Protein AF-0000000075321502 (afdb_homodimer)

Radius of gyration: 24.22 Å; Cα contacts (8 Å, |Δi|>4): 1111; chains: 2; bounding box: 58×64×63 Å

Organism: Pseudomonas syringae (NCBI:txid317)

Nearest PDB structures (foldseek):
  4x6g-assembly1_C  TM=5.831E-01  e=5.011E-25  Pseudomonas aeruginosa PAO1
  6g4r-assembly1_E  TM=5.538E-01  e=2.905E-25  Corynebacterium glutamicum
  6g1d-assembly1_A  TM=5.563E-01  e=7.658E-25  Corynebacterium glutamicum
  7d98-assembly1_Q  TM=5.730E-01  e=7.194E-22  Cupriavidus necator
  1ixc-assembly1_B-2  TM=5.453E-01  e=4.708E-22  Cupriavidus necator

Sequence (604 aa):
MNVKQLRAFLAVAQYLSFAQAGERLHLSQPALSLTIKSLEEDLGGQLLSRTTRAVSLTPEGETLLPLARQLLADWDNAEELLRQRFTLQLGKVSVAAMPSFAGNMLPGALKVFRGRYPRVNVAVHDLINEEVLEMVRHRRVELGVGFEPESSNSLVFTPFYTDRFVAVVPLDSPLAQRQQVSWQELLQEDFIALQRPSAVRLLLEQHLLAQHGKLSVAFESHQLSTVGRMVASGLGVSAVPSLCIQQMHELGAHCIALVAPVIERPIGLMMLADHKLSAAAQALRDVLIDYAQSQNPRLPSVMNVKQLRAFLAVAQYLSFAQAGERLHLSQPALSLTIKSLEEDLGGQLLSRTTRAVSLTPEGETLLPLARQLLADWDNAEELLRQRFTLQLGKVSVAAMPSFAGNMLPGALKVFRGRYPRVNVAVHDLINEEVLEMVRHRRVELGVGFEPESSNSLVFTPFYTDRFVAVVPLDSPLAQRQQVSWQELLQEDFIALQRPSAVRLLLEQHLLAQHGKLSVAFESHQLSTVGRMVASGLGVSAVPSLCIQQMHELGAHCIALVAPVIERPIGLMMLADHKLSAAAQALRDVLIDYAQSQNPRLPSV

Secondary structure (DSSP, 8-state):
--HHHHHHHHHHHHHS-HHHHHHHHT--HHHHHHHHHHHHHHHTS-SEEE-SS-EEE-HHHHHHHHHHHHHHHHHHHHHHHHHHHHTT---EEEEEE-HHHHTTTHHHHHHHHHHH-TT-EEEEEE--HHHHHHHHHTTS-SEEEEEPPSS-TTEEEEEEEEEEEEEEEETTSGGGG-SEEEHHHHTTSPBEEEPTT-HHHHHHHHHHHHHH-S---SEEES-HHHHHHHHHTTS-BEEEEGGGHHHHHHHTEEEEEEESS--EEEEEEEEETTPPPPHHHHHHHHHHHHHHHHH-------/--HHHHHHHHHHHHHS-HHHHHHHHT--HHHHHHHHHHHHHHHTS-SEEE-SS-EEE-HHHHHHHHHHHHHHHHHHHHHHHHHHHHTT---EEEEEE-HHHHTTTHHHHHHHHHHH-TT-EEEEEE--HHHHHHHHHTTS-SEEEEEPPSS-TTEEEEEEEEEEEEEEEETTSGGGG-SEEEHHHHTTSPBEEEPTT-HHHHHHHHHHHHHH-S---SEEES-HHHHHHHHHTTS-BEEEEGGGHHHHHHHTEEEEEEESS--EEEEEEEEETTPPPPHHHHHHHHHHHHHHHHH-------

pLDDT: mean 85.53, std 12.81, range [38.41, 98.56]

InterPro domains:
  IPR000847 LysR, HTH, N-terminal domain [PF00126] (4-62)
  IPR000847 LysR, HTH, N-terminal domain [PR00039] (18-29)
  IPR000847 LysR, HTH, N-terminal domain [PR00039] (29-39)
  IPR000847 LysR, HTH, N-terminal domain [PR00039] (39-50)
  IPR000847 LysR, HTH, N-terminal domain [PS50931] (1-58)
  IPR005119 LysR, substrate-binding [PF03466] (91-291)
  IPR036388 Winged helix-like DNA-binding domain superfamily [G3DSA:1.10.10.10] (1-84)
  IPR036390 Winged helix DNA-binding domain superfamily [SSF46785] (1-84)
  IPR050950 HTH-type LysR transcriptional regulators [PTHR30419] (1-296)

Foldseek 3Di:
DDLVLLLLLQLCAVVQDLCRSCVVVVHDSVRSVVSPVVVCVVVVHHQWDDDPVTIHGDPVVVVCNVVSVVVNVVVVVVVVVVVCVVVPLPAEAEEEEEQLCVPFQVVVLVVVLCVVPVSYHYHYHHAFQVVQVVCQVVVVHFKYKFFDDPDDPFKDWDFLDKWWKWKKAACPDPCLPDQEDEPVRQLVKAEEEEDPPHPRRVLVQVVCCVPPNGRDHPHYYHDPLVSLLCRNVPVGMYMDILSCQVVSVVSRIHIHHYPPPIDMTTITMMGTPPDDDDPNRVSSNVSSNVSSNVPVPPHPSD/DDLLLLLLLQLCAVVQDLCRSCVVVVHDSVRSVVSPVVVCVVVVHHQWDDDPVTIHGDPVVVVCNVVSVVVNVVVVVVVVVVVCVVVPLPAEAEEEEEQLCVPFQVVVLVVVLCVVPVSYHYHYHHAFQVVQVVCQVVVVHFKYKFFDDPDDPFKDWDFLDKWWKWKKAACPDPCLPDQEDEPVRQLVKAEEEEDPPHPRRVLVQVVCCVPPNGRDHPHYYHHPLVSLLCRNVPVGMYMDILSCQVVSVVSRIHIHHYPPPIDMTTITMMGTPPDDDDPNVVSSNVSSNVSSNVPPPPHDSD

Structure (mmCIF, N/CA/C/O backbone):
data_AF-0000000075321502-model_v1
#
loop_
_entity.id
_entity.type
_entity.pdbx_description
1 polymer 'LysR family transcriptional regulator'
#
loop_
_atom_site.group_PDB
_atom_site.id
_atom_site.type_symbol
_atom_site.label_atom_id
_atom_site.label_alt_id
_atom_site.label_comp_id
_atom_site.label_asym_id
_atom_site.label_entity_id
_atom_site.label_seq_id
_atom_site.pdbx_PDB_ins_code
_atom_site.Cartn_x
_atom_site.Cartn_y
_atom_site.Cartn_z
_atom_site.occupancy
_atom_site.B_iso_or_equiv
_atom_site.auth_seq_id
_atom_site.auth_comp_id
_atom_site.auth_asym_id
_atom_site.auth_atom_id
_atom_site.pdbx_PDB_model_num
ATOM 1 N N . MET A 1 1 ? 19.719 -9.961 22.203 1 68.62 1 MET A N 1
ATOM 2 C CA . MET A 1 1 ? 18.484 -10.188 21.438 1 68.62 1 MET A CA 1
ATOM 3 C C . MET A 1 1 ? 18.781 -10.867 20.109 1 68.62 1 MET A C 1
ATOM 5 O O . MET A 1 1 ? 19.656 -10.43 19.375 1 68.62 1 MET A O 1
ATOM 9 N N . ASN A 1 2 ? 18.234 -12.094 19.891 1 73.81 2 ASN A N 1
ATOM 10 C CA . ASN A 1 2 ? 18.5 -12.844 18.672 1 73.81 2 ASN A CA 1
ATOM 11 C C . ASN A 1 2 ? 17.203 -13.297 18 1 73.81 2 ASN A C 1
ATOM 13 O O . ASN A 1 2 ? 16.109 -13.047 18.5 1 73.81 2 ASN A O 1
ATOM 17 N N . VAL A 1 3 ? 17.344 -13.977 16.859 1 80.81 3 VAL A N 1
ATOM 18 C CA . VAL A 1 3 ? 16.234 -14.352 16 1 80.81 3 VAL A CA 1
ATOM 19 C C . VAL A 1 3 ? 15.32 -15.336 16.734 1 80.81 3 VAL A C 1
ATOM 21 O O . VAL A 1 3 ? 14.094 -15.266 16.625 1 80.81 3 VAL A O 1
ATOM 24 N N . LYS A 1 4 ? 15.938 -16.234 17.406 1 81 4 LYS A N 1
ATOM 25 C CA . LYS A 1 4 ? 15.164 -17.234 18.156 1 81 4 LYS A CA 1
ATOM 26 C C . LYS A 1 4 ? 14.289 -16.578 19.203 1 81 4 LYS A C 1
ATOM 28 O O . LYS A 1 4 ? 13.117 -16.938 19.375 1 81 4 LYS A O 1
ATOM 33 N N . GLN A 1 5 ? 14.883 -15.648 19.859 1 84.25 5 GLN A N 1
ATOM 34 C CA . GLN A 1 5 ? 14.156 -14.906 20.875 1 84.25 5 GLN A CA 1
ATOM 35 C C . GLN A 1 5 ? 12.992 -14.125 20.281 1 84.25 5 GLN A C 1
ATOM 37 O O . GLN A 1 5 ? 11.883 -14.133 20.812 1 84.25 5 GLN A O 1
ATOM 42 N N . LEU A 1 6 ? 13.258 -13.492 19.141 1 84.94 6 LEU A N 1
ATOM 43 C CA . LEU A 1 6 ? 12.219 -12.703 18.484 1 84.94 6 LEU A CA 1
ATOM 44 C C . LEU A 1 6 ? 11.094 -13.594 17.969 1 84.94 6 LEU A C 1
ATOM 46 O O . LEU A 1 6 ? 9.922 -13.234 18.062 1 84.94 6 LEU A O 1
ATOM 50 N N . ARG A 1 7 ? 11.422 -14.703 17.469 1 86.06 7 ARG A N 1
ATOM 51 C CA . ARG A 1 7 ? 10.422 -15.656 17 1 86.06 7 ARG A CA 1
ATOM 52 C C . ARG A 1 7 ? 9.562 -16.156 18.172 1 86.06 7 ARG A C 1
ATOM 54 O O . ARG A 1 7 ? 8.352 -16.297 18.031 1 86.06 7 ARG A O 1
ATOM 61 N N . ALA A 1 8 ? 10.25 -16.391 19.266 1 87.44 8 ALA A N 1
ATOM 62 C CA . ALA A 1 8 ? 9.539 -16.812 20.469 1 87.44 8 ALA A CA 1
ATOM 63 C C . ALA A 1 8 ? 8.562 -15.734 20.938 1 87.44 8 ALA A C 1
ATOM 65 O O . ALA A 1 8 ? 7.402 -16.031 21.234 1 87.44 8 ALA A O 1
ATOM 66 N N . PHE A 1 9 ? 9.031 -14.555 20.938 1 90.12 9 PHE A N 1
ATOM 67 C CA . PHE A 1 9 ? 8.211 -13.422 21.359 1 90.12 9 PHE A CA 1
ATOM 68 C C . PHE A 1 9 ? 6.988 -13.281 20.469 1 90.12 9 PHE A C 1
ATOM 70 O O . PHE A 1 9 ? 5.867 -13.125 20.953 1 90.12 9 PHE A O 1
ATOM 77 N N . LEU A 1 10 ? 7.227 -13.375 19.234 1 84.94 10 LEU A N 1
ATOM 78 C CA . LEU A 1 10 ? 6.133 -13.219 18.281 1 84.94 10 LEU A CA 1
ATOM 79 C C . LEU A 1 10 ? 5.113 -14.344 18.438 1 84.94 10 LEU A C 1
ATOM 81 O O . LEU A 1 10 ? 3.908 -14.117 18.328 1 84.94 10 LEU A O 1
ATOM 85 N N . ALA A 1 11 ? 5.566 -15.477 18.625 1 85.62 11 ALA A N 1
ATOM 86 C CA . ALA A 1 11 ? 4.676 -16.625 18.797 1 85.62 11 ALA A CA 1
ATOM 87 C C . ALA A 1 11 ? 3.811 -16.453 20.047 1 85.62 11 ALA A C 1
ATOM 89 O O . ALA A 1 11 ? 2.596 -16.672 20 1 85.62 11 ALA A O 1
ATOM 90 N N . VAL A 1 12 ? 4.414 -16.031 21.109 1 85.88 12 VAL A N 1
ATOM 91 C CA . VAL A 1 12 ? 3.66 -15.852 22.344 1 85.88 12 VAL A CA 1
ATOM 92 C C . VAL A 1 12 ? 2.682 -14.688 22.203 1 85.88 12 VAL A C 1
ATOM 94 O O . VAL A 1 12 ? 1.553 -14.75 22.703 1 85.88 12 VAL A O 1
ATOM 97 N N . ALA A 1 13 ? 3.15 -13.711 21.562 1 81.44 13 ALA A N 1
ATOM 98 C CA . ALA A 1 13 ? 2.297 -12.539 21.359 1 81.44 13 ALA A CA 1
ATOM 99 C C . ALA A 1 13 ? 1.092 -12.891 20.484 1 81.44 13 ALA A C 1
ATOM 101 O O . ALA A 1 13 ? 0.009 -12.328 20.672 1 81.44 13 ALA A O 1
ATOM 102 N N . GLN A 1 14 ? 1.378 -13.68 19.594 1 76.06 14 GLN A N 1
ATOM 103 C CA . GLN A 1 14 ? 0.333 -14.086 18.656 1 76.06 14 GLN A CA 1
ATOM 104 C C . GLN A 1 14 ? -0.678 -15.008 19.344 1 76.06 14 GLN A C 1
ATOM 106 O O . GLN A 1 14 ? -1.888 -14.844 19.172 1 76.06 14 GLN A O 1
ATOM 111 N N . TYR A 1 15 ? -0.218 -15.938 20.125 1 76.44 15 TYR A N 1
ATOM 112 C CA . TYR A 1 15 ? -1.085 -16.984 20.656 1 76.44 15 TYR A CA 1
ATOM 113 C C . TYR A 1 15 ? -1.501 -16.656 22.094 1 76.44 15 TYR A C 1
ATOM 115 O O . TYR A 1 15 ? -2.432 -17.25 22.625 1 76.44 15 TYR A O 1
ATOM 123 N N . LEU A 1 16 ? -0.845 -15.742 22.703 1 79 16 LEU A N 1
ATOM 124 C CA . LEU A 1 16 ? -1.061 -15.336 24.094 1 79 16 LEU A CA 1
ATOM 125 C C . LEU A 1 16 ? -1.08 -16.547 25.016 1 79 16 LEU A C 1
ATOM 127 O O . LEU A 1 16 ? -1.876 -16.594 25.953 1 79 16 LEU A O 1
ATOM 131 N N . SER A 1 17 ? -0.394 -17.547 24.594 1 81.38 17 SER A N 1
ATOM 132 C CA . SER A 1 17 ? -0.227 -18.781 25.359 1 81.38 17 SER A CA 1
ATOM 133 C C . SER A 1 17 ? 1.173 -19.359 25.172 1 81.38 17 SER A C 1
ATOM 135 O O . SER A 1 17 ? 1.617 -19.562 24.031 1 81.38 17 SER A O 1
ATOM 137 N N . PHE A 1 18 ? 1.79 -19.641 26.25 1 86.69 18 PHE A N 1
ATOM 138 C CA . PHE A 1 18 ? 3.129 -20.219 26.172 1 86.69 18 PHE A CA 1
ATOM 139 C C . PHE A 1 18 ? 3.076 -21.656 25.672 1 86.69 18 PHE A C 1
ATOM 141 O O . PHE A 1 18 ? 3.953 -22.078 24.922 1 86.69 18 PHE A O 1
ATOM 148 N N . ALA A 1 19 ? 2.008 -22.281 26 1 85.44 19 ALA A N 1
ATOM 149 C CA . ALA A 1 19 ? 1.859 -23.656 25.562 1 85.44 19 ALA A CA 1
ATOM 150 C C . ALA A 1 19 ? 1.669 -23.734 24.047 1 85.44 19 ALA A C 1
ATOM 152 O O . ALA A 1 19 ? 2.377 -24.469 23.359 1 85.44 19 ALA A O 1
ATOM 153 N N . GLN A 1 20 ? 0.791 -22.953 23.609 1 83.75 20 GLN A N 1
ATOM 154 C CA . GLN A 1 20 ? 0.487 -22.969 22.172 1 83.75 20 GLN A CA 1
ATOM 155 C C . GLN A 1 20 ? 1.666 -22.453 21.359 1 83.75 20 GLN A C 1
ATOM 157 O O . GLN A 1 20 ? 1.984 -23 20.297 1 83.75 20 GLN A O 1
ATOM 162 N N . ALA A 1 21 ? 2.232 -21.406 21.844 1 86.38 21 ALA A N 1
ATOM 163 C CA . ALA A 1 21 ? 3.4 -20.844 21.156 1 86.38 21 ALA A CA 1
ATOM 164 C C . ALA A 1 21 ? 4.543 -21.859 21.109 1 86.38 21 ALA A C 1
ATOM 166 O O . ALA A 1 21 ? 5.227 -21.984 20.094 1 86.38 21 ALA A O 1
ATOM 167 N N . GLY A 1 22 ? 4.738 -22.547 22.188 1 87.12 22 GLY A N 1
ATOM 168 C CA . GLY A 1 22 ? 5.77 -23.562 22.234 1 87.12 22 GLY A CA 1
ATOM 169 C C . GLY A 1 22 ? 5.551 -24.672 21.219 1 87.12 22 GLY A C 1
ATOM 170 O O . GLY A 1 22 ? 6.496 -25.109 20.547 1 87.12 22 GLY A O 1
ATOM 171 N N . GLU A 1 23 ? 4.34 -25.094 21.109 1 83.5 23 GLU A N 1
ATOM 172 C CA . GLU A 1 23 ? 3.99 -26.125 20.141 1 83.5 23 GLU A CA 1
ATOM 173 C C . GLU A 1 23 ? 4.305 -25.672 18.719 1 83.5 23 GLU A C 1
ATOM 175 O O . GLU A 1 23 ? 4.852 -26.438 17.922 1 83.5 23 GLU A O 1
ATOM 180 N N . ARG A 1 24 ? 4.043 -24.484 18.5 1 77.75 24 ARG A N 1
ATOM 181 C CA . ARG A 1 24 ? 4.25 -23.953 17.172 1 77.75 24 ARG A CA 1
ATOM 182 C C . ARG A 1 24 ? 5.734 -23.844 16.844 1 77.75 24 ARG A C 1
ATOM 184 O O . ARG A 1 24 ? 6.137 -24.016 15.695 1 77.75 24 ARG A O 1
ATOM 191 N N . LEU A 1 25 ? 6.492 -23.547 17.812 1 82.81 25 LEU A N 1
ATOM 192 C CA . LEU A 1 25 ? 7.922 -23.328 17.609 1 82.81 25 LEU A CA 1
ATOM 193 C C . LEU A 1 25 ? 8.703 -24.609 17.875 1 82.81 25 LEU A C 1
ATOM 195 O O . LEU A 1 25 ? 9.93 -24.625 17.781 1 82.81 25 LEU A O 1
ATOM 199 N N . HIS A 1 26 ? 7.949 -25.656 18.25 1 84.75 26 HIS A N 1
ATOM 200 C CA . HIS A 1 26 ? 8.57 -26.922 18.609 1 84.75 26 HIS A CA 1
ATOM 201 C C . HIS A 1 26 ? 9.539 -26.766 19.781 1 84.75 26 HIS A C 1
ATOM 203 O O . HIS A 1 26 ? 10.672 -27.234 19.734 1 84.75 26 HIS A O 1
ATOM 209 N N . LEU A 1 27 ? 9.102 -25.984 20.719 1 83.81 27 LEU A N 1
ATOM 210 C CA . LEU A 1 27 ? 9.828 -25.766 21.969 1 83.81 27 LEU A CA 1
ATOM 211 C C . LEU A 1 27 ? 8.984 -26.188 23.172 1 83.81 27 LEU A C 1
ATOM 213 O O . LEU A 1 27 ? 7.754 -26.062 23.141 1 83.81 27 LEU A O 1
ATOM 217 N N . SER A 1 28 ? 9.672 -26.781 24.203 1 87.5 28 SER A N 1
ATOM 218 C CA . SER A 1 28 ? 8.961 -27 25.453 1 87.5 28 SER A CA 1
ATOM 219 C C . SER A 1 28 ? 8.594 -25.672 26.109 1 87.5 28 SER A C 1
ATOM 221 O O . SER A 1 28 ? 9.227 -24.641 25.844 1 87.5 28 SER A O 1
ATOM 223 N N . GLN A 1 29 ? 7.547 -25.766 26.859 1 87.62 29 GLN A N 1
ATOM 224 C CA . GLN A 1 29 ? 7.086 -24.547 27.516 1 87.62 29 GLN A CA 1
ATOM 225 C C . GLN A 1 29 ? 8.18 -23.969 28.406 1 87.62 29 GLN A C 1
ATOM 227 O O . GLN A 1 29 ? 8.398 -22.75 28.406 1 87.62 29 GLN A O 1
ATOM 232 N N . PRO A 1 30 ? 8.953 -24.797 29.172 1 89.75 30 PRO A N 1
ATOM 233 C CA . PRO A 1 30 ? 10.039 -24.219 29.969 1 89.75 30 PRO A CA 1
ATOM 234 C C . PRO A 1 30 ? 11.109 -23.562 29.094 1 89.75 30 PRO A C 1
ATOM 236 O O . PRO A 1 30 ? 11.617 -22.484 29.438 1 89.75 30 PRO A O 1
ATOM 239 N N . ALA A 1 31 ? 11.438 -24.203 28 1 87.19 31 ALA A N 1
ATOM 240 C CA . ALA A 1 31 ? 12.43 -23.656 27.078 1 87.19 31 ALA A CA 1
ATOM 241 C C . ALA A 1 31 ? 11.961 -22.328 26.5 1 87.19 31 ALA A C 1
ATOM 243 O O . ALA A 1 31 ? 12.75 -21.375 26.391 1 87.19 31 ALA A O 1
ATOM 244 N N . LEU A 1 32 ? 10.703 -22.266 26.109 1 91.75 32 LEU A N 1
ATOM 245 C CA . LEU A 1 32 ? 10.125 -21.031 25.594 1 91.75 32 LEU A CA 1
ATOM 246 C C . LEU A 1 32 ? 10.133 -19.922 26.641 1 91.75 32 LEU A C 1
ATOM 248 O O . LEU A 1 32 ? 10.461 -18.781 26.344 1 91.75 32 LEU A O 1
ATOM 252 N N . SER A 1 33 ? 9.781 -20.312 27.891 1 91.44 33 SER A N 1
ATOM 253 C CA . SER A 1 33 ? 9.766 -19.359 28.984 1 91.44 33 SER A CA 1
ATOM 254 C C . SER A 1 33 ? 11.156 -18.781 29.25 1 91.44 33 SER A C 1
ATOM 256 O O . SER A 1 33 ? 11.305 -17.578 29.453 1 91.44 33 SER A O 1
ATOM 258 N N . LEU A 1 34 ? 12.109 -19.641 29.172 1 89.31 34 LEU A N 1
ATOM 259 C CA . LEU A 1 34 ? 13.492 -19.203 29.375 1 89.31 34 LEU A CA 1
ATOM 260 C C . LEU A 1 34 ? 13.938 -18.281 28.25 1 89.31 34 LEU A C 1
ATOM 262 O O . LEU A 1 34 ? 14.672 -17.312 28.484 1 89.31 34 LEU A O 1
ATOM 266 N N . THR A 1 35 ? 13.578 -18.641 27.078 1 88.69 35 THR A N 1
ATOM 267 C CA . THR A 1 35 ? 13.922 -17.844 25.922 1 88.69 35 THR A CA 1
ATOM 268 C C . THR A 1 35 ? 13.336 -16.438 26.031 1 88.69 35 THR A C 1
ATOM 270 O O . THR A 1 35 ? 14.016 -15.445 25.75 1 88.69 35 THR A O 1
ATOM 273 N N . ILE A 1 36 ? 12.078 -16.344 26.484 1 91.25 36 ILE A N 1
ATOM 274 C CA . ILE A 1 36 ? 11.406 -15.062 26.656 1 91.25 36 ILE A CA 1
ATOM 275 C C . ILE A 1 36 ? 12.07 -14.281 27.797 1 91.25 36 ILE A C 1
ATOM 277 O O . ILE A 1 36 ? 12.297 -13.078 27.672 1 91.25 36 ILE A O 1
ATOM 281 N N . LYS A 1 37 ? 12.398 -14.945 28.812 1 90.5 37 LYS A N 1
ATOM 282 C CA . LYS A 1 37 ? 13.078 -14.305 29.938 1 90.5 37 LYS A CA 1
ATOM 283 C C . LYS A 1 37 ? 14.422 -13.734 29.516 1 90.5 37 LYS A C 1
ATOM 285 O O . LYS A 1 37 ? 14.781 -12.617 29.922 1 90.5 37 LYS A O 1
ATOM 290 N N . SER A 1 38 ? 15.078 -14.531 28.812 1 85.88 38 SER A N 1
ATOM 291 C CA . SER A 1 38 ? 16.375 -14.086 28.312 1 85.88 38 SER A CA 1
ATOM 292 C C . SER A 1 38 ? 16.234 -12.844 27.438 1 85.88 38 SER A C 1
ATOM 294 O O . SER A 1 38 ? 17.047 -11.922 27.516 1 85.88 38 SER A O 1
ATOM 296 N N . LEU A 1 39 ? 15.266 -12.812 26.578 1 85.81 39 LEU A N 1
ATOM 297 C CA . LEU A 1 39 ? 14.992 -11.656 25.734 1 85.81 39 LEU A CA 1
ATOM 298 C C . LEU A 1 39 ? 14.688 -10.422 26.578 1 85.81 39 LEU A C 1
ATOM 300 O O . LEU A 1 39 ? 15.211 -9.344 26.328 1 85.81 39 LEU A O 1
ATOM 304 N N . GLU A 1 40 ? 13.828 -10.602 27.562 1 87.81 40 GLU A N 1
ATOM 305 C CA . GLU A 1 40 ? 13.445 -9.508 28.453 1 87.81 40 GLU A CA 1
ATOM 306 C C . GLU A 1 40 ? 14.648 -8.984 29.234 1 87.81 40 GLU A C 1
ATOM 308 O O . GLU A 1 40 ? 14.797 -7.777 29.422 1 87.81 40 GLU A O 1
ATOM 313 N N . GLU A 1 41 ? 15.539 -9.867 29.609 1 82.56 41 GLU A N 1
ATOM 314 C CA . GLU A 1 41 ? 16.766 -9.492 30.297 1 82.56 41 GLU A CA 1
ATOM 315 C C . GLU A 1 41 ? 17.703 -8.703 29.375 1 82.56 41 GLU A C 1
ATOM 317 O O . GLU A 1 41 ? 18.281 -7.695 29.797 1 82.56 41 GLU A O 1
ATOM 322 N N . ASP A 1 42 ? 17.781 -9.211 28.234 1 77.19 42 ASP A N 1
ATOM 323 C CA . ASP A 1 42 ? 18.625 -8.516 27.266 1 77.19 42 ASP A CA 1
ATOM 324 C C . ASP A 1 42 ? 18.141 -7.086 27.031 1 77.19 42 ASP A C 1
ATOM 326 O O . ASP A 1 42 ? 18.938 -6.172 26.875 1 77.19 42 ASP A O 1
ATOM 330 N N . LEU A 1 43 ? 16.797 -6.949 27.016 1 75.75 43 LEU A N 1
ATOM 331 C CA . LEU A 1 43 ? 16.203 -5.66 26.672 1 75.75 43 LEU A CA 1
ATOM 332 C C . LEU A 1 43 ? 16 -4.816 27.922 1 75.75 43 LEU A C 1
ATOM 334 O O . LEU A 1 43 ? 15.773 -3.605 27.828 1 75.75 43 LEU A O 1
ATOM 338 N N . GLY A 1 44 ? 16.062 -5.379 29.062 1 76.56 44 GLY A N 1
ATOM 339 C CA . GLY A 1 44 ? 16.016 -4.668 30.328 1 76.56 44 GLY A CA 1
ATOM 340 C C . GLY A 1 44 ? 14.617 -4.449 30.844 1 76.56 44 GLY A C 1
ATOM 341 O O . GLY A 1 44 ? 14.383 -3.559 31.672 1 76.56 44 GLY A O 1
ATOM 342 N N . GLY A 1 45 ? 13.648 -5.223 30.344 1 81 45 GLY A N 1
ATOM 343 C CA . GLY A 1 45 ? 12.273 -5.066 30.781 1 81 45 GLY A CA 1
ATOM 344 C C . GLY A 1 45 ? 11.375 -6.203 30.344 1 81 45 GLY A C 1
ATOM 345 O O . GLY A 1 45 ? 11.75 -7.008 29.5 1 81 45 GLY A O 1
ATOM 346 N N . GLN A 1 46 ? 10.227 -6.156 30.953 1 87.5 46 GLN A N 1
ATOM 347 C CA . GLN A 1 46 ? 9.242 -7.188 30.625 1 87.5 46 GLN A CA 1
ATOM 348 C C . GLN A 1 46 ? 8.469 -6.828 29.359 1 87.5 46 GLN A C 1
ATOM 350 O O . GLN A 1 46 ? 8.141 -5.664 29.141 1 87.5 46 GLN A O 1
ATOM 355 N N . LEU A 1 47 ? 8.344 -7.844 28.578 1 86.5 47 LEU A N 1
ATOM 356 C CA . LEU A 1 47 ? 7.598 -7.672 27.328 1 86.5 47 LEU A CA 1
ATOM 357 C C . LEU A 1 47 ? 6.211 -8.297 27.438 1 86.5 47 LEU A C 1
ATOM 359 O O . LEU A 1 47 ? 5.297 -7.922 26.703 1 86.5 47 LEU A O 1
ATOM 363 N N . LEU A 1 48 ? 6.117 -9.289 28.359 1 88.38 48 LEU A N 1
ATOM 364 C CA . LEU A 1 48 ? 4.879 -10.031 28.562 1 88.38 48 LEU A CA 1
ATOM 365 C C . LEU A 1 48 ? 4.461 -10 30.031 1 88.38 48 LEU A C 1
ATOM 367 O O . LEU A 1 48 ? 5.309 -10.07 30.922 1 88.38 48 LEU A O 1
ATOM 371 N N . SER A 1 49 ? 3.199 -9.688 30.156 1 84.88 49 SER A N 1
ATOM 372 C CA . SER A 1 49 ? 2.615 -9.797 31.484 1 84.88 49 SER A CA 1
ATOM 373 C C . SER A 1 49 ? 1.943 -11.156 31.672 1 84.88 49 SER A C 1
ATOM 375 O O . SER A 1 49 ? 1.133 -11.578 30.844 1 84.88 49 SER A O 1
ATOM 377 N N . ARG A 1 50 ? 2.459 -11.875 32.656 1 80.44 50 ARG A N 1
ATOM 378 C CA . ARG A 1 50 ? 1.945 -13.211 32.906 1 80.44 50 ARG A CA 1
ATOM 379 C C . ARG A 1 50 ? 1.173 -13.25 34.219 1 80.44 50 ARG A C 1
ATOM 381 O O . ARG A 1 50 ? 1.683 -12.82 35.281 1 80.44 50 ARG A O 1
ATOM 388 N N . THR A 1 51 ? -0.135 -13.312 34.031 1 74.31 51 THR A N 1
ATOM 389 C CA . THR A 1 51 ? -0.912 -13.633 35.219 1 74.31 51 THR A CA 1
ATOM 390 C C . THR A 1 51 ? -1.31 -15.109 35.219 1 74.31 51 THR A C 1
ATOM 392 O O . THR A 1 51 ? -1.006 -15.844 34.281 1 74.31 51 THR A O 1
ATOM 395 N N . THR A 1 52 ? -1.831 -15.688 36.375 1 67.44 52 THR A N 1
ATOM 396 C CA . THR A 1 52 ? -2.24 -17.078 36.469 1 67.44 52 THR A CA 1
ATOM 397 C C . THR A 1 52 ? -3.275 -17.422 35.406 1 67.44 52 THR A C 1
ATOM 399 O O . THR A 1 52 ? -3.436 -18.594 35.031 1 67.44 52 THR A O 1
ATOM 402 N N . ARG A 1 53 ? -3.857 -16.328 34.844 1 64.94 53 ARG A N 1
ATOM 403 C CA . ARG A 1 53 ? -5.004 -16.609 33.969 1 64.94 53 ARG A CA 1
ATOM 404 C C . ARG A 1 53 ? -4.746 -16.141 32.562 1 64.94 53 ARG A C 1
ATOM 406 O O . ARG A 1 53 ? -5.395 -16.609 31.609 1 64.94 53 ARG A O 1
ATOM 413 N N . ALA A 1 54 ? -3.846 -15.195 32.438 1 77 54 ALA A N 1
ATOM 414 C CA . ALA A 1 54 ? -3.797 -14.68 31.078 1 77 54 ALA A CA 1
ATOM 415 C C . ALA A 1 54 ? -2.41 -14.133 30.75 1 77 54 ALA A C 1
ATOM 417 O O . ALA A 1 54 ? -1.688 -13.68 31.641 1 77 54 ALA A O 1
ATOM 418 N N . VAL A 1 55 ? -1.856 -14.414 29.5 1 83.62 55 VAL A N 1
ATOM 419 C CA . VAL A 1 55 ? -0.651 -13.812 28.938 1 83.62 55 VAL A CA 1
ATOM 420 C C . VAL A 1 55 ? -1.027 -12.609 28.078 1 83.62 55 VAL A C 1
ATOM 422 O O . VAL A 1 55 ? -1.95 -12.688 27.266 1 83.62 55 VAL A O 1
ATOM 425 N N . SER A 1 56 ? -0.476 -11.422 28.5 1 83.06 56 SER A N 1
ATOM 426 C CA . SER A 1 56 ? -0.713 -10.227 27.688 1 83.06 56 SER A CA 1
ATOM 427 C C . SER A 1 56 ? 0.579 -9.453 27.453 1 83.06 56 SER A C 1
ATOM 429 O O . SER A 1 56 ? 1.583 -9.688 28.125 1 83.06 56 SER A O 1
ATOM 431 N N . LEU A 1 57 ? 0.54 -8.609 26.453 1 81.69 57 LEU A N 1
ATOM 432 C CA . LEU A 1 57 ? 1.708 -7.789 26.156 1 81.69 57 LEU A CA 1
ATOM 433 C C . LEU A 1 57 ? 1.788 -6.598 27.109 1 81.69 57 LEU A C 1
ATOM 435 O O . LEU A 1 57 ? 0.765 -6.004 27.453 1 81.69 57 LEU A O 1
ATOM 439 N N . THR A 1 58 ? 3.006 -6.289 27.609 1 80.12 58 THR A N 1
ATOM 440 C CA . THR A 1 58 ? 3.262 -5.012 28.266 1 80.12 58 THR A CA 1
ATOM 441 C C . THR A 1 58 ? 3.311 -3.879 27.234 1 80.12 58 THR A C 1
ATOM 443 O O . THR A 1 58 ? 3.328 -4.129 26.031 1 80.12 58 THR A O 1
ATOM 446 N N . PRO A 1 59 ? 3.256 -2.697 27.703 1 69.5 59 PRO A N 1
ATOM 447 C CA . PRO A 1 59 ? 3.418 -1.579 26.766 1 69.5 59 PRO A CA 1
ATOM 448 C C . PRO A 1 59 ? 4.688 -1.692 25.922 1 69.5 59 PRO A C 1
ATOM 450 O O . PRO A 1 59 ? 4.668 -1.383 24.734 1 69.5 59 PRO A O 1
ATOM 453 N N . GLU A 1 60 ? 5.695 -2.117 26.562 1 73.44 60 GLU A N 1
ATOM 454 C CA . GLU A 1 60 ? 6.949 -2.342 25.859 1 73.44 60 GLU A CA 1
ATOM 455 C C . GLU A 1 60 ? 6.812 -3.459 24.828 1 73.44 60 GLU A C 1
ATOM 457 O O . GLU A 1 60 ? 7.371 -3.375 23.734 1 73.44 60 GLU A O 1
ATOM 462 N N . GLY A 1 61 ? 6.137 -4.457 25.25 1 79.5 61 GLY A N 1
ATOM 463 C CA . GLY A 1 61 ? 5.863 -5.535 24.312 1 79.5 61 GLY A CA 1
ATOM 464 C C . GLY A 1 61 ? 5.082 -5.082 23.094 1 79.5 61 GLY A C 1
ATOM 465 O O . GLY A 1 61 ? 5.379 -5.488 21.969 1 79.5 61 GLY A O 1
ATOM 466 N N . GLU A 1 62 ? 4.168 -4.219 23.344 1 71.81 62 GLU A N 1
ATOM 467 C CA . GLU A 1 62 ? 3.348 -3.68 22.25 1 71.81 62 GLU A CA 1
ATOM 468 C C . GLU A 1 62 ? 4.188 -2.85 21.281 1 71.81 62 GLU A C 1
ATOM 470 O O . GLU A 1 62 ? 3.936 -2.854 20.078 1 71.81 62 GLU A O 1
ATOM 475 N N . THR A 1 63 ? 5.148 -2.23 21.859 1 65.5 63 THR A N 1
ATOM 476 C CA . THR A 1 63 ? 6.051 -1.418 21.047 1 65.5 63 THR A CA 1
ATOM 477 C C . THR A 1 63 ? 6.984 -2.303 20.219 1 65.5 63 THR A C 1
ATOM 479 O O . THR A 1 63 ? 7.266 -2.004 19.062 1 65.5 63 THR A O 1
ATOM 482 N N . LEU A 1 64 ? 7.387 -3.375 20.797 1 72 64 LEU A N 1
ATOM 483 C CA . LEU A 1 64 ? 8.359 -4.25 20.156 1 72 64 LEU A CA 1
ATOM 484 C C . LEU A 1 64 ? 7.695 -5.082 19.062 1 72 64 LEU A C 1
ATOM 486 O O . LEU A 1 64 ? 8.344 -5.465 18.078 1 72 64 LEU A O 1
ATOM 490 N N . LEU A 1 65 ? 6.426 -5.27 19.234 1 76.94 65 LEU A N 1
ATOM 491 C CA . LEU A 1 65 ? 5.727 -6.234 18.391 1 76.94 65 LEU A CA 1
ATOM 492 C C . LEU A 1 65 ? 5.875 -5.875 16.922 1 76.94 65 LEU A C 1
ATOM 494 O O . LEU A 1 65 ? 6.398 -6.668 16.141 1 76.94 65 LEU A O 1
ATOM 498 N N . PRO A 1 66 ? 5.586 -4.703 16.547 1 66.88 66 PRO A N 1
ATOM 499 C CA . PRO A 1 66 ? 5.754 -4.367 15.133 1 66.88 66 PRO A CA 1
ATOM 500 C C . PRO A 1 66 ? 7.219 -4.359 14.703 1 66.88 66 PRO A C 1
ATOM 502 O O . PRO A 1 66 ? 7.535 -4.75 13.57 1 66.88 66 PRO A O 1
ATOM 505 N N . LEU A 1 67 ? 8.016 -4.047 15.516 1 65.56 67 LEU A N 1
ATOM 506 C CA . LEU A 1 67 ? 9.445 -4.008 15.211 1 65.56 67 LEU A CA 1
ATOM 507 C C . LEU A 1 67 ? 10 -5.418 15.039 1 65.56 67 LEU A C 1
ATOM 509 O O . LEU A 1 67 ? 10.789 -5.672 14.125 1 65.56 67 LEU A O 1
ATOM 513 N N . ALA A 1 68 ? 9.555 -6.234 15.93 1 74.31 68 ALA A N 1
ATOM 514 C CA . ALA A 1 68 ? 10 -7.625 15.867 1 74.31 68 ALA A CA 1
ATOM 515 C C . ALA A 1 68 ? 9.547 -8.289 14.57 1 74.31 68 ALA A C 1
ATOM 517 O O . ALA A 1 68 ? 10.312 -9.023 13.938 1 74.31 68 ALA A O 1
ATOM 518 N N . ARG A 1 69 ? 8.352 -8 14.227 1 72.69 69 ARG A N 1
ATOM 519 C CA . ARG A 1 69 ? 7.812 -8.547 12.992 1 72.69 69 ARG A CA 1
ATOM 520 C C . ARG A 1 69 ? 8.633 -8.094 11.789 1 72.69 69 ARG A C 1
ATOM 522 O O . ARG A 1 69 ? 8.992 -8.906 10.93 1 72.69 69 ARG A O 1
ATOM 529 N N . GLN A 1 70 ? 8.891 -6.926 11.781 1 67.06 70 GLN A N 1
ATOM 530 C CA . GLN A 1 70 ? 9.688 -6.367 10.695 1 67.06 70 GLN A CA 1
ATOM 531 C C . GLN A 1 70 ? 11.102 -6.953 10.695 1 67.06 70 GLN A C 1
ATOM 533 O O . GLN A 1 70 ? 11.617 -7.328 9.641 1 67.06 70 GLN A O 1
ATOM 538 N N . LEU A 1 71 ? 11.656 -7.027 11.852 1 66.19 71 LEU A N 1
ATOM 539 C CA . LEU A 1 71 ? 13.016 -7.535 11.969 1 66.19 71 LEU A CA 1
ATOM 540 C C . LEU A 1 71 ? 13.094 -8.984 11.5 1 66.19 71 LEU A C 1
ATOM 542 O O . LEU A 1 71 ? 14.039 -9.367 10.812 1 66.19 71 LEU A O 1
ATOM 546 N N . LEU A 1 72 ? 12.102 -9.711 11.859 1 75.19 72 LEU A N 1
ATOM 547 C CA . LEU A 1 72 ? 12.109 -11.109 11.445 1 75.19 72 LEU A CA 1
ATOM 548 C C . LEU A 1 72 ? 11.867 -11.234 9.945 1 75.19 72 LEU A C 1
ATOM 550 O O . LEU A 1 72 ? 12.461 -12.086 9.289 1 75.19 72 LEU A O 1
ATOM 554 N N . ALA A 1 73 ? 10.977 -10.469 9.508 1 69.81 73 ALA A N 1
ATOM 555 C CA . ALA A 1 73 ? 10.758 -10.453 8.062 1 69.81 73 ALA A CA 1
ATOM 556 C C . ALA A 1 73 ? 12.047 -10.109 7.316 1 69.81 73 ALA A C 1
ATOM 558 O O . ALA A 1 73 ? 12.391 -10.75 6.328 1 69.81 73 ALA A O 1
ATOM 559 N N . ASP A 1 74 ? 12.703 -9.141 7.828 1 61.56 74 ASP A N 1
ATOM 560 C CA . ASP A 1 74 ? 13.977 -8.742 7.234 1 61.56 74 ASP A CA 1
ATOM 561 C C . ASP A 1 74 ? 14.992 -9.883 7.297 1 61.56 74 ASP A C 1
ATOM 563 O O . ASP A 1 74 ? 15.734 -10.109 6.336 1 61.56 74 ASP A O 1
ATOM 567 N N . TRP A 1 75 ? 14.969 -10.453 8.453 1 59.28 75 TRP A N 1
ATOM 568 C CA . TRP A 1 75 ? 15.859 -11.594 8.648 1 59.28 75 TRP A CA 1
ATOM 569 C C . TRP A 1 75 ? 15.547 -12.703 7.648 1 59.28 75 TRP A C 1
ATOM 571 O O . TRP A 1 75 ? 16.438 -13.211 6.969 1 59.28 75 TRP A O 1
ATOM 581 N N . ASP A 1 76 ? 14.336 -13.109 7.586 1 67.38 76 ASP A N 1
ATOM 582 C CA . ASP A 1 76 ? 13.906 -14.164 6.672 1 67.38 76 ASP A CA 1
ATOM 583 C C . ASP A 1 76 ? 14.219 -13.789 5.223 1 67.38 76 ASP A C 1
ATOM 585 O O . ASP A 1 76 ? 14.672 -14.633 4.441 1 67.38 76 ASP A O 1
ATOM 589 N N . ASN A 1 77 ? 13.984 -12.602 4.914 1 61.22 77 ASN A N 1
ATOM 590 C CA . ASN A 1 77 ? 14.305 -12.109 3.58 1 61.22 77 ASN A CA 1
ATOM 591 C C . ASN A 1 77 ? 15.805 -12.195 3.299 1 61.22 77 ASN A C 1
ATOM 593 O O . ASN A 1 77 ? 16.219 -12.578 2.201 1 61.22 77 ASN A O 1
ATOM 597 N N . ALA A 1 78 ? 16.531 -11.805 4.32 1 56.75 78 ALA A N 1
ATOM 598 C CA . ALA A 1 78 ? 17.984 -11.875 4.18 1 56.75 78 ALA A CA 1
ATOM 599 C C . ALA A 1 78 ? 18.453 -13.312 3.994 1 56.75 78 ALA A C 1
ATOM 601 O O . ALA A 1 78 ? 19.328 -13.594 3.172 1 56.75 78 ALA A O 1
ATOM 602 N N . GLU A 1 79 ? 17.922 -14.125 4.828 1 58.09 79 GLU A N 1
ATOM 603 C CA . GLU A 1 79 ? 18.25 -15.547 4.703 1 58.09 79 GLU A CA 1
ATOM 604 C C . GLU A 1 79 ? 17.891 -16.078 3.314 1 58.09 79 GLU A C 1
ATOM 606 O O . GLU A 1 79 ? 18.672 -16.812 2.711 1 58.09 79 GLU A O 1
ATOM 611 N N . GLU A 1 80 ? 16.797 -15.742 2.922 1 59.31 80 GLU A N 1
ATOM 612 C CA . GLU A 1 80 ? 16.359 -16.172 1.593 1 59.31 80 GLU A CA 1
ATOM 613 C C . GLU A 1 80 ? 17.297 -15.617 0.511 1 59.31 80 GLU A C 1
ATOM 615 O O . GLU A 1 80 ? 17.656 -16.328 -0.424 1 59.31 80 GLU A O 1
ATOM 620 N N . LEU A 1 81 ? 17.625 -14.438 0.76 1 52.22 81 LEU A N 1
ATOM 621 C CA . LEU A 1 81 ? 18.547 -13.812 -0.174 1 52.22 81 LEU A CA 1
ATOM 622 C C . LEU A 1 81 ? 19.891 -14.547 -0.184 1 52.22 81 LEU A C 1
ATOM 624 O O . LEU A 1 81 ? 20.453 -14.797 -1.25 1 52.22 81 LEU A O 1
ATOM 628 N N . LEU A 1 82 ? 20.391 -14.859 1.029 1 49.16 82 LEU A N 1
ATOM 629 C CA . LEU A 1 82 ? 21.656 -15.562 1.152 1 49.16 82 LEU A CA 1
ATOM 630 C C . LEU A 1 82 ? 21.562 -16.969 0.55 1 49.16 82 LEU A C 1
ATOM 632 O O . LEU A 1 82 ? 22.484 -17.406 -0.142 1 49.16 82 LEU A O 1
ATOM 636 N N . ARG A 1 83 ? 20.531 -17.625 0.887 1 51.91 83 ARG A N 1
ATOM 637 C CA . ARG A 1 83 ? 20.312 -18.953 0.318 1 51.91 83 ARG A CA 1
ATOM 638 C C . ARG A 1 83 ? 20.297 -18.891 -1.206 1 51.91 83 ARG A C 1
ATOM 640 O O . ARG A 1 83 ? 20.875 -19.75 -1.874 1 51.91 83 ARG A O 1
ATOM 647 N N . GLN A 1 84 ? 19.594 -18.016 -1.59 1 48.81 84 GLN A N 1
ATOM 648 C CA . GLN A 1 84 ? 19.531 -17.844 -3.037 1 48.81 84 GLN A CA 1
ATOM 649 C C . GLN A 1 84 ? 20.922 -17.578 -3.623 1 48.81 84 GLN A C 1
ATOM 651 O O . GLN A 1 84 ? 21.25 -18.078 -4.699 1 48.81 84 GLN A O 1
ATOM 656 N N . ARG A 1 85 ? 21.594 -16.859 -2.844 1 44 85 ARG A N 1
ATOM 657 C CA . ARG A 1 85 ? 22.953 -16.578 -3.285 1 44 85 ARG A CA 1
ATOM 658 C C . ARG A 1 85 ? 23.781 -17.859 -3.287 1 44 85 ARG A C 1
ATOM 660 O O . ARG A 1 85 ? 24.609 -18.078 -4.188 1 44 85 ARG A O 1
ATOM 667 N N . PHE A 1 86 ? 23.688 -18.578 -2.199 1 43.78 86 PHE A N 1
ATOM 668 C CA . PHE A 1 86 ? 24.484 -19.797 -2.107 1 43.78 86 PHE A CA 1
ATOM 669 C C . PHE A 1 86 ? 24.016 -20.812 -3.141 1 43.78 86 PHE A C 1
ATOM 671 O O . PHE A 1 86 ? 24.812 -21.625 -3.617 1 43.78 86 PHE A O 1
ATOM 678 N N . THR A 1 87 ? 22.766 -21.047 -3.113 1 42.28 87 THR A N 1
ATOM 679 C CA . THR A 1 87 ? 22.312 -22.031 -4.098 1 42.28 87 THR A CA 1
ATOM 680 C C . THR A 1 87 ? 22.516 -21.5 -5.516 1 42.28 87 THR A C 1
ATOM 682 O O . THR A 1 87 ? 22.203 -22.188 -6.488 1 42.28 87 THR A O 1
ATOM 685 N N . LEU A 1 88 ? 23.312 -20.859 -5.617 1 39.03 88 LEU A N 1
ATOM 686 C CA . LEU A 1 88 ? 23.562 -20.312 -6.949 1 39.03 88 LEU A CA 1
ATOM 687 C C . LEU A 1 88 ? 22.25 -19.938 -7.625 1 39.03 88 LEU A C 1
ATOM 689 O O . LEU A 1 88 ? 22.172 -19.844 -8.852 1 39.03 88 LEU A O 1
ATOM 693 N N . GLN A 1 89 ? 21.188 -20.328 -7.125 1 43.69 89 GLN A N 1
ATOM 694 C CA . GLN A 1 89 ? 19.969 -19.844 -7.762 1 43.69 89 GLN A CA 1
ATOM 695 C C . GLN A 1 89 ? 19.969 -18.312 -7.844 1 43.69 89 GLN A C 1
ATOM 697 O O . GLN A 1 89 ? 19.891 -17.641 -6.82 1 43.69 89 GLN A O 1
ATOM 702 N N . LEU A 1 90 ? 20.922 -17.719 -8.664 1 48.59 90 LEU A N 1
ATOM 703 C CA . LEU A 1 90 ? 21.609 -16.484 -9.023 1 48.59 90 LEU A CA 1
ATOM 704 C C . LEU A 1 90 ? 20.656 -15.289 -8.914 1 48.59 90 LEU A C 1
ATOM 706 O O . LEU A 1 90 ? 21.094 -14.141 -8.867 1 48.59 90 LEU A O 1
ATOM 710 N N . GLY A 1 91 ? 19.516 -15.102 -9.148 1 63.75 91 GLY A N 1
ATOM 711 C CA . GLY A 1 91 ? 19.328 -13.758 -9.648 1 63.75 91 GLY A CA 1
ATOM 712 C C . GLY A 1 91 ? 18.047 -13.109 -9.156 1 63.75 91 GLY A C 1
ATOM 713 O O . GLY A 1 91 ? 16.984 -13.32 -9.719 1 63.75 91 GLY A O 1
ATOM 714 N N . LYS A 1 92 ? 18.203 -12.797 -7.691 1 78.69 92 LYS A N 1
ATOM 715 C CA . LYS A 1 92 ? 17.078 -11.961 -7.254 1 78.69 92 LYS A CA 1
ATOM 716 C C . LYS A 1 92 ? 17.391 -10.484 -7.457 1 78.69 92 LYS A C 1
ATOM 718 O O . LYS A 1 92 ? 18.516 -10.039 -7.203 1 78.69 92 LYS A O 1
ATOM 723 N N . VAL A 1 93 ? 16.5 -9.898 -7.961 1 87.88 93 VAL A N 1
ATOM 724 C CA . VAL A 1 93 ? 16.625 -8.453 -8.109 1 87.88 93 VAL A CA 1
ATOM 725 C C . VAL A 1 93 ? 15.406 -7.762 -7.484 1 87.88 93 VAL A C 1
ATOM 727 O O . VAL A 1 93 ? 14.297 -8.297 -7.516 1 87.88 93 VAL A O 1
ATOM 730 N N . SER A 1 94 ? 15.672 -6.688 -6.789 1 91.62 94 SER A N 1
ATOM 731 C CA . SER A 1 94 ? 14.609 -5.91 -6.16 1 91.62 94 SER A CA 1
ATOM 732 C C . SER A 1 94 ? 14.453 -4.547 -6.832 1 91.62 94 SER A C 1
ATOM 734 O O . SER A 1 94 ? 15.445 -3.918 -7.211 1 91.62 94 SER A O 1
ATOM 736 N N . VAL A 1 95 ? 13.219 -4.176 -6.965 1 95.56 95 VAL A N 1
ATOM 737 C CA . VAL A 1 95 ? 12.898 -2.873 -7.535 1 95.56 95 VAL A CA 1
ATOM 738 C C . VAL A 1 95 ? 11.789 -2.209 -6.73 1 95.56 95 VAL A C 1
ATOM 740 O O . VAL A 1 95 ? 10.82 -2.863 -6.344 1 95.56 95 VAL A O 1
ATOM 743 N N . ALA A 1 96 ? 12.031 -0.988 -6.336 1 96.75 96 ALA A N 1
ATOM 744 C CA . ALA A 1 96 ? 10.977 -0.186 -5.727 1 96.75 96 ALA A CA 1
ATOM 745 C C . ALA A 1 96 ? 10.273 0.681 -6.77 1 96.75 96 ALA A C 1
ATOM 747 O O . ALA A 1 96 ? 10.922 1.258 -7.645 1 96.75 96 ALA A O 1
ATOM 748 N N . ALA A 1 97 ? 8.984 0.667 -6.703 1 96.62 97 ALA A N 1
ATOM 749 C CA . ALA A 1 97 ? 8.227 1.45 -7.68 1 96.62 97 ALA A CA 1
ATOM 750 C C . ALA A 1 97 ? 6.977 2.053 -7.047 1 96.62 97 ALA A C 1
ATOM 752 O O . ALA A 1 97 ? 6.293 1.396 -6.258 1 96.62 97 ALA A O 1
ATOM 753 N N . MET A 1 98 ? 6.727 3.299 -7.359 1 94.06 98 MET A N 1
ATOM 754 C CA . MET A 1 98 ? 5.477 3.902 -6.906 1 94.06 98 MET A CA 1
ATOM 755 C C . MET A 1 98 ? 4.273 3.17 -7.492 1 94.06 98 MET A C 1
ATOM 757 O O . MET A 1 98 ? 4.379 2.547 -8.547 1 94.06 98 MET A O 1
ATOM 761 N N . PRO A 1 99 ? 3.121 3.293 -6.879 1 91 99 PRO A N 1
ATOM 762 C CA . PRO A 1 99 ? 1.969 2.477 -7.262 1 91 99 PRO A CA 1
ATOM 763 C C . PRO A 1 99 ? 1.524 2.719 -8.703 1 91 99 PRO A C 1
ATOM 765 O O . PRO A 1 99 ? 1.178 1.771 -9.414 1 91 99 PRO A O 1
ATOM 768 N N . SER A 1 100 ? 1.574 3.959 -9.18 1 91.25 100 SER A N 1
ATOM 769 C CA . SER A 1 100 ? 1.144 4.262 -10.547 1 91.25 100 SER A CA 1
ATOM 770 C C . SER A 1 100 ? 1.969 3.49 -11.57 1 91.25 100 SER A C 1
ATOM 772 O O . SER A 1 100 ? 1.44 3.043 -12.594 1 91.25 100 SER A O 1
ATOM 774 N N . PHE A 1 101 ? 3.203 3.309 -11.305 1 93.81 101 PHE A N 1
ATOM 775 C CA . PHE A 1 101 ? 4.078 2.586 -12.219 1 93.81 101 PHE A CA 1
ATOM 776 C C . PHE A 1 101 ? 3.971 1.082 -12 1 93.81 101 PHE A C 1
ATOM 778 O O . PHE A 1 101 ? 3.902 0.312 -12.961 1 93.81 101 PHE A O 1
ATOM 785 N N . ALA A 1 102 ? 3.951 0.667 -10.75 1 94.94 102 ALA A N 1
ATOM 786 C CA . ALA A 1 102 ? 3.949 -0.742 -10.367 1 94.94 102 ALA A CA 1
ATOM 787 C C . ALA A 1 102 ? 2.721 -1.459 -10.914 1 94.94 102 ALA A C 1
ATOM 789 O O . ALA A 1 102 ? 2.797 -2.629 -11.297 1 94.94 102 ALA A O 1
ATOM 790 N N . GLY A 1 103 ? 1.638 -0.744 -11.008 1 92.38 103 GLY A N 1
ATOM 791 C CA . GLY A 1 103 ? 0.396 -1.371 -11.43 1 92.38 103 GLY A CA 1
ATOM 792 C C . GLY A 1 103 ? 0.112 -1.193 -12.914 1 92.38 103 GLY A C 1
ATOM 793 O O . GLY A 1 103 ? -0.867 -1.734 -13.43 1 92.38 103 GLY A O 1
ATOM 794 N N . ASN A 1 104 ? 0.873 -0.468 -13.672 1 92 104 ASN A N 1
ATOM 795 C CA . ASN A 1 104 ? 0.496 -0.141 -15.039 1 92 104 ASN A CA 1
ATOM 796 C C . ASN A 1 104 ? 1.623 -0.452 -16.016 1 92 104 ASN A C 1
ATOM 798 O O . ASN A 1 104 ? 1.405 -1.127 -17.031 1 92 104 ASN A O 1
ATOM 802 N N . MET A 1 105 ? 2.822 -0.013 -15.773 1 93.38 105 MET A N 1
ATOM 803 C CA . MET A 1 105 ? 3.912 -0.179 -16.734 1 93.38 105 MET A CA 1
ATOM 804 C C . MET A 1 105 ? 4.844 -1.309 -16.312 1 93.38 105 MET A C 1
ATOM 806 O O . MET A 1 105 ? 5.332 -2.064 -17.156 1 93.38 105 MET A O 1
ATOM 810 N N . LEU A 1 106 ? 5.047 -1.491 -15.102 1 96.44 106 LEU A N 1
ATOM 811 C CA . LEU A 1 106 ? 6.062 -2.396 -14.578 1 96.44 106 LEU A CA 1
ATOM 812 C C . LEU A 1 106 ? 5.758 -3.84 -14.961 1 96.44 106 LEU A C 1
ATOM 814 O O . LEU A 1 106 ? 6.656 -4.578 -15.383 1 96.44 106 LEU A O 1
ATOM 818 N N . PRO A 1 107 ? 4.5 -4.273 -14.891 1 96.62 107 PRO A N 1
ATOM 819 C CA . PRO A 1 107 ? 4.223 -5.676 -15.227 1 96.62 107 PRO A CA 1
ATOM 820 C C . PRO A 1 107 ? 4.617 -6.027 -16.656 1 96.62 107 PRO A C 1
ATOM 822 O O . PRO A 1 107 ? 5.168 -7.105 -16.906 1 96.62 107 PRO A O 1
ATOM 825 N N . GLY A 1 108 ? 4.391 -5.148 -17.562 1 95.56 108 GLY A N 1
ATOM 826 C CA . GLY A 1 108 ? 4.824 -5.375 -18.938 1 95.56 108 GLY A CA 1
ATOM 827 C C . GLY A 1 108 ? 6.332 -5.477 -19.062 1 95.56 108 GLY A C 1
ATOM 828 O O . GLY A 1 108 ? 6.84 -6.344 -19.781 1 95.56 108 GLY A O 1
ATOM 829 N N . ALA A 1 109 ? 7.008 -4.578 -18.453 1 96.31 109 ALA A N 1
ATOM 830 C CA . ALA A 1 109 ? 8.469 -4.602 -18.453 1 96.31 109 ALA A CA 1
ATOM 831 C C . ALA A 1 109 ? 9 -5.891 -17.828 1 96.31 109 ALA A C 1
ATOM 833 O O . ALA A 1 109 ? 9.969 -6.473 -18.328 1 96.31 109 ALA A O 1
ATOM 834 N N . LEU A 1 110 ? 8.344 -6.316 -16.75 1 96.75 110 LEU A N 1
ATOM 835 C CA . LEU A 1 110 ? 8.766 -7.531 -16.062 1 96.75 110 LEU A CA 1
ATOM 836 C C . LEU A 1 110 ? 8.531 -8.758 -16.938 1 96.75 110 LEU A C 1
ATOM 838 O O . LEU A 1 110 ? 9.289 -9.727 -16.859 1 96.75 110 LEU A O 1
ATOM 842 N N . LYS A 1 111 ? 7.508 -8.719 -17.734 1 96.5 111 LYS A N 1
ATOM 843 C CA . LYS A 1 111 ? 7.27 -9.805 -18.672 1 96.5 111 LYS A CA 1
ATOM 844 C C . LYS A 1 111 ? 8.43 -9.953 -19.641 1 96.5 111 LYS A C 1
ATOM 846 O O . LYS A 1 111 ? 8.914 -11.062 -19.891 1 96.5 111 LYS A O 1
ATOM 851 N N . VAL A 1 112 ? 8.875 -8.852 -20.188 1 95.5 112 VAL A N 1
ATOM 852 C CA . VAL A 1 112 ? 10.023 -8.836 -21.094 1 95.5 112 VAL A CA 1
ATOM 853 C C . VAL A 1 112 ? 11.266 -9.344 -20.359 1 95.5 112 VAL A C 1
ATOM 855 O O . VAL A 1 112 ? 12 -10.18 -20.875 1 95.5 112 VAL A O 1
ATOM 858 N N . PHE A 1 113 ? 11.453 -8.883 -19.172 1 95.31 113 PHE A N 1
ATOM 859 C CA . PHE A 1 113 ? 12.609 -9.266 -18.359 1 95.31 113 PHE A CA 1
ATOM 860 C C . PHE A 1 113 ? 12.617 -10.773 -18.109 1 95.31 113 PHE A C 1
ATOM 862 O O . PHE A 1 113 ? 13.656 -11.422 -18.25 1 95.31 113 PHE A O 1
ATOM 869 N N . ARG A 1 114 ? 11.453 -11.242 -17.703 1 93.56 114 ARG A N 1
ATOM 870 C CA . ARG A 1 114 ? 11.328 -12.672 -17.422 1 93.56 114 ARG A CA 1
ATOM 871 C C . ARG A 1 114 ? 11.648 -13.5 -18.672 1 93.56 114 ARG A C 1
ATOM 873 O O . ARG A 1 114 ? 12.25 -14.57 -18.562 1 93.56 114 ARG A O 1
ATOM 880 N N . GLY A 1 115 ? 11.25 -13.078 -19.812 1 92.88 115 GLY A N 1
ATOM 881 C CA . GLY A 1 115 ? 11.578 -13.75 -21.062 1 92.88 115 GLY A CA 1
ATOM 882 C C . GLY A 1 115 ? 13.07 -13.836 -21.328 1 92.88 115 GLY A C 1
ATOM 883 O O . GLY A 1 115 ? 13.555 -14.859 -21.812 1 92.88 115 GLY A O 1
ATOM 884 N N . ARG A 1 116 ? 13.805 -12.82 -20.969 1 91.19 116 ARG A N 1
ATOM 885 C CA . ARG A 1 116 ? 15.25 -12.742 -21.188 1 91.19 116 ARG A CA 1
ATOM 886 C C . ARG A 1 116 ? 16.016 -13.438 -20.062 1 91.19 116 ARG A C 1
ATOM 888 O O . ARG A 1 116 ? 17.078 -14.008 -20.297 1 91.19 116 ARG A O 1
ATOM 895 N N . TYR A 1 117 ? 15.477 -13.328 -18.891 1 90.12 117 TYR A N 1
ATOM 896 C CA . TYR A 1 117 ? 16.125 -13.867 -17.703 1 90.12 117 TYR A CA 1
ATOM 897 C C . TYR A 1 117 ? 15.164 -14.719 -16.891 1 90.12 117 TYR A C 1
ATOM 899 O O . TYR A 1 117 ? 14.781 -14.336 -15.773 1 90.12 117 TYR A O 1
ATOM 907 N N . PRO A 1 118 ? 14.883 -15.938 -17.281 1 88.69 118 PRO A N 1
ATOM 908 C CA . PRO A 1 118 ? 13.812 -16.75 -16.719 1 88.69 118 PRO A CA 1
ATOM 909 C C . PRO A 1 118 ? 14.133 -17.266 -15.312 1 88.69 118 PRO A C 1
ATOM 911 O O . PRO A 1 118 ? 13.242 -17.719 -14.594 1 88.69 118 PRO A O 1
ATOM 914 N N . ARG A 1 119 ? 15.312 -17.109 -14.836 1 83.81 119 ARG A N 1
ATOM 915 C CA . ARG A 1 119 ? 15.688 -17.734 -13.57 1 83.81 119 ARG A CA 1
ATOM 916 C C . ARG A 1 119 ? 15.867 -16.672 -12.477 1 83.81 119 ARG A C 1
ATOM 918 O O . ARG A 1 119 ? 16.234 -17 -11.352 1 83.81 119 ARG A O 1
ATOM 925 N N . VAL A 1 120 ? 15.648 -15.477 -12.82 1 86.56 120 VAL A N 1
ATOM 926 C CA . VAL A 1 120 ? 15.836 -14.414 -11.836 1 86.56 120 VAL A CA 1
ATOM 927 C C . VAL A 1 120 ? 14.516 -14.109 -11.141 1 86.56 120 VAL A C 1
ATOM 929 O O . VAL A 1 120 ? 13.516 -13.797 -11.797 1 86.56 120 VAL A O 1
ATOM 932 N N . ASN A 1 121 ? 14.461 -14.266 -9.82 1 89.44 121 ASN A N 1
ATOM 933 C CA . ASN A 1 121 ? 13.305 -13.844 -9.047 1 89.44 121 ASN A CA 1
ATOM 934 C C . ASN A 1 121 ? 13.297 -12.328 -8.82 1 89.44 121 ASN A C 1
ATOM 936 O O . ASN A 1 121 ? 14.352 -11.719 -8.672 1 89.44 121 ASN A O 1
ATOM 940 N N . VAL A 1 122 ? 12.102 -11.766 -8.844 1 92.38 122 VAL A N 1
ATOM 941 C CA . VAL A 1 122 ? 12 -10.312 -8.727 1 92.38 122 VAL A CA 1
ATOM 942 C C . VAL A 1 122 ? 11.133 -9.953 -7.52 1 92.38 122 VAL A C 1
ATOM 944 O O . VAL A 1 122 ? 10.031 -10.477 -7.363 1 92.38 122 VAL A O 1
ATOM 947 N N . ALA A 1 123 ? 11.633 -9.117 -6.707 1 93.5 123 ALA A N 1
ATOM 948 C CA . ALA A 1 123 ? 10.867 -8.508 -5.629 1 93.5 123 ALA A CA 1
ATOM 949 C C . ALA A 1 123 ? 10.477 -7.074 -5.977 1 93.5 123 ALA A C 1
ATOM 951 O O . ALA A 1 123 ? 11.344 -6.219 -6.184 1 93.5 123 ALA A O 1
ATOM 952 N N . VAL A 1 124 ? 9.18 -6.867 -6.02 1 95.69 124 VAL A N 1
ATOM 953 C CA . VAL A 1 124 ? 8.664 -5.539 -6.32 1 95.69 124 VAL A CA 1
ATOM 954 C C . VAL A 1 124 ? 8.188 -4.867 -5.031 1 95.69 124 VAL A C 1
ATOM 956 O O . VAL A 1 124 ? 7.27 -5.352 -4.371 1 95.69 124 VAL A O 1
ATOM 959 N N . HIS A 1 125 ? 8.836 -3.812 -4.754 1 94.56 125 HIS A N 1
ATOM 960 C CA . HIS A 1 125 ? 8.391 -2.982 -3.641 1 94.56 125 HIS A CA 1
ATOM 961 C C . HIS A 1 125 ? 7.527 -1.823 -4.129 1 94.56 125 HIS A C 1
ATOM 963 O O . HIS A 1 125 ? 8.039 -0.745 -4.434 1 94.56 125 HIS A O 1
ATOM 969 N N . ASP A 1 126 ? 6.277 -2.057 -4.176 1 94.31 126 ASP A N 1
ATOM 970 C CA . ASP A 1 126 ? 5.316 -1.06 -4.633 1 94.31 126 ASP A CA 1
ATOM 971 C C . ASP A 1 126 ? 4.832 -0.19 -3.477 1 94.31 126 ASP A C 1
ATOM 973 O O . ASP A 1 126 ? 3.734 -0.401 -2.953 1 94.31 126 ASP A O 1
ATOM 977 N N . LEU A 1 127 ? 5.574 0.881 -3.268 1 88.56 127 LEU A N 1
ATOM 978 C CA . LEU A 1 127 ? 5.41 1.778 -2.129 1 88.56 127 LEU A CA 1
ATOM 979 C C . LEU A 1 127 ? 5.18 3.213 -2.594 1 88.56 127 LEU A C 1
ATOM 981 O O . LEU A 1 127 ? 5.305 3.51 -3.783 1 88.56 127 LEU A O 1
ATOM 985 N N . ILE A 1 128 ? 4.805 4.039 -1.574 1 85.38 128 ILE A N 1
ATOM 986 C CA . ILE A 1 128 ? 4.633 5.445 -1.916 1 85.38 128 ILE A CA 1
ATOM 987 C C . ILE A 1 128 ? 5.965 6.027 -2.385 1 85.38 128 ILE A C 1
ATOM 989 O O . ILE A 1 128 ? 7.031 5.516 -2.037 1 85.38 128 ILE A O 1
ATOM 993 N N . ASN A 1 129 ? 5.887 7.082 -3.035 1 86.69 129 ASN A N 1
ATOM 994 C CA . ASN A 1 129 ? 7.047 7.652 -3.713 1 86.69 129 ASN A CA 1
ATOM 995 C C . ASN A 1 129 ? 8.18 7.941 -2.734 1 86.69 129 ASN A C 1
ATOM 997 O O . ASN A 1 129 ? 9.344 7.633 -3.012 1 86.69 129 ASN A O 1
ATOM 1001 N N . GLU A 1 130 ? 7.91 8.477 -1.579 1 78.25 130 GLU A N 1
ATOM 1002 C CA . GLU A 1 130 ? 8.922 8.836 -0.589 1 78.25 130 GLU A CA 1
ATOM 1003 C C . GLU A 1 130 ? 9.656 7.605 -0.079 1 78.25 130 GLU A C 1
ATOM 1005 O O . GLU A 1 130 ? 10.867 7.652 0.168 1 78.25 130 GLU A O 1
ATOM 1010 N N . GLU A 1 131 ? 8.891 6.645 0.02 1 83.62 131 GLU A N 1
ATOM 1011 C CA . GLU A 1 131 ? 9.5 5.398 0.482 1 83.62 131 GLU A CA 1
ATOM 1012 C C . GLU A 1 131 ? 10.391 4.789 -0.594 1 83.62 131 GLU A C 1
ATOM 1014 O O . GLU A 1 131 ? 11.414 4.176 -0.283 1 83.62 131 GLU A O 1
ATOM 1019 N N . VAL A 1 132 ? 10 4.949 -1.834 1 90.88 132 VAL A N 1
ATOM 1020 C CA . VAL A 1 132 ? 10.836 4.484 -2.936 1 90.88 132 VAL A CA 1
ATOM 1021 C C . VAL A 1 132 ? 12.195 5.18 -2.883 1 90.88 132 VAL A C 1
ATOM 1023 O O . VAL A 1 132 ? 13.242 4.523 -2.957 1 90.88 132 VAL A O 1
ATOM 1026 N N . LEU A 1 133 ? 12.164 6.465 -2.717 1 85.75 133 LEU A N 1
ATOM 1027 C CA . LEU A 1 133 ? 13.391 7.254 -2.643 1 85.75 133 LEU A CA 1
ATOM 1028 C C . LEU A 1 133 ? 14.266 6.781 -1.489 1 85.75 133 LEU A C 1
ATOM 1030 O O . LEU A 1 133 ? 15.477 6.609 -1.657 1 85.75 133 LEU A O 1
ATOM 1034 N N . GLU A 1 134 ? 13.641 6.566 -0.384 1 78.62 134 GLU A N 1
ATOM 1035 C CA . GLU A 1 134 ? 14.367 6.156 0.814 1 78.62 134 GLU A CA 1
ATOM 1036 C C . GLU A 1 134 ? 15 4.781 0.63 1 78.62 134 GLU A C 1
ATOM 1038 O O . GLU A 1 134 ? 16.141 4.555 1.062 1 78.62 134 GLU A O 1
ATOM 1043 N N . MET A 1 135 ? 14.297 3.9 -0.014 1 84.88 135 MET A N 1
ATOM 1044 C CA . MET A 1 135 ? 14.805 2.547 -0.217 1 84.88 135 MET A CA 1
ATOM 1045 C C . MET A 1 135 ? 16.047 2.564 -1.095 1 84.88 135 MET A C 1
ATOM 1047 O O . MET A 1 135 ? 17 1.818 -0.847 1 84.88 135 MET A O 1
ATOM 1051 N N . VAL A 1 136 ? 16.078 3.381 -2.1 1 87.25 136 VAL A N 1
ATOM 1052 C CA . VAL A 1 136 ? 17.219 3.488 -2.988 1 87.25 136 VAL A CA 1
ATOM 1053 C C . VAL A 1 136 ? 18.391 4.152 -2.252 1 87.25 136 VAL A C 1
ATOM 1055 O O . VAL A 1 136 ? 19.516 3.668 -2.297 1 87.25 136 VAL A O 1
ATOM 1058 N N . ARG A 1 137 ? 18.031 5.184 -1.59 1 78.62 137 ARG A N 1
ATOM 1059 C CA . ARG A 1 137 ? 19.062 5.957 -0.886 1 78.62 137 ARG A CA 1
ATOM 1060 C C . ARG A 1 137 ? 19.766 5.098 0.15 1 78.62 137 ARG A C 1
ATOM 1062 O O . ARG A 1 137 ? 20.984 5.23 0.343 1 78.62 137 ARG A O 1
ATOM 1069 N N . HIS A 1 138 ? 19.016 4.25 0.791 1 74 138 HIS A N 1
ATOM 1070 C CA . HIS A 1 138 ? 19.562 3.43 1.86 1 74 138 HIS A CA 1
ATOM 1071 C C . HIS A 1 138 ? 20.031 2.076 1.332 1 74 138 HIS A C 1
ATOM 1073 O O . HIS A 1 138 ? 20.297 1.157 2.111 1 74 138 HIS A O 1
ATOM 1079 N N . ARG A 1 139 ? 20.047 1.915 0.108 1 75.62 139 ARG A N 1
ATOM 1080 C CA . ARG A 1 139 ? 20.609 0.765 -0.589 1 75.62 139 ARG A CA 1
ATOM 1081 C C . ARG A 1 139 ? 19.828 -0.506 -0.276 1 75.62 139 ARG A C 1
ATOM 1083 O O . ARG A 1 139 ? 20.406 -1.595 -0.208 1 75.62 139 ARG A O 1
ATOM 1090 N N . ARG A 1 140 ? 18.609 -0.258 0.071 1 78.62 140 ARG A N 1
ATOM 1091 C CA . ARG A 1 140 ? 17.75 -1.416 0.286 1 78.62 140 ARG A CA 1
ATOM 1092 C C . ARG A 1 140 ? 17.328 -2.037 -1.041 1 78.62 140 ARG A C 1
ATOM 1094 O O . ARG A 1 140 ? 17.016 -3.229 -1.104 1 78.62 140 ARG A O 1
ATOM 1101 N N . VAL A 1 141 ? 17.266 -1.192 -2.049 1 87.88 141 VAL A N 1
ATOM 1102 C CA . VAL A 1 141 ? 17.062 -1.63 -3.426 1 87.88 141 VAL A CA 1
ATOM 1103 C C . VAL A 1 141 ? 18.047 -0.929 -4.344 1 87.88 141 VAL A C 1
ATOM 1105 O O . VAL A 1 141 ? 18.547 0.154 -4.023 1 87.88 141 VAL A O 1
ATOM 1108 N N . GLU A 1 142 ? 18.281 -1.589 -5.43 1 85.75 142 GLU A N 1
ATOM 1109 C CA . GLU A 1 142 ? 19.25 -1.004 -6.359 1 85.75 142 GLU A CA 1
ATOM 1110 C C . GLU A 1 142 ? 18.562 -0.085 -7.363 1 85.75 142 GLU A C 1
ATOM 1112 O O . GLU A 1 142 ? 19.172 0.833 -7.906 1 85.75 142 GLU A O 1
ATOM 1117 N N . LEU A 1 143 ? 17.297 -0.417 -7.613 1 94.69 143 LEU A N 1
ATOM 1118 C CA . LEU A 1 143 ? 16.547 0.339 -8.609 1 94.69 143 LEU A CA 1
ATOM 1119 C C . LEU A 1 143 ? 15.242 0.877 -8.008 1 94.69 143 LEU A C 1
ATOM 1121 O O . LEU A 1 143 ? 14.562 0.174 -7.262 1 94.69 143 LEU A O 1
ATOM 1125 N N . GLY A 1 144 ? 14.969 2.139 -8.297 1 96.81 144 GLY A N 1
ATOM 1126 C CA . GLY A 1 144 ? 13.711 2.764 -7.934 1 96.81 144 GLY A CA 1
ATOM 1127 C C . GLY A 1 144 ? 13.055 3.494 -9.086 1 96.81 144 GLY A C 1
ATOM 1128 O O . GLY A 1 144 ? 13.734 4.109 -9.914 1 96.81 144 GLY A O 1
ATOM 1129 N N . VAL A 1 145 ? 11.758 3.377 -9.195 1 96.62 145 VAL A N 1
ATOM 1130 C CA . VAL A 1 145 ? 11.016 4.125 -10.203 1 96.62 145 VAL A CA 1
ATOM 1131 C C . VAL A 1 145 ? 9.992 5.027 -9.523 1 96.62 145 VAL A C 1
ATOM 1133 O O . VAL A 1 145 ? 9.164 4.559 -8.734 1 96.62 145 VAL A O 1
ATOM 1136 N N . GLY A 1 146 ? 10.039 6.277 -9.781 1 94.75 146 GLY A N 1
ATOM 1137 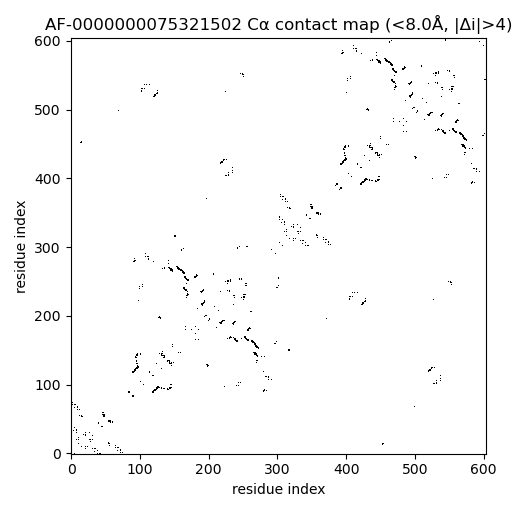C CA . GLY A 1 146 ? 9.125 7.25 -9.195 1 94.75 146 GLY A CA 1
ATOM 1138 C C . GLY A 1 146 ? 9.258 8.633 -9.805 1 94.75 146 GLY A C 1
ATOM 1139 O O . GLY A 1 146 ? 9.766 8.781 -10.922 1 94.75 146 GLY A O 1
ATOM 1140 N N . PHE A 1 147 ? 8.719 9.586 -9.109 1 92.38 147 PHE A N 1
ATOM 1141 C CA . PHE A 1 147 ? 8.836 10.977 -9.547 1 92.38 147 PHE A CA 1
ATOM 1142 C C . PHE A 1 147 ? 10.258 11.492 -9.328 1 92.38 147 PHE A C 1
ATOM 1144 O O . PHE A 1 147 ? 10.945 11.055 -8.406 1 92.38 147 PHE A O 1
ATOM 1151 N N . GLU A 1 148 ? 10.555 12.367 -10.195 1 91.25 148 GLU A N 1
ATOM 1152 C CA . GLU A 1 148 ? 11.859 13 -10.023 1 91.25 148 GLU A CA 1
ATOM 1153 C C . GLU A 1 148 ? 12 13.625 -8.641 1 91.25 148 GLU A C 1
ATOM 1155 O O . GLU A 1 148 ? 11.148 14.422 -8.227 1 91.25 148 GLU A O 1
ATOM 1160 N N . PRO A 1 149 ? 13.047 13.211 -7.988 1 84.38 149 PRO A N 1
ATOM 1161 C CA . PRO A 1 149 ? 13.25 13.82 -6.672 1 84.38 149 PRO A CA 1
ATOM 1162 C C . PRO A 1 149 ? 13.633 15.297 -6.758 1 84.38 149 PRO A C 1
ATOM 1164 O O . PRO A 1 149 ? 14.203 15.734 -7.766 1 84.38 149 PRO A O 1
ATOM 1167 N N . GLU A 1 150 ? 13.18 16.047 -5.797 1 72.19 150 GLU A N 1
ATOM 1168 C CA . GLU A 1 150 ? 13.5 17.469 -5.781 1 72.19 150 GLU A CA 1
ATOM 1169 C C . GLU A 1 150 ? 15.008 17.703 -5.648 1 72.19 150 GLU A C 1
ATOM 1171 O O . GLU A 1 150 ? 15.562 18.594 -6.293 1 72.19 150 GLU A O 1
ATOM 1176 N N . SER A 1 151 ? 15.617 17.125 -4.586 1 62.38 151 SER A N 1
ATOM 1177 C CA . SER A 1 151 ? 17.047 17.312 -4.387 1 62.38 151 SER A CA 1
ATOM 1178 C C . SER A 1 151 ? 17.75 15.969 -4.18 1 62.38 151 SER A C 1
ATOM 1180 O O . SER A 1 151 ? 17.172 15.039 -3.617 1 62.38 151 SER A O 1
ATOM 1182 N N . SER A 1 152 ? 18.422 15.375 -5.141 1 61.59 152 SER A N 1
ATOM 1183 C CA . SER A 1 152 ? 19.094 14.18 -4.652 1 61.59 152 SER A CA 1
ATOM 1184 C C . SER A 1 152 ? 20.516 14.078 -5.195 1 61.59 152 SER A C 1
ATOM 1186 O O . SER A 1 152 ? 20.734 13.547 -6.285 1 61.59 152 SER A O 1
ATOM 1188 N N . ASN A 1 153 ? 21.344 14.742 -4.434 1 61.94 153 ASN A N 1
ATOM 1189 C CA . ASN A 1 153 ? 22.75 14.68 -4.816 1 61.94 153 ASN A CA 1
ATOM 1190 C C . ASN A 1 153 ? 23.25 13.234 -4.848 1 61.94 153 ASN A C 1
ATOM 1192 O O . ASN A 1 153 ? 24.172 12.914 -5.598 1 61.94 153 ASN A O 1
ATOM 1196 N N . SER A 1 154 ? 22.547 12.398 -4.195 1 78.88 154 SER A N 1
ATOM 1197 C CA . SER A 1 154 ? 23.109 11.055 -4.098 1 78.88 154 SER A CA 1
ATOM 1198 C C . SER A 1 154 ? 22.406 10.086 -5.039 1 78.88 154 SER A C 1
ATOM 1200 O O . SER A 1 154 ? 22.781 8.914 -5.121 1 78.88 154 SER A O 1
ATOM 1202 N N . LEU A 1 155 ? 21.531 10.672 -5.863 1 87.12 155 LEU A N 1
ATOM 1203 C CA . LEU A 1 155 ? 20.766 9.789 -6.746 1 87.12 155 LEU A CA 1
ATOM 1204 C C . LEU A 1 155 ? 20.938 10.203 -8.203 1 87.12 155 LEU A C 1
ATOM 1206 O O . LEU A 1 155 ? 21.062 11.398 -8.508 1 87.12 155 LEU A O 1
ATOM 1210 N N . VAL A 1 156 ? 21.078 9.258 -9.07 1 92.06 156 VAL A N 1
ATOM 1211 C CA . VAL A 1 156 ? 21 9.477 -10.516 1 92.06 156 VAL A CA 1
ATOM 1212 C C . VAL A 1 156 ? 19.578 9.195 -11 1 92.06 156 VAL A C 1
ATOM 1214 O O . VAL A 1 156 ? 19 8.156 -10.68 1 92.06 156 VAL A O 1
ATOM 1217 N N . PHE A 1 157 ? 19.078 10.172 -11.68 1 94.31 157 PHE A N 1
ATOM 1218 C CA . PHE A 1 157 ? 17.719 10.062 -12.188 1 94.31 157 PHE A CA 1
ATOM 1219 C C . PHE A 1 157 ? 17.719 10.016 -13.711 1 94.31 157 PHE A C 1
ATOM 1221 O O . PHE A 1 157 ? 18.297 10.883 -14.367 1 94.31 157 PHE A O 1
ATOM 1228 N N . THR A 1 158 ? 17.109 8.977 -14.312 1 94.31 158 THR A N 1
ATOM 1229 C CA . THR A 1 158 ? 16.891 8.844 -15.75 1 94.31 158 THR A CA 1
ATOM 1230 C C . THR A 1 158 ? 15.414 8.969 -16.094 1 94.31 158 THR A C 1
ATOM 1232 O O . THR A 1 158 ? 14.633 8.055 -15.812 1 94.31 158 THR A O 1
ATOM 1235 N N . PRO A 1 159 ? 15.016 10.062 -16.688 1 94 159 PRO A N 1
ATOM 1236 C CA . PRO A 1 159 ? 13.594 10.258 -16.984 1 94 159 PRO A CA 1
ATOM 1237 C C . PRO A 1 159 ? 13.078 9.312 -18.062 1 94 159 PRO A C 1
ATOM 1239 O O . PRO A 1 159 ? 13.766 9.078 -19.062 1 94 159 PRO A O 1
ATOM 1242 N N . PHE A 1 160 ? 11.945 8.703 -17.75 1 93.5 160 PHE A N 1
ATOM 1243 C CA . PHE A 1 160 ? 11.211 7.957 -18.781 1 93.5 160 PHE A CA 1
ATOM 1244 C C . PHE A 1 160 ? 10.328 8.883 -19.594 1 93.5 160 PHE A C 1
ATOM 1246 O O . PHE A 1 160 ? 10.344 8.836 -20.828 1 93.5 160 PHE A O 1
ATOM 1253 N N . TYR A 1 161 ? 9.57 9.688 -18.922 1 90.44 161 TYR A N 1
ATOM 1254 C CA . TYR A 1 161 ? 8.641 10.633 -19.531 1 90.44 161 TYR A CA 1
ATOM 1255 C C . TYR A 1 161 ? 8.078 11.594 -18.484 1 90.44 161 TYR A C 1
ATOM 1257 O O . TYR A 1 161 ? 8.359 11.453 -17.297 1 90.44 161 TYR A O 1
ATOM 1265 N N . THR A 1 162 ? 7.379 12.594 -18.969 1 93.31 162 THR A N 1
ATOM 1266 C CA . THR A 1 162 ? 6.672 13.516 -18.094 1 93.31 162 THR A CA 1
ATOM 1267 C C . THR A 1 162 ? 5.188 13.156 -18.016 1 93.31 162 THR A C 1
ATOM 1269 O O . THR A 1 162 ? 4.512 13.062 -19.047 1 93.31 162 THR A O 1
ATOM 1272 N N . ASP A 1 163 ? 4.805 12.945 -16.766 1 92.31 163 ASP A N 1
ATOM 1273 C CA . ASP A 1 163 ? 3.406 12.578 -16.562 1 92.31 163 ASP A CA 1
ATOM 1274 C C . ASP A 1 163 ? 2.578 13.789 -16.141 1 92.31 163 ASP A C 1
ATOM 1276 O O . ASP A 1 163 ? 3.115 14.758 -15.586 1 92.31 163 ASP A O 1
ATOM 1280 N N . ARG A 1 164 ? 1.318 13.727 -16.516 1 94.19 164 ARG A N 1
ATOM 1281 C CA . ARG A 1 164 ? 0.374 14.781 -16.156 1 94.19 164 ARG A CA 1
ATOM 1282 C C . ARG A 1 164 ? -0.75 14.242 -15.281 1 94.19 164 ARG A C 1
ATOM 1284 O O . ARG A 1 164 ? -1.206 13.109 -15.469 1 94.19 164 ARG A O 1
ATOM 1291 N N . PHE A 1 165 ? -1.169 15.141 -14.375 1 96.06 165 PHE A N 1
ATOM 1292 C CA . PHE A 1 165 ? -2.289 14.727 -13.539 1 96.06 165 PHE A CA 1
ATOM 1293 C C . PHE A 1 165 ? -3.615 14.953 -14.258 1 96.06 165 PHE A C 1
ATOM 1295 O O . PHE A 1 165 ? -3.793 15.969 -14.938 1 96.06 165 PHE A O 1
ATOM 1302 N N . VAL A 1 166 ? -4.504 14.039 -14.078 1 97.44 166 VAL A N 1
ATOM 1303 C CA . VAL A 1 166 ? -5.84 14.102 -14.664 1 97.44 166 VAL A CA 1
ATOM 1304 C C . VAL A 1 166 ? -6.895 13.961 -13.57 1 97.44 166 VAL A C 1
ATOM 1306 O O . VAL A 1 166 ? -6.613 13.438 -12.492 1 97.44 166 VAL A O 1
ATOM 1309 N N . ALA A 1 167 ? -8.055 14.398 -13.859 1 98.19 167 ALA A N 1
ATOM 1310 C CA . ALA A 1 167 ? -9.18 14.234 -12.945 1 98.19 167 ALA A CA 1
ATOM 1311 C C . ALA A 1 167 ? -9.797 12.852 -13.086 1 98.19 167 ALA A C 1
ATOM 1313 O O . ALA A 1 167 ? -9.875 12.305 -14.188 1 98.19 167 ALA A O 1
ATOM 1314 N N . VAL A 1 168 ? -10.164 12.281 -12.016 1 98.25 168 VAL A N 1
ATOM 1315 C CA . VAL A 1 168 ? -10.938 11.047 -11.984 1 98.25 168 VAL A CA 1
ATOM 1316 C C . VAL A 1 168 ? -12.32 11.312 -11.391 1 98.25 168 VAL A C 1
ATOM 1318 O O . VAL A 1 168 ? -12.438 11.836 -10.281 1 98.25 168 VAL A O 1
ATOM 1321 N N . VAL A 1 169 ? -13.336 10.984 -12.148 1 98.56 169 VAL A N 1
ATOM 1322 C CA . VAL A 1 169 ? -14.711 11.266 -11.734 1 98.56 169 VAL A CA 1
ATOM 1323 C C . VAL A 1 169 ? -15.57 10.016 -11.922 1 98.56 169 VAL A C 1
ATOM 1325 O O . VAL A 1 169 ? -15.195 9.102 -12.672 1 98.56 169 VAL A O 1
ATOM 1328 N N . PRO A 1 170 ? -16.688 9.93 -11.133 1 98.06 170 PRO A N 1
ATOM 1329 C CA . PRO A 1 170 ? -17.609 8.828 -11.398 1 98.06 170 PRO A CA 1
ATOM 1330 C C . PRO A 1 170 ? -18.109 8.812 -12.836 1 98.06 170 PRO A C 1
ATOM 1332 O O . PRO A 1 170 ? -18.297 9.875 -13.445 1 98.06 170 PRO A O 1
ATOM 1335 N N . LEU A 1 171 ? -18.391 7.613 -13.32 1 96.12 171 LEU A N 1
ATOM 1336 C CA . LEU A 1 171 ? -18.828 7.441 -14.703 1 96.12 171 LEU A CA 1
ATOM 1337 C C . LEU A 1 171 ? -20.125 8.195 -14.953 1 96.12 171 LEU A C 1
ATOM 1339 O O . LEU A 1 171 ? -20.344 8.719 -16.047 1 96.12 171 LEU A O 1
ATOM 1343 N N . ASP A 1 172 ? -20.938 8.305 -13.969 1 94.81 172 ASP A N 1
ATOM 1344 C CA . ASP A 1 172 ? -22.25 8.906 -14.133 1 94.81 172 ASP A CA 1
ATOM 1345 C C . ASP A 1 172 ? -22.234 10.375 -13.711 1 94.81 172 ASP A C 1
ATOM 1347 O O . ASP A 1 172 ? -23.281 11.031 -13.703 1 94.81 172 ASP A O 1
ATOM 1351 N N . SER A 1 173 ? -21.109 10.898 -13.375 1 95.56 173 SER A N 1
ATOM 1352 C CA . SER A 1 173 ? -20.984 12.297 -12.977 1 95.56 173 SER A CA 1
ATOM 1353 C C . SER A 1 173 ? -21.219 13.234 -14.156 1 95.56 173 SER A C 1
ATOM 1355 O O . SER A 1 173 ? -20.812 12.922 -15.281 1 95.56 173 SER A O 1
ATOM 1357 N N . PRO A 1 174 ? -21.812 14.43 -13.953 1 95.19 174 PRO A N 1
ATOM 1358 C CA . PRO A 1 174 ? -21.906 15.438 -15.008 1 95.19 174 PRO A CA 1
ATOM 1359 C C . PRO A 1 174 ? -20.531 15.844 -15.57 1 95.19 174 PRO A C 1
ATOM 1361 O O . PRO A 1 174 ? -20.422 16.188 -16.75 1 95.19 174 PRO A O 1
ATOM 1364 N N . LEU A 1 175 ? -19.594 15.758 -14.758 1 96.31 175 LEU A N 1
ATOM 1365 C CA . LEU A 1 175 ? -18.25 16.125 -15.195 1 96.31 175 LEU A CA 1
ATOM 1366 C C . LEU A 1 175 ? -17.734 15.148 -16.234 1 96.31 175 LEU A C 1
ATOM 1368 O O . LEU A 1 175 ? -16.859 15.492 -17.031 1 96.31 175 LEU A O 1
ATOM 1372 N N . ALA A 1 176 ? -18.219 13.93 -16.203 1 95.69 176 ALA A N 1
ATOM 1373 C CA . ALA A 1 176 ? -17.734 12.875 -17.094 1 95.69 176 ALA A CA 1
ATOM 1374 C C . ALA A 1 176 ? -18.031 13.195 -18.547 1 95.69 176 ALA A C 1
ATOM 1376 O O . ALA A 1 176 ? -17.453 12.602 -19.453 1 95.69 176 ALA A O 1
ATOM 1377 N N . GLN A 1 177 ? -18.891 14.117 -18.781 1 94.75 177 GLN A N 1
ATOM 1378 C CA . GLN A 1 177 ? -19.281 14.484 -20.141 1 94.75 177 GLN A CA 1
ATOM 1379 C C . GLN A 1 177 ? -18.391 15.586 -20.703 1 94.75 177 GLN A C 1
ATOM 1381 O O . GLN A 1 177 ? -18.469 15.914 -21.891 1 94.75 177 GLN A O 1
ATOM 1386 N N . ARG A 1 178 ? -17.531 16.047 -19.891 1 95 178 ARG A N 1
ATOM 1387 C CA . ARG A 1 178 ? -16.656 17.141 -20.297 1 95 178 ARG A CA 1
ATOM 1388 C C . ARG A 1 178 ? -15.328 16.609 -20.844 1 95 178 ARG A C 1
ATOM 1390 O O . ARG A 1 178 ? -14.891 15.523 -20.469 1 95 178 ARG A O 1
ATOM 1397 N N . GLN A 1 179 ? -14.742 17.406 -21.672 1 94.25 179 GLN A N 1
ATOM 1398 C CA . GLN A 1 179 ? -13.422 17.062 -22.188 1 94.25 179 GLN A CA 1
ATOM 1399 C C . GLN A 1 179 ? -12.32 17.516 -21.219 1 94.25 179 GLN A C 1
ATOM 1401 O O . GLN A 1 179 ? -11.258 16.891 -21.156 1 94.25 179 GLN A O 1
ATOM 1406 N N . GLN A 1 180 ? -12.617 18.609 -20.594 1 96.69 180 GLN A N 1
ATOM 1407 C CA . GLN A 1 180 ? -11.68 19.156 -19.625 1 96.69 180 GLN A CA 1
ATOM 1408 C C . GLN A 1 180 ? -12.406 19.75 -18.422 1 96.69 180 GLN A C 1
ATOM 1410 O O . GLN A 1 180 ? -13.562 20.172 -18.531 1 96.69 180 GLN A O 1
ATOM 1415 N N . VAL A 1 181 ? -11.766 19.766 -17.281 1 97.38 181 VAL A N 1
ATOM 1416 C CA . VAL A 1 181 ? -12.305 20.344 -16.062 1 97.38 181 VAL A CA 1
ATOM 1417 C C . VAL A 1 181 ? -11.211 21.109 -15.328 1 97.38 181 VAL A C 1
ATOM 1419 O O . VAL A 1 181 ? -10.039 20.719 -15.359 1 97.38 181 VAL A O 1
ATOM 1422 N N . SER A 1 182 ? -11.562 22.234 -14.75 1 97.19 182 SER A N 1
ATOM 1423 C CA . SER A 1 182 ? -10.617 22.984 -13.922 1 97.19 182 SER A CA 1
ATOM 1424 C C . SER A 1 182 ? -10.602 22.453 -12.492 1 97.19 182 SER A C 1
ATOM 1426 O O . SER A 1 182 ? -11.555 21.812 -12.047 1 97.19 182 SER A O 1
ATOM 1428 N N . TRP A 1 183 ? -9.531 22.781 -11.82 1 96.62 183 TRP A N 1
ATOM 1429 C CA . TRP A 1 183 ? -9.453 22.422 -10.406 1 96.62 183 TRP A CA 1
ATOM 1430 C C . TRP A 1 183 ? -10.594 23.062 -9.625 1 96.62 183 TRP A C 1
ATOM 1432 O O . TRP A 1 183 ? -11.156 22.438 -8.719 1 96.62 183 TRP A O 1
ATOM 1442 N N . GLN A 1 184 ? -10.906 24.312 -9.953 1 96 184 GLN A N 1
ATOM 1443 C CA . GLN A 1 184 ? -12.008 24.984 -9.289 1 96 184 GLN A CA 1
ATOM 1444 C C . GLN A 1 184 ? -13.305 24.188 -9.414 1 96 184 GLN A C 1
ATOM 1446 O O . GLN A 1 184 ? -14.055 24.062 -8.445 1 96 184 GLN A O 1
ATOM 1451 N N . GLU A 1 185 ? -13.586 23.703 -10.586 1 96.56 185 GLU A N 1
ATOM 1452 C CA . GLU A 1 185 ? -14.773 22.906 -10.836 1 96.56 185 GLU A CA 1
ATOM 1453 C C . GLU A 1 185 ? -14.695 21.562 -10.125 1 96.56 185 GLU A C 1
ATOM 1455 O O . GLU A 1 185 ? -15.672 21.109 -9.516 1 96.56 185 GLU A O 1
ATOM 1460 N N . LEU A 1 186 ? -13.539 20.906 -10.164 1 97.31 186 LEU A N 1
ATOM 1461 C CA . LEU A 1 186 ? -13.336 19.578 -9.578 1 97.31 186 LEU A CA 1
ATOM 1462 C C . LEU A 1 186 ? -13.523 19.625 -8.062 1 97.31 186 LEU A C 1
ATOM 1464 O O . LEU A 1 186 ? -14.141 18.734 -7.477 1 97.31 186 LEU A O 1
ATOM 1468 N N . LEU A 1 187 ? -13.078 20.719 -7.477 1 96.06 187 LEU A N 1
ATOM 1469 C CA . LEU A 1 187 ? -13.039 20.812 -6.02 1 96.06 187 LEU A CA 1
ATOM 1470 C C . LEU A 1 187 ? -14.406 21.219 -5.469 1 96.06 187 LEU A C 1
ATOM 1472 O O . LEU A 1 187 ? -14.578 21.328 -4.25 1 96.06 187 LEU A O 1
ATOM 1476 N N . GLN A 1 188 ? -15.344 21.422 -6.332 1 95.25 188 GLN A N 1
ATOM 1477 C CA . GLN A 1 188 ? -16.719 21.609 -5.879 1 95.25 188 GLN A CA 1
ATOM 1478 C C . GLN A 1 188 ? -17.328 20.312 -5.387 1 95.25 188 GLN A C 1
ATOM 1480 O O . GLN A 1 188 ? -18.328 20.312 -4.66 1 95.25 188 GLN A O 1
ATOM 1485 N N . GLU A 1 189 ? -16.734 19.203 -5.797 1 95.31 189 GLU A N 1
ATOM 1486 C CA . GLU A 1 189 ? -17.156 17.875 -5.359 1 95.31 189 GLU A CA 1
ATOM 1487 C C . GLU A 1 189 ? -16.328 17.391 -4.172 1 95.31 189 GLU A C 1
ATOM 1489 O O . GLU A 1 189 ? -15.273 17.953 -3.883 1 95.31 189 GLU A O 1
ATOM 1494 N N . ASP A 1 190 ? -16.875 16.359 -3.486 1 95.5 190 ASP A N 1
ATOM 1495 C CA . ASP A 1 190 ? -16.078 15.727 -2.447 1 95.5 190 ASP A CA 1
ATOM 1496 C C . ASP A 1 190 ? -14.773 15.172 -3.027 1 95.5 190 ASP A C 1
ATOM 1498 O O . ASP A 1 190 ? -14.797 14.383 -3.979 1 95.5 190 ASP A O 1
ATOM 1502 N N . PHE A 1 191 ? -13.703 15.578 -2.428 1 97.12 191 PHE A N 1
ATOM 1503 C CA . PHE A 1 191 ? -12.414 15.164 -2.961 1 97.12 191 PHE A CA 1
ATOM 1504 C C . PHE A 1 191 ? -11.836 14.008 -2.158 1 97.12 191 PHE A C 1
ATOM 1506 O O . PHE A 1 191 ? -11.828 14.039 -0.925 1 97.12 191 PHE A O 1
ATOM 1513 N N . ILE A 1 192 ? -11.406 12.992 -2.891 1 97.69 192 ILE A N 1
ATOM 1514 C CA . ILE A 1 192 ? -10.758 11.82 -2.314 1 97.69 192 ILE A CA 1
ATOM 1515 C C . ILE A 1 192 ? -9.258 11.883 -2.568 1 97.69 192 ILE A C 1
ATOM 1517 O O . ILE A 1 192 ? -8.82 12 -3.717 1 97.69 192 ILE A O 1
ATOM 1521 N N . ALA A 1 193 ? -8.469 11.773 -1.507 1 95.38 193 ALA A N 1
ATOM 1522 C CA . ALA A 1 193 ? -7.023 11.938 -1.665 1 95.38 193 ALA A CA 1
ATOM 1523 C C . ALA A 1 193 ? -6.266 10.781 -1.021 1 95.38 193 ALA A C 1
ATOM 1525 O O . ALA A 1 193 ? -6.828 10.031 -0.216 1 95.38 193 ALA A O 1
ATOM 1526 N N . LEU A 1 194 ? -5.031 10.641 -1.411 1 92.94 194 LEU A N 1
ATOM 1527 C CA . LEU A 1 194 ? -4.113 9.789 -0.669 1 92.94 194 LEU A CA 1
ATOM 1528 C C . LEU A 1 194 ? -3.719 10.43 0.656 1 92.94 194 LEU A C 1
ATOM 1530 O O . LEU A 1 194 ? -3.662 11.656 0.762 1 92.94 194 LEU A O 1
ATOM 1534 N N . GLN A 1 195 ? -3.398 9.594 1.59 1 88.31 195 GLN A N 1
ATOM 1535 C CA . GLN A 1 195 ? -3.033 10.094 2.914 1 88.31 195 GLN A CA 1
ATOM 1536 C C . GLN A 1 195 ? -1.596 10.602 2.932 1 88.31 195 GLN A C 1
ATOM 1538 O O . GLN A 1 195 ? -0.742 10.094 2.201 1 88.31 195 GLN A O 1
ATOM 1543 N N . ARG A 1 196 ? -1.436 11.602 3.807 1 82.94 196 ARG A N 1
ATOM 1544 C CA . ARG A 1 196 ? -0.069 12.023 4.098 1 82.94 196 ARG A CA 1
ATOM 1545 C C . ARG A 1 196 ? 0.733 10.883 4.723 1 82.94 196 ARG A C 1
ATOM 1547 O O . ARG A 1 196 ? 0.179 10.047 5.441 1 82.94 196 ARG A O 1
ATOM 1554 N N . PRO A 1 197 ? 2.088 10.773 4.336 1 79.38 197 PRO A N 1
ATOM 1555 C CA . PRO A 1 197 ? 2.939 11.727 3.623 1 79.38 197 PRO A CA 1
ATOM 1556 C C . PRO A 1 197 ? 3.111 11.375 2.146 1 79.38 197 PRO A C 1
ATOM 1558 O O . PRO A 1 197 ? 4.211 11.508 1.6 1 79.38 197 PRO A O 1
ATOM 1561 N N . SER A 1 198 ? 2.111 10.898 1.479 1 84.62 198 SER A N 1
ATOM 1562 C CA . SER A 1 198 ? 2.172 10.586 0.056 1 84.62 198 SER A CA 1
ATOM 1563 C C . SER A 1 198 ? 2.693 11.766 -0.751 1 84.62 198 SER A C 1
ATOM 1565 O O . SER A 1 198 ? 2.248 12.898 -0.562 1 84.62 198 SER A O 1
ATOM 1567 N N . ALA A 1 199 ? 3.631 11.523 -1.626 1 82.81 199 ALA A N 1
ATOM 1568 C CA . ALA A 1 199 ? 4.172 12.547 -2.508 1 82.81 199 ALA A CA 1
ATOM 1569 C C . ALA A 1 199 ? 3.078 13.156 -3.381 1 82.81 199 ALA A C 1
ATOM 1571 O O . ALA A 1 199 ? 3.084 14.359 -3.652 1 82.81 199 ALA A O 1
ATOM 1572 N N . VAL A 1 200 ? 2.16 12.344 -3.762 1 87.25 200 VAL A N 1
ATOM 1573 C CA . VAL A 1 200 ? 1.049 12.812 -4.582 1 87.25 200 VAL A CA 1
ATOM 1574 C C . VAL A 1 200 ? 0.193 13.789 -3.783 1 87.25 200 VAL A C 1
ATOM 1576 O O . VAL A 1 200 ? -0.166 14.859 -4.281 1 87.25 200 VAL A O 1
ATOM 1579 N N . ARG A 1 201 ? -0.105 13.43 -2.582 1 89.88 201 ARG A N 1
ATOM 1580 C CA . ARG A 1 201 ? -0.877 14.297 -1.697 1 89.88 201 ARG A CA 1
ATOM 1581 C C . ARG A 1 201 ? -0.188 15.648 -1.511 1 89.88 201 ARG A C 1
ATOM 1583 O O . ARG A 1 201 ? -0.808 16.703 -1.689 1 89.88 201 ARG A O 1
ATOM 1590 N N . LEU A 1 202 ? 1.048 15.617 -1.267 1 83.25 202 LEU A N 1
ATOM 1591 C CA . LEU A 1 202 ? 1.814 16.828 -0.997 1 83.25 202 LEU A CA 1
ATOM 1592 C C . LEU A 1 202 ? 1.939 17.688 -2.252 1 83.25 202 LEU A C 1
ATOM 1594 O O . LEU A 1 202 ? 1.863 18.906 -2.182 1 83.25 202 LEU A O 1
ATOM 1598 N N . LEU A 1 203 ? 2.176 17.016 -3.318 1 87.31 203 LEU A N 1
ATOM 1599 C CA . LEU A 1 203 ? 2.262 17.719 -4.598 1 87.31 203 LEU A CA 1
ATOM 1600 C C . LEU A 1 203 ? 0.975 18.484 -4.891 1 87.31 203 LEU A C 1
ATOM 1602 O O . LEU A 1 203 ? 1.016 19.656 -5.277 1 87.31 203 LEU A O 1
ATOM 1606 N N . LEU A 1 204 ? -0.123 17.859 -4.684 1 91.88 204 LEU A N 1
ATOM 1607 C CA . LEU A 1 204 ? -1.41 18.5 -4.926 1 91.88 204 LEU A CA 1
ATOM 1608 C C . LEU A 1 204 ? -1.618 19.672 -3.975 1 91.88 204 LEU A C 1
ATOM 1610 O O . LEU A 1 204 ? -2.027 20.75 -4.402 1 91.88 204 LEU A O 1
ATOM 1614 N N . GLU A 1 205 ? -1.333 19.438 -2.77 1 89.69 205 GLU A N 1
ATOM 1615 C CA . GLU A 1 205 ? -1.508 20.5 -1.778 1 89.69 205 GLU A CA 1
ATOM 1616 C C . GLU A 1 205 ? -0.646 21.703 -2.109 1 89.69 205 GLU A C 1
ATOM 1618 O O . GLU A 1 205 ? -1.092 22.859 -1.968 1 89.69 205 GLU A O 1
ATOM 1623 N N . GLN A 1 206 ? 0.546 21.453 -2.525 1 85.62 206 GLN A N 1
ATOM 1624 C CA . GLN A 1 206 ? 1.482 22.516 -2.859 1 85.62 206 GLN A CA 1
ATOM 1625 C C . GLN A 1 206 ? 0.984 23.328 -4.047 1 85.62 206 GLN A C 1
ATOM 1627 O O . GLN A 1 206 ? 1.018 24.562 -4.02 1 85.62 206 GLN A O 1
ATOM 1632 N N . HIS A 1 207 ? 0.536 22.703 -5.012 1 89.88 207 HIS A N 1
ATOM 1633 C CA . HIS A 1 207 ? 0.158 23.375 -6.246 1 89.88 207 HIS A CA 1
ATOM 1634 C C . HIS A 1 207 ? -1.194 24.062 -6.109 1 89.88 207 HIS A C 1
ATOM 1636 O O . HIS A 1 207 ? -1.481 25.016 -6.824 1 89.88 207 HIS A O 1
ATOM 1642 N N . LEU A 1 208 ? -1.983 23.609 -5.195 1 91.62 208 LEU A N 1
ATOM 1643 C CA . LEU A 1 208 ? -3.34 24.125 -5.09 1 91.62 208 LEU A CA 1
ATOM 1644 C C . LEU A 1 208 ? -3.422 25.219 -4.02 1 91.62 208 LEU A C 1
ATOM 1646 O O . LEU A 1 208 ? -4.391 25.969 -3.973 1 91.62 208 LEU A O 1
ATOM 1650 N N . LEU A 1 209 ? -2.408 25.281 -3.262 1 88.5 209 LEU A N 1
ATOM 1651 C CA . LEU A 1 209 ? -2.43 26.156 -2.094 1 88.5 209 LEU A CA 1
ATOM 1652 C C . LEU A 1 209 ? -2.674 27.609 -2.502 1 88.5 209 LEU A C 1
ATOM 1654 O O . LEU A 1 209 ? -3.545 28.266 -1.943 1 88.5 209 LEU A O 1
ATOM 1658 N N . ALA A 1 210 ? -1.963 28.125 -3.434 1 85.5 210 ALA A N 1
ATOM 1659 C CA . ALA A 1 210 ? -1.989 29.547 -3.811 1 85.5 210 ALA A CA 1
ATOM 1660 C C . ALA A 1 210 ? -3.359 29.938 -4.355 1 85.5 210 ALA A C 1
ATOM 1662 O O . ALA A 1 210 ? -3.885 31 -4.016 1 85.5 210 ALA A O 1
ATOM 1663 N N . GLN A 1 211 ? -3.939 29.125 -5.102 1 85.62 211 GLN A N 1
ATOM 1664 C CA . GLN A 1 211 ? -5.152 29.5 -5.812 1 85.62 211 GLN A CA 1
ATOM 1665 C C . GLN A 1 211 ? -6.398 28.984 -5.102 1 85.62 211 GLN A C 1
ATOM 1667 O O . GLN A 1 211 ? -7.465 29.594 -5.176 1 85.62 211 GLN A O 1
ATOM 1672 N N . HIS A 1 212 ? -6.305 27.891 -4.391 1 85.69 212 HIS A N 1
ATOM 1673 C CA . HIS A 1 212 ? -7.504 27.219 -3.896 1 85.69 212 HIS A CA 1
ATOM 1674 C C . HIS A 1 212 ? -7.445 27.031 -2.385 1 85.69 212 HIS A C 1
ATOM 1676 O O . HIS A 1 212 ? -8.414 26.578 -1.773 1 85.69 212 HIS A O 1
ATOM 1682 N N . GLY A 1 213 ? -6.352 27.375 -1.891 1 85.62 213 GLY A N 1
ATOM 1683 C CA . GLY A 1 213 ? -6.191 27.219 -0.454 1 85.62 213 GLY A CA 1
ATOM 1684 C C . GLY A 1 213 ? -5.934 25.781 -0.044 1 85.62 213 GLY A C 1
ATOM 1685 O O . GLY A 1 213 ? -5.434 24.984 -0.84 1 85.62 213 GLY A O 1
ATOM 1686 N N . LYS A 1 214 ? -6.234 25.516 1.229 1 84.19 214 LYS A N 1
ATOM 1687 C CA . LYS A 1 214 ? -6 24.172 1.765 1 84.19 214 LYS A CA 1
ATOM 1688 C C . LYS A 1 214 ? -6.945 23.156 1.136 1 84.19 214 LYS A C 1
ATOM 1690 O O . LYS A 1 214 ? -8.148 23.406 1.019 1 84.19 214 LYS A O 1
ATOM 1695 N N . LEU A 1 215 ? -6.395 22.094 0.751 1 87.38 215 LEU A N 1
ATOM 1696 C CA . LEU A 1 215 ? -7.172 21.031 0.125 1 87.38 215 LEU A CA 1
ATOM 1697 C C . LEU A 1 215 ? -8.062 20.328 1.148 1 87.38 215 LEU A C 1
ATOM 1699 O O . LEU A 1 215 ? -7.566 19.688 2.072 1 87.38 215 LEU A O 1
ATOM 1703 N N . SER A 1 216 ? -9.336 20.484 0.977 1 86.25 216 SER A N 1
ATOM 1704 C CA . SER A 1 216 ? -10.289 19.781 1.83 1 86.25 216 SER A CA 1
ATOM 1705 C C . SER A 1 216 ? -10.578 18.391 1.309 1 86.25 216 SER A C 1
ATOM 1707 O O . SER A 1 216 ? -10.938 18.203 0.142 1 86.25 216 SER A O 1
ATOM 1709 N N . VAL A 1 217 ? -10.492 17.375 2.193 1 91 217 VAL A N 1
ATOM 1710 C CA . VAL A 1 217 ? -10.602 15.977 1.771 1 91 217 VAL A CA 1
ATOM 1711 C C . VAL A 1 217 ? -11.773 15.312 2.496 1 91 217 VAL A C 1
ATOM 1713 O O . VAL A 1 217 ? -11.852 15.352 3.727 1 91 217 VAL A O 1
ATOM 1716 N N . ALA A 1 218 ? -12.648 14.742 1.741 1 92.69 218 ALA A N 1
ATOM 1717 C CA . ALA A 1 218 ? -13.789 14.016 2.299 1 92.69 218 ALA A CA 1
ATOM 1718 C C . ALA A 1 218 ? -13.398 12.594 2.691 1 92.69 218 ALA A C 1
ATOM 1720 O O . ALA A 1 218 ? -13.852 12.078 3.717 1 92.69 218 ALA A O 1
ATOM 1721 N N . PHE A 1 219 ? -12.609 11.961 1.808 1 94.75 219 PHE A N 1
ATOM 1722 C CA . PHE A 1 219 ? -12.078 10.625 2.027 1 94.75 219 PHE A CA 1
ATOM 1723 C C . PHE A 1 219 ? -10.578 10.586 1.745 1 94.75 219 PHE A C 1
ATOM 1725 O O . PHE A 1 219 ? -10.094 11.305 0.87 1 94.75 219 PHE A O 1
ATOM 1732 N N . GLU A 1 220 ? -9.914 9.734 2.451 1 94.81 220 GLU A N 1
ATOM 1733 C CA . GLU A 1 220 ? -8.508 9.508 2.16 1 94.81 220 GLU A CA 1
ATOM 1734 C C . GLU A 1 220 ? -8.125 8.047 2.389 1 94.81 220 GLU A C 1
ATOM 1736 O O . GLU A 1 220 ? -8.727 7.367 3.223 1 94.81 220 GLU A O 1
ATOM 1741 N N . SER A 1 221 ? -7.172 7.598 1.63 1 94.69 221 SER A N 1
ATOM 1742 C CA . SER A 1 221 ? -6.66 6.234 1.746 1 94.69 221 SER A CA 1
ATOM 1743 C C . SER A 1 221 ? -5.172 6.172 1.415 1 94.69 221 SER A C 1
ATOM 1745 O O . SER A 1 221 ? -4.578 7.176 1.016 1 94.69 221 SER A O 1
ATOM 1747 N N . HIS A 1 222 ? -4.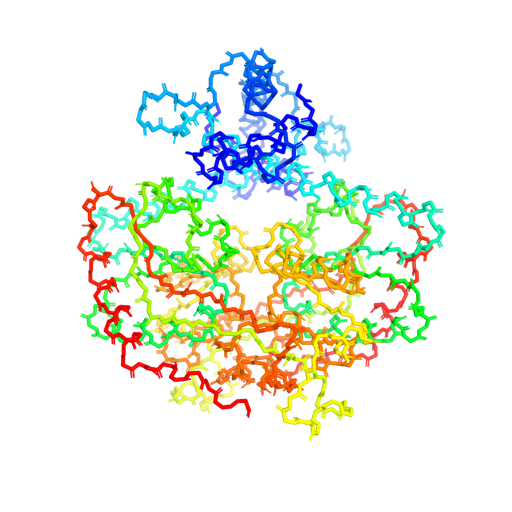613 4.992 1.589 1 91.19 222 HIS A N 1
ATOM 1748 C CA . HIS A 1 222 ? -3.188 4.836 1.328 1 91.19 222 HIS A CA 1
ATOM 1749 C C . HIS A 1 222 ? -2.938 4.344 -0.094 1 91.19 222 HIS A C 1
ATOM 1751 O O . HIS A 1 222 ? -1.852 4.547 -0.643 1 91.19 222 HIS A O 1
ATOM 1757 N N . GLN A 1 223 ? -3.918 3.721 -0.644 1 91.94 223 GLN A N 1
ATOM 1758 C CA . GLN A 1 223 ? -3.689 3.047 -1.917 1 91.94 223 GLN A CA 1
ATOM 1759 C C . GLN A 1 223 ? -4.48 3.711 -3.041 1 91.94 223 GLN A C 1
ATOM 1761 O O . GLN A 1 223 ? -5.648 4.062 -2.861 1 91.94 223 GLN A O 1
ATOM 1766 N N . LEU A 1 224 ? -3.82 3.783 -4.168 1 91.5 224 LEU A N 1
ATOM 1767 C CA . LEU A 1 224 ? -4.43 4.402 -5.34 1 91.5 224 LEU A CA 1
ATOM 1768 C C . LEU A 1 224 ? -5.637 3.602 -5.816 1 91.5 224 LEU A C 1
ATOM 1770 O O . LEU A 1 224 ? -6.637 4.176 -6.25 1 91.5 224 LEU A O 1
ATOM 1774 N N . SER A 1 225 ? -5.527 2.311 -5.785 1 92.12 225 SER A N 1
ATOM 1775 C CA . SER A 1 225 ? -6.629 1.455 -6.215 1 92.12 225 SER A CA 1
ATOM 1776 C C . SER A 1 225 ? -7.879 1.695 -5.371 1 92.12 225 SER A C 1
ATOM 1778 O O . SER A 1 225 ? -9 1.677 -5.887 1 92.12 225 SER A O 1
ATOM 1780 N N . THR A 1 226 ? -7.668 1.921 -4.074 1 94.5 226 THR A N 1
ATOM 1781 C CA . THR A 1 226 ? -8.781 2.217 -3.182 1 94.5 226 THR A CA 1
ATOM 1782 C C . THR A 1 226 ? -9.414 3.561 -3.535 1 94.5 226 THR A C 1
ATOM 1784 O O . THR A 1 226 ? -10.641 3.686 -3.562 1 94.5 226 THR A O 1
ATOM 1787 N N . VAL A 1 227 ? -8.617 4.527 -3.838 1 96.19 227 VAL A N 1
ATOM 1788 C CA . VAL A 1 227 ? -9.094 5.84 -4.262 1 96.19 227 VAL A CA 1
ATOM 1789 C C . VAL A 1 227 ? -9.969 5.688 -5.508 1 96.19 227 VAL A C 1
ATOM 1791 O O . VAL A 1 227 ? -11.094 6.203 -5.551 1 96.19 227 VAL A O 1
ATOM 1794 N N . GLY A 1 228 ? -9.484 4.965 -6.453 1 96.44 228 GLY A N 1
ATOM 1795 C CA . GLY A 1 228 ? -10.234 4.758 -7.684 1 96.44 228 GLY A CA 1
ATOM 1796 C C . GLY A 1 228 ? -11.578 4.094 -7.461 1 96.44 228 GLY A C 1
ATOM 1797 O O . GLY A 1 228 ? -12.586 4.492 -8.062 1 96.44 228 GLY A O 1
ATOM 1798 N N . ARG A 1 229 ? -11.594 3.098 -6.625 1 96.25 229 ARG A N 1
ATOM 1799 C CA . ARG A 1 229 ? -12.836 2.381 -6.344 1 96.25 229 ARG A CA 1
ATOM 1800 C C . ARG A 1 229 ? -13.844 3.285 -5.645 1 96.25 229 ARG A C 1
ATOM 1802 O O . ARG A 1 229 ? -15.039 3.217 -5.926 1 96.25 229 ARG A O 1
ATOM 1809 N N . MET A 1 230 ? -13.344 4.062 -4.73 1 97.5 230 MET A N 1
ATOM 1810 C CA . MET A 1 230 ? -14.234 4.992 -4.039 1 97.5 230 MET A CA 1
ATOM 1811 C C . MET A 1 230 ? -14.844 5.992 -5.016 1 97.5 230 MET A C 1
ATOM 1813 O O . MET A 1 230 ? -16.031 6.293 -4.941 1 97.5 230 MET A O 1
ATOM 1817 N N . VAL A 1 231 ? -14.047 6.473 -5.957 1 98.25 231 VAL A N 1
ATOM 1818 C CA . VAL A 1 231 ? -14.555 7.383 -6.977 1 98.25 231 VAL A CA 1
ATOM 1819 C C . VAL A 1 231 ? -15.609 6.676 -7.824 1 98.25 231 VAL A C 1
ATOM 1821 O O . VAL A 1 231 ? -16.688 7.211 -8.047 1 98.25 231 VAL A O 1
ATOM 1824 N N . ALA A 1 232 ? -15.281 5.508 -8.258 1 97.31 232 ALA A N 1
ATOM 1825 C CA . ALA A 1 232 ? -16.188 4.73 -9.102 1 97.31 232 ALA A CA 1
ATOM 1826 C C . ALA A 1 232 ? -17.516 4.477 -8.406 1 97.31 232 ALA A C 1
ATOM 1828 O O . ALA A 1 232 ? -18.562 4.367 -9.055 1 97.31 232 ALA A O 1
ATOM 1829 N N . SER A 1 233 ? -17.469 4.383 -7.125 1 96 233 SER A N 1
ATOM 1830 C CA . SER A 1 233 ? -18.672 4.105 -6.336 1 96 233 SER A CA 1
ATOM 1831 C C . SER A 1 233 ? -19.484 5.371 -6.098 1 96 233 SER A C 1
ATOM 1833 O O . SER A 1 233 ? -20.516 5.34 -5.418 1 96 233 SER A O 1
ATOM 1835 N N . GLY A 1 234 ? -18.953 6.496 -6.5 1 96.69 234 GLY A N 1
ATOM 1836 C CA . GLY A 1 234 ? -19.703 7.734 -6.43 1 96.69 234 GLY A CA 1
ATOM 1837 C C . GLY A 1 234 ? -19.453 8.523 -5.164 1 96.69 234 GLY A C 1
ATOM 1838 O O . GLY A 1 234 ? -20.234 9.391 -4.793 1 96.69 234 GLY A O 1
ATOM 1839 N N . LEU A 1 235 ? -18.359 8.25 -4.496 1 97.19 235 LEU A N 1
ATOM 1840 C CA . LEU A 1 235 ? -18.094 8.883 -3.209 1 97.19 235 LEU A CA 1
ATOM 1841 C C . LEU A 1 235 ? -17.453 10.25 -3.395 1 97.19 235 LEU A C 1
ATOM 1843 O O . LEU A 1 235 ? -17.406 11.047 -2.455 1 97.19 235 LEU A O 1
ATOM 1847 N N . GLY A 1 236 ? -16.969 10.477 -4.547 1 97.75 236 GLY A N 1
ATOM 1848 C CA . GLY A 1 236 ? -16.312 11.742 -4.816 1 97.75 236 GLY A CA 1
ATOM 1849 C C . GLY A 1 236 ? -15.453 11.719 -6.066 1 97.75 236 GLY A C 1
ATOM 1850 O O . GLY A 1 236 ? -15.672 10.898 -6.961 1 97.75 236 GLY A O 1
ATOM 1851 N N . VAL A 1 237 ? -14.57 12.688 -6.137 1 98.38 237 VAL A N 1
ATOM 1852 C CA . VAL A 1 237 ? -13.664 12.828 -7.27 1 98.38 237 VAL A CA 1
ATOM 1853 C C . VAL A 1 237 ? -12.219 12.844 -6.773 1 98.38 237 VAL A C 1
ATOM 1855 O O . VAL A 1 237 ? -11.969 12.945 -5.57 1 98.38 237 VAL A O 1
ATOM 1858 N N . SER A 1 238 ? -11.289 12.68 -7.703 1 98.25 238 SER A N 1
ATOM 1859 C CA . SER A 1 238 ? -9.867 12.68 -7.348 1 98.25 238 SER A CA 1
ATOM 1860 C C . SER A 1 238 ? -9.008 13.133 -8.523 1 98.25 238 SER A C 1
ATOM 1862 O O . SER A 1 238 ? -9.523 13.578 -9.547 1 98.25 238 SER A O 1
ATOM 1864 N N . ALA A 1 239 ? -7.711 13.188 -8.281 1 97.75 239 ALA A N 1
ATOM 1865 C CA . ALA A 1 239 ? -6.699 13.461 -9.297 1 97.75 239 ALA A CA 1
ATOM 1866 C C . ALA A 1 239 ? -5.559 12.445 -9.219 1 97.75 239 ALA A C 1
ATOM 1868 O O . ALA A 1 239 ? -5.059 12.148 -8.125 1 97.75 239 ALA A O 1
ATOM 1869 N N . VAL A 1 240 ? -5.23 11.883 -10.375 1 96.12 240 VAL A N 1
ATOM 1870 C CA . VAL A 1 240 ? -4.191 10.852 -10.414 1 96.12 240 VAL A CA 1
ATOM 1871 C C . VAL A 1 240 ? -3.277 11.086 -11.609 1 96.12 240 VAL A C 1
ATOM 1873 O O . VAL A 1 240 ? -3.637 11.812 -12.539 1 96.12 240 VAL A O 1
ATOM 1876 N N . PRO A 1 241 ? -2.086 10.469 -11.578 1 93.94 241 PRO A N 1
ATOM 1877 C CA . PRO A 1 241 ? -1.243 10.531 -12.773 1 93.94 241 PRO A CA 1
ATOM 1878 C C . PRO A 1 241 ? -1.906 9.898 -13.992 1 93.94 241 PRO A C 1
ATOM 1880 O O . PRO A 1 241 ? -2.623 8.898 -13.867 1 93.94 241 PRO A O 1
ATOM 1883 N N . SER A 1 242 ? -1.641 10.453 -15.156 1 94.75 242 SER A N 1
ATOM 1884 C CA . SER A 1 242 ? -2.238 9.969 -16.391 1 94.75 242 SER A CA 1
ATOM 1885 C C . SER A 1 242 ? -1.863 8.516 -16.656 1 94.75 242 SER A C 1
ATOM 1887 O O . SER A 1 242 ? -2.604 7.785 -17.312 1 94.75 242 SER A O 1
ATOM 1889 N N . LEU A 1 243 ? -0.785 8.125 -16.109 1 92.06 243 LEU A N 1
ATOM 1890 C CA . LEU A 1 243 ? -0.346 6.734 -16.219 1 92.06 243 LEU A CA 1
ATOM 1891 C C . LEU A 1 243 ? -1.417 5.781 -15.695 1 92.06 243 LEU A C 1
ATOM 1893 O O . LEU A 1 243 ? -1.424 4.598 -16.047 1 92.06 243 LEU A O 1
ATOM 1897 N N . CYS A 1 244 ? -2.32 6.285 -14.898 1 94.5 244 CYS A N 1
ATOM 1898 C CA . CYS A 1 244 ? -3.307 5.445 -14.227 1 94.5 244 CYS A CA 1
ATOM 1899 C C . CYS A 1 244 ? -4.637 5.473 -14.969 1 94.5 244 CYS A C 1
ATOM 1901 O O . CYS A 1 244 ? -5.621 4.895 -14.5 1 94.5 244 CYS A O 1
ATOM 1903 N N . ILE A 1 245 ? -4.738 6.094 -16.109 1 95.25 245 ILE A N 1
ATOM 1904 C CA . ILE A 1 245 ? -6.004 6.293 -16.797 1 95.25 245 ILE A CA 1
ATOM 1905 C C . ILE A 1 245 ? -6.664 4.945 -17.078 1 95.25 245 ILE A C 1
ATOM 1907 O O . ILE A 1 245 ? -7.824 4.73 -16.719 1 95.25 245 ILE A O 1
ATOM 1911 N N . GLN A 1 246 ? -5.93 4.07 -17.656 1 92.81 246 GLN A N 1
ATOM 1912 C CA . GLN A 1 246 ? -6.504 2.768 -17.984 1 92.81 246 GLN A CA 1
ATOM 1913 C C . GLN A 1 246 ? -6.961 2.045 -16.719 1 92.81 246 GLN A C 1
ATOM 1915 O O . GLN A 1 246 ? -8.031 1.443 -16.688 1 92.81 246 GLN A O 1
ATOM 1920 N N . GLN A 1 247 ? -6.141 2.092 -15.758 1 92.81 247 GLN A N 1
ATOM 1921 C CA . GLN A 1 247 ? -6.469 1.468 -14.477 1 92.81 247 GLN A CA 1
ATOM 1922 C C . GLN A 1 247 ? -7.754 2.051 -13.898 1 92.81 247 GLN A C 1
ATOM 1924 O O . GLN A 1 247 ? -8.625 1.311 -13.43 1 92.81 247 GLN A O 1
ATOM 1929 N N . MET A 1 248 ? -7.898 3.371 -13.938 1 95.75 248 MET A N 1
ATOM 1930 C CA . MET A 1 248 ? -9.086 4.031 -13.406 1 95.75 248 MET A CA 1
ATOM 1931 C C . MET A 1 248 ? -10.328 3.625 -14.195 1 95.75 248 MET A C 1
ATOM 1933 O O . MET A 1 248 ? -11.391 3.383 -13.609 1 95.75 248 MET A O 1
ATOM 1937 N N . HIS A 1 249 ? -10.18 3.52 -15.484 1 95.38 249 HIS A N 1
ATOM 1938 C CA . HIS A 1 249 ? -11.297 3.088 -16.312 1 95.38 249 HIS A CA 1
ATOM 1939 C C . HIS A 1 249 ? -11.727 1.667 -15.961 1 95.38 249 HIS A C 1
ATOM 1941 O O . HIS A 1 249 ? -12.922 1.38 -15.875 1 95.38 249 HIS A O 1
ATOM 1947 N N . GLU A 1 250 ? -10.766 0.83 -15.758 1 93 250 GLU A N 1
ATOM 1948 C CA . GLU A 1 250 ? -11.039 -0.56 -15.406 1 93 250 GLU A CA 1
ATOM 1949 C C . GLU A 1 250 ? -11.766 -0.658 -14.07 1 93 250 GLU A C 1
ATOM 1951 O O . GLU A 1 250 ? -12.578 -1.557 -13.859 1 93 250 GLU A O 1
ATOM 1956 N N . LEU A 1 251 ? -11.492 0.26 -13.195 1 93.19 251 LEU A N 1
ATOM 1957 C CA . LEU A 1 251 ? -12.109 0.271 -11.875 1 93.19 251 LEU A CA 1
ATOM 1958 C C . LEU A 1 251 ? -13.539 0.81 -11.945 1 93.19 251 LEU A C 1
ATOM 1960 O O . LEU A 1 251 ? -14.297 0.706 -10.977 1 93.19 251 LEU A O 1
ATOM 1964 N N . GLY A 1 252 ? -13.922 1.447 -13.023 1 94 252 GLY A N 1
ATOM 1965 C CA . GLY A 1 252 ? -15.273 1.948 -13.211 1 94 252 GLY A CA 1
ATOM 1966 C C . GLY A 1 252 ? -15.367 3.461 -13.125 1 94 252 GLY A C 1
ATOM 1967 O O . GLY A 1 252 ? -16.469 4.016 -13.055 1 94 252 GLY A O 1
ATOM 1968 N N . ALA A 1 253 ? -14.242 4.125 -13.047 1 97.12 253 ALA A N 1
ATOM 1969 C CA . ALA A 1 253 ? -14.203 5.586 -13.023 1 97.12 253 ALA A CA 1
ATOM 1970 C C . ALA A 1 253 ? -13.867 6.148 -14.398 1 97.12 253 ALA A C 1
ATOM 1972 O O . ALA A 1 253 ? -13.656 5.395 -15.352 1 97.12 253 ALA A O 1
ATOM 1973 N N . HIS A 1 254 ? -14.016 7.426 -14.516 1 97.88 254 HIS A N 1
ATOM 1974 C CA . HIS A 1 254 ? -13.719 8.125 -15.766 1 97.88 254 HIS A CA 1
ATOM 1975 C C . HIS A 1 254 ? -12.672 9.211 -15.562 1 97.88 254 HIS A C 1
ATOM 1977 O O . HIS A 1 254 ? -12.711 9.938 -14.562 1 97.88 254 HIS A O 1
ATOM 1983 N N . CYS A 1 255 ? -11.734 9.281 -16.516 1 97.81 255 CYS A N 1
ATOM 1984 C CA . CYS A 1 255 ? -10.672 10.273 -16.406 1 97.81 255 CYS A CA 1
ATOM 1985 C C . CYS A 1 255 ? -10.891 11.422 -17.391 1 97.81 255 CYS A C 1
ATOM 1987 O O . CYS A 1 255 ? -11.352 11.203 -18.516 1 97.81 255 CYS A O 1
ATOM 1989 N N . ILE A 1 256 ? -10.586 12.648 -16.953 1 97.81 256 ILE A N 1
ATOM 1990 C CA . ILE A 1 256 ? -10.766 13.859 -17.734 1 97.81 256 ILE A CA 1
ATOM 1991 C C . ILE A 1 256 ? -9.516 14.734 -17.625 1 97.81 256 ILE A C 1
ATOM 1993 O O . ILE A 1 256 ? -8.836 14.719 -16.594 1 97.81 256 ILE A O 1
ATOM 1997 N N . ALA A 1 257 ? -9.258 15.461 -18.703 1 97.31 257 ALA A N 1
ATOM 1998 C CA . ALA A 1 257 ? -8.141 16.406 -18.641 1 97.31 257 ALA A CA 1
ATOM 1999 C C . ALA A 1 257 ? -8.359 17.438 -17.531 1 97.31 257 ALA A C 1
ATOM 2001 O O . ALA A 1 257 ? -9.453 17.984 -17.391 1 97.31 257 ALA A O 1
ATOM 2002 N N . LEU A 1 258 ? -7.336 17.641 -16.703 1 96.75 258 LEU A N 1
ATOM 2003 C CA . LEU A 1 258 ? -7.391 18.562 -15.578 1 96.75 258 LEU A CA 1
ATOM 2004 C C . LEU A 1 258 ? -6.504 19.781 -15.812 1 96.75 258 LEU A C 1
ATOM 2006 O O . LEU A 1 258 ? -5.316 19.625 -16.109 1 96.75 258 LEU A O 1
ATOM 2010 N N . VAL A 1 259 ? -7.145 21 -15.648 1 95.38 259 VAL A N 1
ATOM 2011 C CA . VAL A 1 259 ? -6.418 22.219 -15.992 1 95.38 259 VAL A CA 1
ATOM 2012 C C . VAL A 1 259 ? -6.562 23.25 -14.875 1 95.38 259 VAL A C 1
ATOM 2014 O O . VAL A 1 259 ? -7.293 23.016 -13.906 1 95.38 259 VAL A O 1
ATOM 2017 N N . ALA A 1 260 ? -5.773 24.328 -15.008 1 92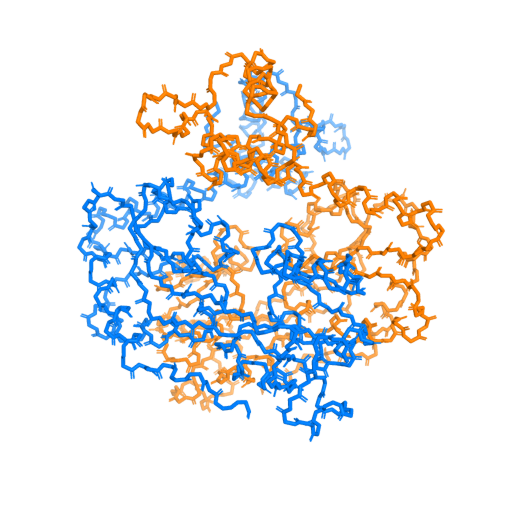.44 260 ALA A N 1
ATOM 2018 C CA . ALA A 1 260 ? -5.855 25.516 -14.164 1 92.44 260 ALA A CA 1
ATOM 2019 C C . ALA A 1 260 ? -5.59 25.172 -12.703 1 92.44 260 ALA A C 1
ATOM 2021 O O . ALA A 1 260 ? -6.398 25.5 -11.828 1 92.44 260 ALA A O 1
ATOM 2022 N N . PRO A 1 261 ? -4.445 24.562 -12.438 1 93.19 261 PRO A N 1
ATOM 2023 C CA . PRO A 1 261 ? -3.234 24.438 -13.25 1 93.19 261 PRO A CA 1
ATOM 2024 C C . PRO A 1 261 ? -3.031 23.031 -13.789 1 93.19 261 PRO A C 1
ATOM 2026 O O . PRO A 1 261 ? -3.699 22.094 -13.352 1 93.19 261 PRO A O 1
ATOM 2029 N N . VAL A 1 262 ? -2.23 23.016 -14.789 1 94.44 262 VAL A N 1
ATOM 2030 C CA . VAL A 1 262 ? -1.712 21.719 -15.211 1 94.44 262 VAL A CA 1
ATOM 2031 C C . VAL A 1 262 ? -0.557 21.297 -14.305 1 94.44 262 VAL A C 1
ATOM 2033 O O . VAL A 1 262 ? 0.393 22.062 -14.109 1 94.44 262 VAL A O 1
ATOM 2036 N N . ILE A 1 263 ? -0.727 20.141 -13.688 1 93.88 263 ILE A N 1
ATOM 2037 C CA . ILE A 1 263 ? 0.322 19.609 -12.82 1 93.88 263 ILE A CA 1
ATOM 2038 C C . ILE A 1 263 ? 1.041 18.453 -13.531 1 93.88 263 ILE A C 1
ATOM 2040 O O . ILE A 1 263 ? 0.415 17.469 -13.914 1 93.88 263 ILE A O 1
ATOM 2044 N N . GLU A 1 264 ? 2.363 18.594 -13.695 1 93.5 264 GLU A N 1
ATOM 2045 C CA . GLU A 1 264 ? 3.18 17.594 -14.37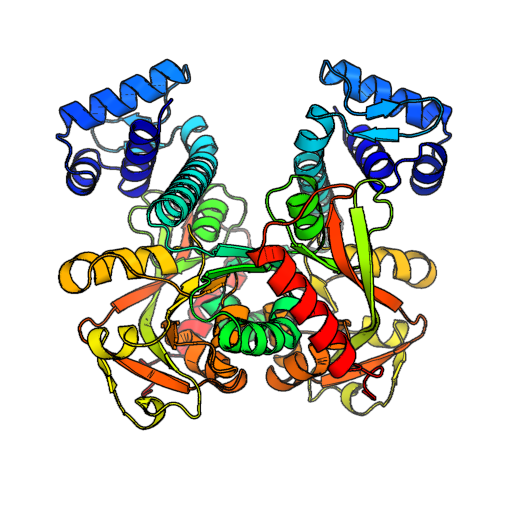5 1 93.5 264 GLU A CA 1
ATOM 2046 C C . GLU A 1 264 ? 4.449 17.297 -13.586 1 93.5 264 GLU A C 1
ATOM 2048 O O . GLU A 1 264 ? 5.004 18.172 -12.93 1 93.5 264 GLU A O 1
ATOM 2053 N N . ARG A 1 265 ? 4.84 16.016 -13.695 1 91.81 265 ARG A N 1
ATOM 2054 C CA . ARG A 1 265 ? 6.074 15.578 -13.047 1 91.81 265 ARG A CA 1
ATOM 2055 C C . ARG A 1 265 ? 6.781 14.516 -13.883 1 91.81 265 ARG A C 1
ATOM 2057 O O . ARG A 1 265 ? 6.141 13.625 -14.438 1 91.81 265 ARG A O 1
ATOM 2064 N N . PRO A 1 266 ? 8.086 14.656 -14.016 1 93.5 266 PRO A N 1
ATOM 2065 C CA . PRO A 1 266 ? 8.82 13.562 -14.664 1 93.5 266 PRO A CA 1
ATOM 2066 C C . PRO A 1 266 ? 8.805 12.281 -13.844 1 93.5 266 PRO A C 1
ATOM 2068 O O . PRO A 1 266 ? 8.922 12.328 -12.609 1 93.5 266 PRO A O 1
ATOM 2071 N N . ILE A 1 267 ? 8.617 11.219 -14.508 1 93.69 267 ILE A N 1
ATOM 2072 C CA . ILE A 1 267 ? 8.742 9.883 -13.938 1 93.69 267 ILE A CA 1
ATOM 2073 C C . ILE A 1 267 ? 9.961 9.18 -14.539 1 93.69 267 ILE A C 1
ATOM 2075 O O . ILE A 1 267 ? 10.211 9.289 -15.742 1 93.69 267 ILE A O 1
ATOM 2079 N N . GLY A 1 268 ? 10.695 8.555 -13.672 1 95.25 268 GLY A N 1
ATOM 2080 C CA . GLY A 1 268 ? 11.883 7.906 -14.203 1 95.25 268 GLY A CA 1
ATOM 2081 C C . GLY A 1 268 ? 12.508 6.918 -13.227 1 95.25 268 GLY A C 1
ATOM 2082 O O . GLY A 1 268 ? 11.906 6.574 -12.211 1 95.25 268 GLY A O 1
ATOM 2083 N N . LEU A 1 269 ? 13.656 6.465 -13.664 1 96.62 269 LEU A N 1
ATOM 2084 C CA . LEU A 1 269 ? 14.445 5.488 -12.922 1 96.62 269 LEU A CA 1
ATOM 2085 C C . LEU A 1 269 ? 15.469 6.176 -12.023 1 96.62 269 LEU A C 1
ATOM 2087 O O . LEU A 1 269 ? 16.109 7.141 -12.438 1 96.62 269 LEU A O 1
ATOM 2091 N N . MET A 1 270 ? 15.492 5.723 -10.766 1 95.62 270 MET A N 1
ATOM 2092 C CA . MET A 1 270 ? 16.438 6.258 -9.805 1 95.62 270 MET A CA 1
ATOM 2093 C C . MET A 1 270 ? 17.438 5.184 -9.359 1 95.62 270 MET A C 1
ATOM 2095 O O . MET A 1 270 ? 17.047 4.027 -9.156 1 95.62 270 MET A O 1
ATOM 2099 N N . MET A 1 271 ? 18.625 5.52 -9.227 1 93.31 271 MET A N 1
ATOM 2100 C CA . MET A 1 271 ? 19.688 4.688 -8.68 1 93.31 271 MET A CA 1
ATOM 2101 C C . MET A 1 271 ? 20.703 5.527 -7.895 1 93.31 271 MET A C 1
ATOM 2103 O O . MET A 1 271 ? 20.734 6.75 -8.039 1 93.31 271 MET A O 1
ATOM 2107 N N . LEU A 1 272 ? 21.438 4.902 -7.066 1 87.5 272 LEU A N 1
ATOM 2108 C CA . LEU A 1 272 ? 22.5 5.613 -6.355 1 87.5 272 LEU A CA 1
ATOM 2109 C C . LEU A 1 272 ? 23.625 6.016 -7.312 1 87.5 272 LEU A C 1
ATOM 2111 O O . LEU A 1 272 ? 24 5.238 -8.188 1 87.5 272 LEU A O 1
ATOM 2115 N N . ALA A 1 273 ? 24.047 7.207 -6.895 1 85.81 273 ALA A N 1
ATOM 2116 C CA . ALA A 1 273 ? 25.188 7.668 -7.684 1 85.81 273 ALA A CA 1
ATOM 2117 C C . ALA A 1 273 ? 26.438 6.871 -7.355 1 85.81 273 ALA A C 1
ATOM 2119 O O . ALA A 1 273 ? 26.641 6.473 -6.207 1 85.81 273 ALA A O 1
ATOM 2120 N N . ASP A 1 274 ? 27.234 6.547 -8.258 1 78.62 274 ASP A N 1
ATOM 2121 C CA . ASP A 1 274 ? 28.562 5.941 -8.109 1 78.62 274 ASP A CA 1
ATOM 2122 C C . ASP A 1 274 ? 28.453 4.523 -7.555 1 78.62 274 ASP A C 1
ATOM 2124 O O . ASP A 1 274 ? 29.281 4.098 -6.754 1 78.62 274 ASP A O 1
ATOM 2128 N N . HIS A 1 275 ? 27.375 3.979 -7.559 1 79.12 275 HIS A N 1
ATOM 2129 C CA . HIS A 1 275 ? 27.203 2.592 -7.141 1 79.12 275 HIS A CA 1
ATOM 2130 C C . HIS A 1 275 ? 27.078 1.665 -8.344 1 79.12 275 HIS A C 1
ATOM 2132 O O . HIS A 1 275 ? 26.391 1.991 -9.312 1 79.12 275 HIS A O 1
ATOM 2138 N N . LYS A 1 276 ? 27.891 0.659 -8.281 1 81.06 276 LYS A N 1
ATOM 2139 C CA . LYS A 1 276 ? 27.812 -0.332 -9.344 1 81.06 276 LYS A CA 1
ATOM 2140 C C . LYS A 1 276 ? 26.641 -1.279 -9.125 1 81.06 276 LYS A C 1
ATOM 2142 O O . LYS A 1 276 ? 26.5 -1.869 -8.047 1 81.06 276 LYS A O 1
ATOM 2147 N N . LEU A 1 277 ? 25.828 -1.419 -10.133 1 85.25 277 LEU A N 1
ATOM 2148 C CA . LEU A 1 277 ? 24.672 -2.297 -10.062 1 85.25 277 LEU A CA 1
ATOM 2149 C C . LEU A 1 277 ? 25.078 -3.762 -10.156 1 85.25 277 LEU A C 1
ATOM 2151 O O . LEU A 1 277 ? 26.094 -4.086 -10.797 1 85.25 277 LEU A O 1
ATOM 2155 N N . SER A 1 278 ? 24.328 -4.629 -9.406 1 81.31 278 SER A N 1
ATOM 2156 C CA . SER A 1 278 ? 24.469 -6.059 -9.664 1 81.31 278 SER A CA 1
ATOM 2157 C C . SER A 1 278 ? 24.125 -6.391 -11.109 1 81.31 278 SER A C 1
ATOM 2159 O O . SER A 1 278 ? 23.5 -5.586 -11.805 1 81.31 278 SER A O 1
ATOM 2161 N N . ALA A 1 279 ? 24.562 -7.52 -11.594 1 82.81 279 ALA A N 1
ATOM 2162 C CA . ALA A 1 279 ? 24.281 -7.941 -12.961 1 82.81 279 ALA A CA 1
ATOM 2163 C C . ALA A 1 279 ? 22.781 -8.008 -13.211 1 82.81 279 ALA A C 1
ATOM 2165 O O . ALA A 1 279 ? 22.297 -7.566 -14.258 1 82.81 279 ALA A O 1
ATOM 2166 N N . ALA A 1 280 ? 22.062 -8.562 -12.266 1 86 280 ALA A N 1
ATOM 2167 C CA . ALA A 1 280 ? 20.609 -8.68 -12.391 1 86 280 ALA A CA 1
ATOM 2168 C C . ALA A 1 280 ? 19.938 -7.305 -12.414 1 86 280 ALA A C 1
ATOM 2170 O O . ALA A 1 280 ? 19.016 -7.07 -13.195 1 86 280 ALA A O 1
ATOM 2171 N N . ALA A 1 281 ? 20.406 -6.398 -11.617 1 89.94 281 ALA A N 1
ATOM 2172 C CA . ALA A 1 281 ? 19.875 -5.047 -11.562 1 89.94 281 ALA A CA 1
ATOM 2173 C C . ALA A 1 281 ? 20.156 -4.289 -12.859 1 89.94 281 ALA A C 1
ATOM 2175 O O . ALA A 1 281 ? 19.328 -3.527 -13.344 1 89.94 281 ALA A O 1
ATOM 2176 N N . GLN A 1 282 ? 21.391 -4.492 -13.352 1 90.25 282 GLN A N 1
ATOM 2177 C CA . GLN A 1 282 ? 21.75 -3.865 -14.617 1 90.25 282 GLN A CA 1
ATOM 2178 C C . GLN A 1 282 ? 20.859 -4.359 -15.758 1 90.25 282 GLN A C 1
ATOM 2180 O O . GLN A 1 282 ? 20.422 -3.57 -16.578 1 90.25 282 GLN A O 1
ATOM 2185 N N . ALA A 1 283 ? 20.672 -5.602 -15.742 1 91.06 283 ALA A N 1
ATOM 2186 C CA . ALA A 1 283 ? 19.797 -6.184 -16.75 1 91.06 283 ALA A CA 1
ATOM 2187 C C . ALA A 1 283 ? 18.375 -5.621 -16.641 1 91.06 283 ALA A C 1
ATOM 2189 O O . ALA A 1 283 ? 17.766 -5.266 -17.641 1 91.06 283 ALA A O 1
ATOM 2190 N N . LEU A 1 284 ? 17.844 -5.543 -15.445 1 94.19 284 LEU A N 1
ATOM 2191 C CA . LEU A 1 284 ? 16.5 -5.008 -15.227 1 94.19 284 LEU A CA 1
ATOM 2192 C C . LEU A 1 284 ? 16.438 -3.537 -15.617 1 94.19 284 LEU A C 1
ATOM 2194 O O . LEU A 1 284 ? 15.453 -3.1 -16.234 1 94.19 284 LEU A O 1
ATOM 2198 N N . ARG A 1 285 ? 17.453 -2.803 -15.273 1 94.62 285 ARG A N 1
ATOM 2199 C CA . ARG A 1 285 ? 17.547 -1.397 -15.656 1 94.62 285 ARG A CA 1
ATOM 2200 C C . ARG A 1 285 ? 17.406 -1.232 -17.172 1 94.62 285 ARG A C 1
ATOM 2202 O O . ARG A 1 285 ? 16.625 -0.408 -17.641 1 94.62 285 ARG A O 1
ATOM 2209 N N . ASP A 1 286 ? 18.156 -2.002 -17.891 1 94.75 286 ASP A N 1
ATOM 2210 C CA . ASP A 1 286 ? 18.156 -1.904 -19.344 1 94.75 286 ASP A CA 1
ATOM 2211 C C . ASP A 1 286 ? 16.781 -2.234 -19.906 1 94.75 286 ASP A C 1
ATOM 2213 O O . ASP A 1 286 ? 16.297 -1.556 -20.812 1 94.75 286 ASP A O 1
ATOM 2217 N N . VAL A 1 287 ? 16.141 -3.205 -19.375 1 95.38 287 VAL A N 1
ATOM 2218 C CA . VAL A 1 287 ? 14.805 -3.594 -19.812 1 95.38 287 VAL A CA 1
ATOM 2219 C C . VAL A 1 287 ? 13.812 -2.473 -19.516 1 95.38 287 VAL A C 1
ATOM 2221 O O . VAL A 1 287 ? 12.969 -2.146 -20.359 1 95.38 287 VAL A O 1
ATOM 2224 N N . LEU A 1 288 ? 13.883 -1.896 -18.312 1 96.06 288 LEU A N 1
ATOM 2225 C CA . LEU A 1 288 ? 12.969 -0.837 -17.906 1 96.06 288 LEU A CA 1
ATOM 2226 C C . LEU A 1 288 ? 13.094 0.374 -18.828 1 96.06 288 LEU A C 1
ATOM 2228 O O . LEU A 1 288 ? 12.086 0.94 -19.25 1 96.06 288 LEU A O 1
ATOM 2232 N N . ILE A 1 289 ? 14.32 0.733 -19.156 1 94.5 289 ILE A N 1
ATOM 2233 C CA . ILE A 1 289 ? 14.57 1.889 -20.016 1 94.5 289 ILE A CA 1
ATOM 2234 C C . ILE A 1 289 ? 14.047 1.614 -21.422 1 94.5 289 ILE A C 1
ATOM 2236 O O . ILE A 1 289 ? 13.32 2.434 -21.984 1 94.5 289 ILE A O 1
ATOM 2240 N N . ASP A 1 290 ? 14.352 0.465 -21.922 1 93.88 290 ASP A N 1
ATOM 2241 C CA . ASP A 1 290 ? 13.922 0.089 -23.266 1 93.88 290 ASP A CA 1
ATOM 2242 C C . ASP A 1 290 ? 12.398 0.031 -23.359 1 93.88 290 ASP A C 1
ATOM 2244 O O . ASP A 1 290 ? 11.805 0.514 -24.328 1 93.88 290 ASP A O 1
ATOM 2248 N N . TYR A 1 291 ? 11.812 -0.549 -22.344 1 94.12 291 TYR A N 1
ATOM 2249 C CA . TYR A 1 291 ? 10.359 -0.71 -22.344 1 94.12 291 TYR A CA 1
ATOM 2250 C C . TYR A 1 291 ? 9.664 0.641 -22.25 1 94.12 291 TYR A C 1
ATOM 2252 O O . TYR A 1 291 ? 8.695 0.897 -22.969 1 94.12 291 TYR A O 1
ATOM 2260 N N . ALA A 1 292 ? 10.133 1.487 -21.359 1 91 292 ALA A N 1
ATOM 2261 C CA . ALA A 1 292 ? 9.539 2.812 -21.188 1 91 292 ALA A CA 1
ATOM 2262 C C . ALA A 1 292 ? 9.633 3.623 -22.484 1 91 292 ALA A C 1
ATOM 2264 O O . ALA A 1 292 ? 8.695 4.34 -22.844 1 91 292 ALA A O 1
ATOM 2265 N N . GLN A 1 293 ? 10.68 3.529 -23.156 1 86.56 293 GLN A N 1
ATOM 2266 C CA . GLN A 1 293 ? 10.891 4.254 -24.406 1 86.56 293 GLN A CA 1
ATOM 2267 C C . GLN A 1 293 ? 9.969 3.727 -25.5 1 86.56 293 GLN A C 1
ATOM 2269 O O . GLN A 1 293 ? 9.539 4.484 -26.375 1 86.56 293 GLN A O 1
ATOM 2274 N N . SER A 1 294 ? 9.758 2.475 -25.422 1 88.88 294 SER A N 1
ATOM 2275 C CA . SER A 1 294 ? 8.898 1.857 -26.438 1 88.88 294 SER A CA 1
ATOM 2276 C C . SER A 1 294 ? 7.438 2.227 -26.219 1 88.88 294 SER A C 1
ATOM 2278 O O . SER A 1 294 ? 6.648 2.234 -27.172 1 88.88 294 SER A O 1
ATOM 2280 N N . GLN A 1 295 ? 7.039 2.344 -24.938 1 83.44 295 GLN A N 1
ATOM 2281 C CA . GLN A 1 295 ? 5.648 2.645 -24.625 1 83.44 295 GLN A CA 1
ATOM 2282 C C . GLN A 1 295 ? 5.336 4.117 -24.875 1 83.44 295 GLN A C 1
ATOM 2284 O O . GLN A 1 295 ? 4.18 4.484 -25.094 1 83.44 295 GLN A O 1
ATOM 2289 N N . ASN A 1 296 ? 6.285 4.969 -25.297 1 63.59 296 ASN A N 1
ATOM 2290 C CA . ASN A 1 296 ? 6.148 6.395 -25.578 1 63.59 296 ASN A CA 1
ATOM 2291 C C . ASN A 1 296 ? 4.859 6.961 -24.984 1 63.59 296 ASN A C 1
ATOM 2293 O O . ASN A 1 296 ? 3.881 7.164 -25.719 1 63.59 296 ASN A O 1
ATOM 2297 N N . PRO A 1 297 ? 4.66 6.848 -23.75 1 56.75 297 PRO A N 1
ATOM 2298 C CA . PRO A 1 297 ? 3.361 7.281 -23.234 1 56.75 297 PRO A CA 1
ATOM 2299 C C . PRO A 1 297 ? 3.025 8.719 -23.609 1 56.75 297 PRO A C 1
ATOM 2301 O O . PRO A 1 297 ? 3.717 9.656 -23.203 1 56.75 297 PRO A O 1
ATOM 2304 N N . ARG A 1 298 ? 2.914 9.062 -25.062 1 49.91 298 ARG A N 1
ATOM 2305 C CA . ARG A 1 298 ? 2.373 10.391 -25.328 1 49.91 298 ARG A CA 1
ATOM 2306 C C . ARG A 1 298 ? 1.239 10.734 -24.375 1 49.91 298 ARG A C 1
ATOM 2308 O O . ARG A 1 298 ? 0.582 9.836 -23.844 1 49.91 298 ARG A O 1
ATOM 2315 N N . LEU A 1 299 ? 1.363 11.805 -23.672 1 54.81 299 LEU A N 1
ATOM 2316 C CA . LEU A 1 299 ? 0.25 12.297 -22.859 1 54.81 299 LEU A CA 1
ATOM 2317 C C . LEU A 1 299 ? -1.083 11.812 -23.422 1 54.81 299 LEU A C 1
ATOM 2319 O O . LEU A 1 299 ? -1.424 12.125 -24.578 1 54.81 299 LEU A O 1
ATOM 2323 N N . PRO A 1 300 ? -1.542 10.664 -22.844 1 49.97 300 PRO A N 1
ATOM 2324 C CA . PRO A 1 300 ? -2.771 10.125 -23.438 1 49.97 300 PRO A CA 1
ATOM 2325 C C . PRO A 1 300 ? -3.859 11.188 -23.594 1 49.97 300 PRO A C 1
ATOM 2327 O O . PRO A 1 300 ? -3.902 12.156 -22.828 1 49.97 300 PRO A O 1
ATOM 2330 N N . SER A 1 301 ? -4.332 11.406 -24.781 1 52.81 301 SER A N 1
ATOM 2331 C CA . SER A 1 301 ? -5.594 12.117 -24.938 1 52.81 301 SER A CA 1
ATOM 2332 C C . SER A 1 301 ? -6.648 11.578 -23.984 1 52.81 301 SER A C 1
ATOM 2334 O O . SER A 1 301 ? -6.809 10.359 -23.844 1 52.81 301 SER A O 1
ATOM 2336 N N . VAL A 1 302 ? -6.918 12.242 -22.891 1 48.59 302 VAL A N 1
ATOM 2337 C CA . VAL A 1 302 ? -8.016 11.82 -22.031 1 48.59 302 VAL A CA 1
ATOM 2338 C C . VAL A 1 302 ? -9.289 11.664 -22.875 1 48.59 302 VAL A C 1
ATOM 2340 O O . VAL A 1 302 ? -9.477 12.359 -23.875 1 48.59 302 VAL A O 1
ATOM 2343 N N . MET B 1 1 ? 13.297 18.453 21.125 1 67.94 1 MET B N 1
ATOM 2344 C CA . MET B 1 1 ? 12.891 18.219 19.734 1 67.94 1 MET B CA 1
ATOM 2345 C C . MET B 1 1 ? 11.422 18.578 19.547 1 67.94 1 MET B C 1
ATOM 2347 O O . MET B 1 1 ? 10.562 18.141 20.297 1 67.94 1 MET B O 1
ATOM 2351 N N . ASN B 1 2 ? 11.141 19.594 18.656 1 73.69 2 ASN B N 1
ATOM 2352 C CA . ASN B 1 2 ? 9.766 20.031 18.422 1 73.69 2 ASN B CA 1
ATOM 2353 C C . ASN B 1 2 ? 9.414 20.016 16.938 1 73.69 2 ASN B C 1
ATOM 2355 O O . ASN B 1 2 ? 10.25 19.703 16.094 1 73.69 2 ASN B O 1
ATOM 2359 N N . VAL B 1 3 ? 8.164 20.391 16.641 1 80.38 3 VAL B N 1
ATOM 2360 C CA . VAL B 1 3 ? 7.609 20.281 15.297 1 80.38 3 VAL B CA 1
ATOM 2361 C C . VAL B 1 3 ? 8.344 21.234 14.359 1 80.38 3 VAL B C 1
ATOM 2363 O O . VAL B 1 3 ? 8.609 20.891 13.203 1 80.38 3 VAL B O 1
ATOM 2366 N N . LYS B 1 4 ? 8.625 22.391 14.859 1 80.5 4 LYS B N 1
ATOM 2367 C CA . LYS B 1 4 ? 9.336 23.375 14.055 1 80.5 4 LYS B CA 1
ATOM 2368 C C . LYS B 1 4 ? 10.711 22.859 13.648 1 80.5 4 LYS B C 1
ATOM 2370 O O . LYS B 1 4 ? 11.125 23.016 12.492 1 80.5 4 LYS B O 1
ATOM 2375 N N . GLN B 1 5 ? 11.32 22.266 14.578 1 83.75 5 GLN B N 1
ATOM 2376 C CA . GLN B 1 5 ? 12.641 21.688 14.328 1 83.75 5 GLN B CA 1
ATOM 2377 C C . GLN B 1 5 ? 12.57 20.562 13.297 1 83.75 5 GLN B C 1
ATOM 2379 O O . GLN B 1 5 ? 13.406 20.5 12.391 1 83.75 5 GLN B O 1
ATOM 2384 N N . LEU B 1 6 ? 11.57 19.719 13.461 1 84.62 6 LEU B N 1
ATOM 2385 C CA . LEU B 1 6 ? 11.422 18.594 12.539 1 84.62 6 LEU B CA 1
ATOM 2386 C C . LEU B 1 6 ? 11.086 19.094 11.133 1 84.62 6 LEU B C 1
ATOM 2388 O O . LEU B 1 6 ? 11.586 18.547 10.148 1 84.62 6 LEU B O 1
ATOM 2392 N N . ARG B 1 7 ? 10.281 20.062 11.023 1 85.44 7 ARG B N 1
ATOM 2393 C CA . ARG B 1 7 ? 9.953 20.656 9.727 1 85.44 7 ARG B CA 1
ATOM 2394 C C . ARG B 1 7 ? 11.188 21.266 9.078 1 85.44 7 ARG B C 1
ATOM 2396 O O . ARG B 1 7 ? 11.383 21.141 7.863 1 85.44 7 ARG B O 1
ATOM 2403 N N . ALA B 1 8 ? 11.953 21.906 9.891 1 87.88 8 ALA B N 1
ATOM 2404 C CA . ALA B 1 8 ? 13.195 22.5 9.406 1 87.88 8 ALA B CA 1
ATOM 2405 C C . ALA B 1 8 ? 14.141 21.422 8.867 1 87.88 8 ALA B C 1
ATOM 2407 O O . ALA B 1 8 ? 14.688 21.562 7.773 1 87.88 8 ALA B O 1
ATOM 2408 N N . PHE B 1 9 ? 14.234 20.359 9.633 1 90.06 9 PHE B N 1
ATOM 2409 C CA . PHE B 1 9 ? 15.102 19.25 9.242 1 90.06 9 PHE B CA 1
ATOM 2410 C C . PHE B 1 9 ? 14.641 18.641 7.926 1 90.06 9 PHE B C 1
ATOM 2412 O O . PHE B 1 9 ? 15.445 18.422 7.023 1 90.06 9 PHE B O 1
ATOM 2419 N N . LEU B 1 10 ? 13.43 18.438 7.84 1 85.25 10 LEU B N 1
ATOM 2420 C CA . LEU B 1 10 ? 12.883 17.828 6.629 1 85.25 10 LEU B CA 1
ATOM 2421 C C . LEU B 1 10 ? 13.094 18.734 5.426 1 85.25 10 LEU B C 1
ATOM 2423 O O . LEU B 1 10 ? 13.398 18.266 4.328 1 85.25 10 LEU B O 1
ATOM 2427 N N . ALA B 1 11 ? 12.906 19.984 5.59 1 85.31 11 ALA B N 1
ATOM 2428 C CA . ALA B 1 11 ? 13.094 20.938 4.504 1 85.31 11 ALA B CA 1
ATOM 2429 C C . ALA B 1 11 ? 14.547 20.938 4.023 1 85.31 11 ALA B C 1
ATOM 2431 O O . ALA B 1 11 ? 14.805 20.906 2.82 1 85.31 11 ALA B O 1
ATOM 2432 N N . VAL B 1 12 ? 15.461 20.922 4.949 1 86.06 12 VAL B N 1
ATOM 2433 C CA . VAL B 1 12 ? 16.875 20.953 4.574 1 86.06 12 VAL B CA 1
ATOM 2434 C C . VAL B 1 12 ? 17.25 19.625 3.92 1 86.06 12 VAL B C 1
ATOM 2436 O O . VAL B 1 12 ? 18.031 19.594 2.961 1 86.06 12 VAL B O 1
ATOM 2439 N N . ALA B 1 13 ? 16.719 18.625 4.473 1 81.62 13 ALA B N 1
ATOM 2440 C CA . ALA B 1 13 ? 17 17.297 3.924 1 81.62 13 ALA B CA 1
ATOM 2441 C C . ALA B 1 13 ? 16.469 17.172 2.502 1 81.62 13 ALA B C 1
ATOM 2443 O O . ALA B 1 13 ? 17.062 16.469 1.671 1 81.62 13 ALA B O 1
ATOM 2444 N N . GLN B 1 14 ? 15.391 17.734 2.359 1 75.94 14 GLN B N 1
ATOM 2445 C CA . GLN B 1 14 ? 14.734 17.672 1.056 1 75.94 14 GLN B CA 1
ATOM 2446 C C . GLN B 1 14 ? 15.477 18.531 0.029 1 75.94 14 GLN B C 1
ATOM 2448 O O . GLN B 1 14 ? 15.695 18.094 -1.103 1 75.94 14 GLN B O 1
ATOM 2453 N N . TYR B 1 15 ? 15.875 19.719 0.405 1 76 15 TYR B N 1
ATOM 2454 C CA . TYR B 1 15 ? 16.422 20.672 -0.548 1 76 15 TYR B CA 1
ATOM 2455 C C . TYR B 1 15 ? 17.953 20.656 -0.518 1 76 15 TYR B C 1
ATOM 2457 O O . TYR B 1 15 ? 18.594 21.188 -1.42 1 76 15 TYR B O 1
ATOM 2465 N N . LEU B 1 16 ? 18.531 20.062 0.471 1 79.38 16 LEU B N 1
ATOM 2466 C CA . LEU B 1 16 ? 19.969 20 0.697 1 79.38 16 LEU B CA 1
ATOM 2467 C C . LEU B 1 16 ? 20.594 21.391 0.583 1 79.38 16 LEU B C 1
ATOM 2469 O O . LEU B 1 16 ? 21.703 21.547 0.04 1 79.38 16 LEU B O 1
ATOM 2473 N N . SER B 1 17 ? 19.828 22.359 0.871 1 82 17 SER B N 1
ATOM 2474 C CA . SER B 1 17 ? 20.234 23.75 0.883 1 82 17 SER B CA 1
ATOM 2475 C C . SER B 1 17 ? 19.531 24.531 2 1 82 17 SER B C 1
ATOM 2477 O O . SER B 1 17 ? 18.297 24.5 2.1 1 82 17 SER B O 1
ATOM 2479 N N . PHE B 1 18 ? 20.297 25.203 2.76 1 86.69 18 PHE B N 1
ATOM 2480 C CA . PHE B 1 18 ? 19.719 25.984 3.848 1 86.69 18 PHE B CA 1
ATOM 2481 C C . PHE B 1 18 ? 18.969 27.188 3.307 1 86.69 18 PHE B C 1
ATOM 2483 O O . PHE B 1 18 ? 17.922 27.562 3.842 1 86.69 18 PHE B O 1
ATOM 2490 N N . ALA B 1 19 ? 19.484 27.672 2.238 1 85.31 19 ALA B N 1
ATOM 2491 C CA . ALA B 1 19 ? 18.828 28.828 1.64 1 85.31 19 ALA B CA 1
ATOM 2492 C C . ALA B 1 19 ? 17.453 28.469 1.091 1 85.31 19 ALA B C 1
ATOM 2494 O O . ALA B 1 19 ? 16.469 29.125 1.404 1 85.31 19 ALA B O 1
ATOM 2495 N N . GLN B 1 20 ? 17.438 27.453 0.357 1 83.94 20 GLN B N 1
ATOM 2496 C CA . GLN B 1 20 ? 16.188 27.031 -0.265 1 83.94 20 GLN B CA 1
ATOM 2497 C C . GLN B 1 20 ? 15.195 26.547 0.782 1 83.94 20 GLN B C 1
ATOM 2499 O O . GLN B 1 20 ? 14 26.844 0.692 1 83.94 20 GLN B O 1
ATOM 2504 N N . ALA B 1 21 ? 15.688 25.812 1.7 1 86.31 21 ALA B N 1
ATOM 2505 C CA . ALA B 1 21 ? 14.836 25.328 2.781 1 86.31 21 ALA B CA 1
ATOM 2506 C C . ALA B 1 21 ? 14.258 26.484 3.586 1 86.31 21 ALA B C 1
ATOM 2508 O O . ALA B 1 21 ? 13.078 26.469 3.955 1 86.31 21 ALA B O 1
ATOM 2509 N N . GLY B 1 22 ? 15.055 27.453 3.844 1 86.75 22 GLY B N 1
ATOM 2510 C CA . GLY B 1 22 ? 14.586 28.625 4.555 1 86.75 22 GLY B CA 1
ATOM 2511 C C . GLY B 1 22 ? 13.477 29.359 3.828 1 86.75 22 GLY B C 1
ATOM 2512 O O . GLY B 1 22 ? 12.492 29.781 4.441 1 86.75 22 GLY B O 1
ATOM 2513 N N . GLU B 1 23 ? 13.641 29.484 2.559 1 82.75 23 GLU B N 1
ATOM 2514 C CA . GLU B 1 23 ? 12.625 30.141 1.736 1 82.75 23 GLU B CA 1
ATOM 2515 C C . GLU B 1 23 ? 11.297 29.391 1.816 1 82.75 23 GLU B C 1
ATOM 2517 O O . GLU B 1 23 ? 10.234 30.016 1.938 1 82.75 23 GLU B O 1
ATOM 2522 N N . ARG B 1 24 ? 11.414 2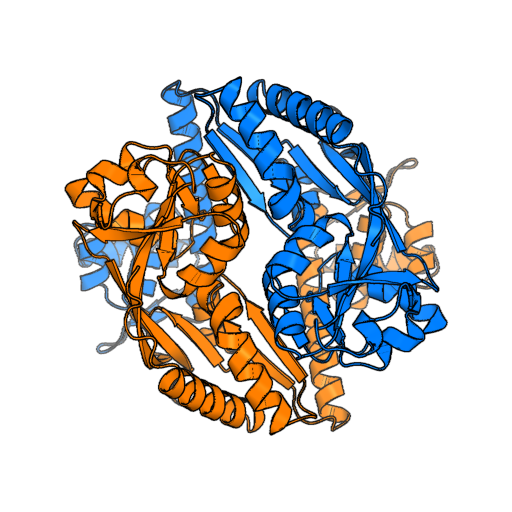8.188 1.843 1 77.19 24 ARG B N 1
ATOM 2523 C CA . ARG B 1 24 ? 10.211 27.359 1.862 1 77.19 24 ARG B CA 1
ATOM 2524 C C . ARG B 1 24 ? 9.5 27.453 3.209 1 77.19 24 ARG B C 1
ATOM 2526 O O . ARG B 1 24 ? 8.273 27.406 3.275 1 77.19 24 ARG B O 1
ATOM 2533 N N . LEU B 1 25 ? 10.25 27.578 4.215 1 82.06 25 LEU B N 1
ATOM 2534 C CA . LEU B 1 25 ? 9.703 27.594 5.566 1 82.06 25 LEU B CA 1
ATOM 2535 C C . LEU B 1 25 ? 9.461 29.031 6.035 1 82.06 25 LEU B C 1
ATOM 2537 O O . LEU B 1 25 ? 9.008 29.25 7.16 1 82.06 25 LEU B O 1
ATOM 2541 N N . HIS B 1 26 ? 9.812 29.984 5.133 1 83.38 26 HIS B N 1
ATOM 2542 C CA . HIS B 1 26 ? 9.711 31.391 5.477 1 83.38 26 HIS B CA 1
ATOM 2543 C C . HIS B 1 26 ? 10.555 31.734 6.699 1 83.38 26 HIS B C 1
ATOM 2545 O O . HIS B 1 26 ? 10.078 32.375 7.629 1 83.38 26 HIS B O 1
ATOM 2551 N N . LEU B 1 27 ? 11.711 31.172 6.695 1 83.62 27 LEU B N 1
ATOM 2552 C CA . LEU B 1 27 ? 12.711 31.438 7.723 1 83.62 27 LEU B CA 1
ATOM 2553 C C . LEU B 1 27 ? 14 31.969 7.105 1 83.62 27 LEU B C 1
ATOM 2555 O O . LEU B 1 27 ? 14.344 31.625 5.977 1 83.62 27 LEU B O 1
ATOM 2559 N N . SER B 1 28 ? 14.641 32.938 7.832 1 86.88 28 SER B N 1
ATOM 2560 C CA . SER B 1 28 ? 15.984 33.344 7.41 1 86.88 28 SER B CA 1
ATOM 2561 C C . SER B 1 28 ? 16.969 32.188 7.559 1 86.88 28 SER B C 1
ATOM 2563 O O . SER B 1 28 ? 16.75 31.266 8.352 1 86.88 28 SER B O 1
ATOM 2565 N N . GLN B 1 29 ? 17.953 32.25 6.723 1 87.31 29 GLN B N 1
ATOM 2566 C CA . GLN B 1 29 ? 18.953 31.188 6.754 1 87.31 29 GLN B CA 1
ATOM 2567 C C . GLN B 1 29 ? 19.594 31.078 8.133 1 87.31 29 GLN B C 1
ATOM 2569 O O . GLN B 1 29 ? 19.766 29.969 8.656 1 87.31 29 GLN B O 1
ATOM 2574 N N . PRO B 1 30 ? 19.922 32.25 8.836 1 89.38 30 PRO B N 1
ATOM 2575 C CA . PRO B 1 30 ? 20.469 32.094 10.188 1 89.38 30 PRO B CA 1
ATOM 2576 C C . PRO B 1 30 ? 19.484 31.453 11.156 1 89.38 30 PRO B C 1
ATOM 2578 O O . PRO B 1 30 ? 19.875 30.641 11.992 1 89.38 30 PRO B O 1
ATOM 2581 N N . ALA B 1 31 ? 18.234 31.844 11.031 1 86.81 31 ALA B N 1
ATOM 2582 C CA . ALA B 1 31 ? 17.188 31.281 11.891 1 86.81 31 ALA B CA 1
ATOM 2583 C C . ALA B 1 31 ? 17.047 29.781 11.656 1 86.81 31 ALA B C 1
ATOM 2585 O O . ALA B 1 31 ? 16.906 29.016 12.609 1 86.81 31 ALA B O 1
ATOM 2586 N N . LEU B 1 32 ? 17.062 29.359 10.414 1 91.62 32 LEU B N 1
ATOM 2587 C CA . LEU B 1 32 ? 16.969 27.953 10.062 1 91.62 32 LEU B CA 1
ATOM 2588 C C . LEU B 1 32 ? 18.188 27.188 10.602 1 91.62 32 LEU B C 1
ATOM 2590 O O . LEU B 1 32 ? 18.031 26.078 11.133 1 91.62 32 LEU B O 1
ATOM 2594 N N . SER B 1 33 ? 19.375 27.797 10.461 1 91.12 33 SER B N 1
ATOM 2595 C CA . SER B 1 33 ? 20.594 27.172 10.938 1 91.12 33 SER B CA 1
ATOM 2596 C C . SER B 1 33 ? 20.562 26.969 12.453 1 91.12 33 SER B C 1
ATOM 2598 O O . SER B 1 33 ? 20.953 25.922 12.953 1 91.12 33 SER B O 1
ATOM 2600 N N . LEU B 1 34 ? 20.047 27.969 13.109 1 89.19 34 LEU B N 1
ATOM 2601 C CA . LEU B 1 34 ? 19.938 27.875 14.555 1 89.19 34 LEU B CA 1
ATOM 2602 C C . LEU B 1 34 ? 18.938 26.797 14.961 1 89.19 34 LEU B C 1
ATOM 2604 O O . LEU B 1 34 ? 19.156 26.094 15.945 1 89.19 34 LEU B O 1
ATOM 2608 N N . THR B 1 35 ? 17.859 26.766 14.25 1 88.31 35 THR B N 1
ATOM 2609 C CA . THR B 1 35 ? 16.828 25.766 14.516 1 88.31 35 THR B CA 1
ATOM 2610 C C . THR B 1 35 ? 17.406 24.359 14.359 1 88.31 35 THR B C 1
ATOM 2612 O O . THR B 1 35 ? 17.141 23.469 15.18 1 88.31 35 THR B O 1
ATOM 2615 N N . ILE B 1 36 ? 18.203 24.125 13.297 1 91.25 36 ILE B N 1
ATOM 2616 C CA . ILE B 1 36 ? 18.812 22.828 13.039 1 91.25 36 ILE B CA 1
ATOM 2617 C C . ILE B 1 36 ? 19.844 22.516 14.125 1 91.25 36 ILE B C 1
ATOM 2619 O O . ILE B 1 36 ? 19.906 21.391 14.617 1 91.25 36 ILE B O 1
ATOM 2623 N N . LYS B 1 37 ? 20.578 23.484 14.508 1 90.12 37 LYS B N 1
ATOM 2624 C CA . LYS B 1 37 ? 21.562 23.312 15.562 1 90.12 37 LYS B CA 1
ATOM 2625 C C . LYS B 1 37 ? 20.906 22.922 16.875 1 90.12 37 LYS B C 1
ATOM 2627 O O . LYS B 1 37 ? 21.406 22.047 17.594 1 90.12 37 LYS B O 1
ATOM 2632 N N . SER B 1 38 ? 19.891 23.625 17.125 1 85.81 38 SER B N 1
ATOM 2633 C CA . SER B 1 38 ? 19.156 23.312 18.344 1 85.81 38 SER B CA 1
ATOM 2634 C C . SER B 1 38 ? 18.625 21.891 18.328 1 85.81 38 SER B C 1
ATOM 2636 O O . SER B 1 38 ? 18.656 21.188 19.344 1 85.81 38 SER B O 1
ATOM 2638 N N . LEU B 1 39 ? 18.094 21.438 17.234 1 85.56 39 LEU B N 1
ATOM 2639 C CA . LEU B 1 39 ? 17.625 20.062 17.078 1 85.56 39 LEU B CA 1
ATOM 2640 C C . LEU B 1 39 ? 18.75 19.062 17.297 1 85.56 39 LEU B C 1
ATOM 2642 O O . LEU B 1 39 ? 18.578 18.078 18.016 1 85.56 39 LEU B O 1
ATOM 2646 N N . GLU B 1 40 ? 19.875 19.297 16.656 1 87.56 40 GLU B N 1
ATOM 2647 C CA . GLU B 1 40 ? 21.031 18.438 16.781 1 87.56 40 GLU B CA 1
ATOM 2648 C C . GLU B 1 40 ? 21.531 18.375 18.234 1 87.56 40 GLU B C 1
ATOM 2650 O O . GLU B 1 40 ? 21.906 17.312 18.719 1 87.56 40 GLU B O 1
ATOM 2655 N N . GLU B 1 41 ? 21.453 19.484 18.938 1 82.38 41 GLU B N 1
ATOM 2656 C CA . GLU B 1 41 ? 21.828 19.547 20.344 1 82.38 41 GLU B CA 1
ATOM 2657 C C . GLU B 1 41 ? 20.859 18.734 21.203 1 82.38 41 GLU B C 1
ATOM 2659 O O . GLU B 1 41 ? 21.297 18 22.094 1 82.38 41 GLU B O 1
ATOM 2664 N N . ASP B 1 42 ? 19.656 18.938 20.891 1 77.12 42 ASP B N 1
ATOM 2665 C CA . ASP B 1 42 ? 18.656 18.188 21.641 1 77.12 42 ASP B CA 1
ATOM 2666 C C . ASP B 1 42 ? 18.859 16.688 21.5 1 77.12 42 ASP B C 1
ATOM 2668 O O . ASP B 1 42 ? 18.672 15.938 22.453 1 77.12 42 ASP B O 1
ATOM 2672 N N . LEU B 1 43 ? 19.25 16.281 20.266 1 75.56 43 LEU B N 1
ATOM 2673 C CA . LEU B 1 43 ? 19.359 14.859 19.953 1 75.56 43 LEU B CA 1
ATOM 2674 C C . LEU B 1 43 ? 20.766 14.352 20.281 1 75.56 43 LEU B C 1
ATOM 2676 O O . LEU B 1 43 ? 20.984 13.141 20.344 1 75.56 43 LEU B O 1
ATOM 2680 N N . GLY B 1 44 ? 21.688 15.195 20.438 1 76.19 44 GLY B N 1
ATOM 2681 C CA . GLY B 1 44 ? 23.031 14.852 20.875 1 76.19 44 GLY B CA 1
ATOM 2682 C C . GLY B 1 44 ? 23.969 14.508 19.734 1 76.19 44 GLY B C 1
ATOM 2683 O O . GLY B 1 44 ? 24.969 13.82 19.922 1 76.19 44 GLY B O 1
ATOM 2684 N N . GLY B 1 45 ? 23.594 14.914 18.5 1 80.5 45 GLY B N 1
ATOM 2685 C CA . GLY B 1 45 ? 24.438 14.617 17.359 1 80.5 45 GLY B CA 1
ATOM 2686 C C . GLY B 1 45 ? 24.062 15.406 16.125 1 80.5 45 GLY B C 1
ATOM 2687 O O . GLY B 1 45 ? 23 16.031 16.078 1 80.5 45 GLY B O 1
ATOM 2688 N N . GLN B 1 46 ? 24.984 15.305 15.219 1 87.56 46 GLN B N 1
ATOM 2689 C CA . GLN B 1 46 ? 24.75 16 13.953 1 87.56 46 GLN B CA 1
ATOM 2690 C C . GLN B 1 46 ? 23.859 15.188 13.023 1 87.56 46 GLN B C 1
ATOM 2692 O O . GLN B 1 46 ? 23.984 13.961 12.961 1 87.56 46 GLN B O 1
ATOM 2697 N N . LEU B 1 47 ? 22.969 15.922 12.469 1 86.69 47 LEU B N 1
ATOM 2698 C CA . LEU B 1 47 ? 22.047 15.281 11.531 1 86.69 47 LEU B CA 1
ATOM 2699 C C . LEU B 1 47 ? 22.422 15.633 10.094 1 86.69 47 LEU B C 1
ATOM 2701 O O . LEU B 1 47 ? 22.078 14.906 9.156 1 86.69 47 LEU B O 1
ATOM 2705 N N . LEU B 1 48 ? 23.125 16.781 9.961 1 88.56 48 LEU B N 1
ATOM 2706 C CA . LEU B 1 48 ? 23.516 17.297 8.656 1 88.56 48 LEU B CA 1
ATOM 2707 C C . LEU B 1 48 ? 25.016 17.562 8.609 1 88.56 48 LEU B C 1
ATOM 2709 O O . LEU B 1 48 ? 25.594 18.031 9.594 1 88.56 48 LEU B O 1
ATOM 2713 N N . SER B 1 49 ? 25.562 17.078 7.531 1 84.81 49 SER B N 1
ATOM 2714 C CA . SER B 1 49 ? 26.953 17.422 7.258 1 84.81 49 SER B CA 1
ATOM 2715 C C . SER B 1 49 ? 27.047 18.625 6.332 1 84.81 49 SER B C 1
ATOM 2717 O O . SER B 1 49 ? 26.422 18.656 5.27 1 84.81 49 SER B O 1
ATOM 2719 N N . ARG B 1 50 ? 27.641 19.672 6.863 1 80.31 50 ARG B N 1
ATOM 2720 C CA . ARG B 1 50 ? 27.766 20.906 6.094 1 80.31 50 ARG B CA 1
ATOM 2721 C C . ARG B 1 50 ? 29.219 21.125 5.66 1 80.31 50 ARG B C 1
ATOM 2723 O O . ARG B 1 50 ? 30.125 21.094 6.488 1 80.31 50 ARG B O 1
ATOM 2730 N N . THR B 1 51 ? 29.406 20.875 4.367 1 74.69 51 THR B N 1
ATOM 2731 C CA . THR B 1 51 ? 30.688 21.328 3.824 1 74.69 51 THR B CA 1
ATOM 2732 C C . THR B 1 51 ? 30.516 22.625 3.047 1 74.69 51 THR B C 1
ATOM 2734 O O . THR B 1 51 ? 29.391 23.141 2.904 1 74.69 51 THR B O 1
ATOM 2737 N N . THR B 1 52 ? 31.578 23.359 2.686 1 66.75 52 THR B N 1
ATOM 2738 C CA . THR B 1 52 ? 31.531 24.609 1.956 1 66.75 52 THR B CA 1
ATOM 2739 C C . THR B 1 52 ? 30.766 24.453 0.647 1 66.75 52 THR B C 1
ATOM 2741 O O . THR B 1 52 ? 30.219 25.422 0.113 1 66.75 52 THR B O 1
ATOM 2744 N N . ARG B 1 53 ? 30.594 23.266 0.195 1 66.25 53 ARG B N 1
ATOM 2745 C CA . ARG B 1 53 ? 30.078 23.062 -1.152 1 66.25 53 ARG B CA 1
ATOM 2746 C C . ARG B 1 53 ? 28.75 22.312 -1.119 1 66.25 53 ARG B C 1
ATOM 2748 O O . ARG B 1 53 ? 27.984 22.359 -2.084 1 66.25 53 ARG B O 1
ATOM 2755 N N . 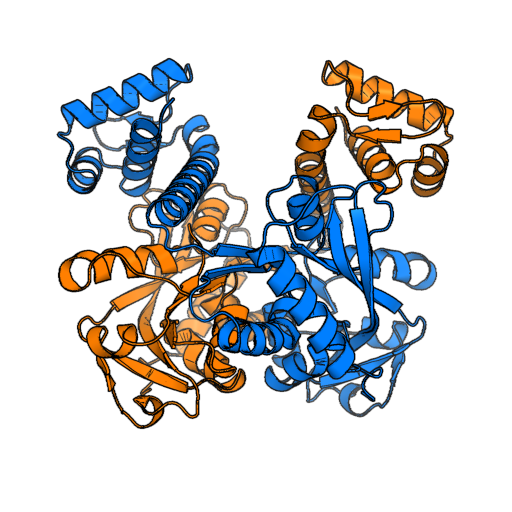ALA B 1 54 ? 28.594 21.531 0.036 1 76.31 54 ALA B N 1
ATOM 2756 C CA . ALA B 1 54 ? 27.406 20.688 -0.105 1 76.31 54 ALA B CA 1
ATOM 2757 C C . ALA B 1 54 ? 26.812 20.359 1.258 1 76.31 54 ALA B C 1
ATOM 2759 O O . ALA B 1 54 ? 27.531 20.312 2.262 1 76.31 54 ALA B O 1
ATOM 2760 N N . VAL B 1 55 ? 25.469 20.406 1.405 1 84.44 55 VAL B N 1
ATOM 2761 C CA . VAL B 1 55 ? 24.734 19.922 2.564 1 84.44 55 VAL B CA 1
ATOM 2762 C C . VAL B 1 55 ? 24.266 18.484 2.324 1 84.44 55 VAL B C 1
ATOM 2764 O O . VAL B 1 55 ? 23.75 18.172 1.253 1 84.44 55 VAL B O 1
ATOM 2767 N N . SER B 1 56 ? 24.719 17.578 3.25 1 83.5 56 SER B N 1
ATOM 2768 C CA . SER B 1 56 ? 24.266 16.203 3.148 1 83.5 56 SER B CA 1
ATOM 2769 C C . SER B 1 56 ? 23.844 15.656 4.508 1 83.5 56 SER B C 1
ATOM 2771 O O . SER B 1 56 ? 24.141 16.25 5.543 1 83.5 56 SER B O 1
ATOM 2773 N N . LEU B 1 57 ? 23.078 14.586 4.449 1 81.88 57 LEU B N 1
ATOM 2774 C CA . LEU B 1 57 ? 22.625 13.961 5.688 1 81.88 57 LEU B CA 1
ATOM 2775 C C . LEU B 1 57 ? 23.734 13.094 6.289 1 81.88 57 LEU B C 1
ATOM 2777 O O . LEU B 1 57 ? 24.469 12.422 5.562 1 81.88 57 LEU B O 1
ATOM 2781 N N . THR B 1 58 ? 23.906 13.164 7.648 1 80.12 58 THR B N 1
ATOM 2782 C CA . THR B 1 58 ? 24.703 12.18 8.367 1 80.12 58 THR B CA 1
ATOM 2783 C C . THR B 1 58 ? 23.969 10.852 8.461 1 80.12 58 THR B C 1
ATOM 2785 O O . THR B 1 58 ? 22.781 10.773 8.133 1 80.12 58 THR B O 1
ATOM 2788 N N . PRO B 1 59 ? 24.656 9.836 8.805 1 69.75 59 PRO B N 1
ATOM 2789 C CA . PRO B 1 59 ? 23.969 8.562 9.023 1 69.75 59 PRO B CA 1
ATOM 2790 C C . PRO B 1 59 ? 22.797 8.688 9.992 1 69.75 59 PRO B C 1
ATOM 2792 O O . PRO B 1 59 ? 21.734 8.078 9.781 1 69.75 59 PRO B O 1
ATOM 2795 N N . GLU B 1 60 ? 23 9.445 10.977 1 73.75 60 GLU B N 1
ATOM 2796 C CA . GLU B 1 60 ? 21.938 9.711 11.93 1 73.75 60 GLU B CA 1
ATOM 2797 C C . GLU B 1 60 ? 20.781 10.477 11.281 1 73.75 60 GLU B C 1
ATOM 2799 O O . GLU B 1 60 ? 19.609 10.219 11.578 1 73.75 60 GLU B O 1
ATOM 2804 N N . GLY B 1 61 ? 21.188 11.414 10.484 1 79.38 61 GLY B N 1
ATOM 2805 C CA . GLY B 1 61 ? 20.156 12.141 9.734 1 79.38 61 GLY B CA 1
ATOM 2806 C C . GLY B 1 61 ? 19.344 11.242 8.836 1 79.38 61 GLY B C 1
ATOM 2807 O O . GLY B 1 61 ? 18.125 11.391 8.75 1 79.38 61 GLY B O 1
ATOM 2808 N N . GLU B 1 62 ? 20 10.32 8.258 1 72.25 62 GLU B N 1
ATOM 2809 C CA . GLU B 1 62 ? 19.344 9.367 7.379 1 72.25 62 GLU B CA 1
ATOM 2810 C C . GLU B 1 62 ? 18.359 8.484 8.156 1 72.25 62 GLU B C 1
ATOM 2812 O O . GLU B 1 62 ? 17.297 8.125 7.637 1 72.25 62 GLU B O 1
ATOM 2817 N N . THR B 1 63 ? 18.734 8.227 9.336 1 65.38 63 THR B N 1
ATOM 2818 C CA . THR B 1 63 ? 17.891 7.418 10.203 1 65.38 63 THR B CA 1
ATOM 2819 C C . THR B 1 63 ? 16.672 8.219 10.664 1 65.38 63 THR B C 1
ATOM 2821 O O . THR B 1 63 ? 15.57 7.68 10.742 1 65.38 63 THR B O 1
ATOM 2824 N N . LEU B 1 64 ? 16.875 9.461 10.914 1 71.81 64 LEU B N 1
ATOM 2825 C CA . LEU B 1 64 ? 15.812 10.305 11.445 1 71.81 64 LEU B CA 1
ATOM 2826 C C . LEU B 1 64 ? 14.812 10.672 10.359 1 71.81 64 LEU B C 1
ATOM 2828 O O . LEU B 1 64 ? 13.633 10.898 10.641 1 71.81 64 LEU B O 1
ATOM 2832 N N . LEU B 1 65 ? 15.32 10.664 9.148 1 76.94 65 LEU B N 1
ATOM 2833 C CA . LEU B 1 65 ? 14.539 11.211 8.055 1 76.94 65 LEU B CA 1
ATOM 2834 C C . LEU B 1 65 ? 13.188 10.516 7.938 1 76.94 65 LEU B C 1
ATOM 2836 O O . LEU B 1 65 ? 12.141 11.156 8.039 1 76.94 65 LEU B O 1
ATOM 2840 N N . PRO B 1 66 ? 13.148 9.258 7.887 1 66.94 66 PRO B N 1
ATOM 2841 C CA . PRO B 1 66 ? 11.844 8.594 7.805 1 66.94 66 PRO B CA 1
ATOM 2842 C C . PRO B 1 66 ? 11.016 8.758 9.086 1 66.94 66 PRO B C 1
ATOM 2844 O O . PRO B 1 66 ? 9.797 8.891 9.023 1 66.94 66 PRO B O 1
ATOM 2847 N N . LEU B 1 67 ? 11.609 8.82 10.102 1 65.44 67 LEU B N 1
ATOM 2848 C CA . LEU B 1 67 ? 10.93 8.984 11.383 1 65.44 67 LEU B CA 1
ATOM 2849 C C . LEU B 1 67 ? 10.32 10.375 11.5 1 65.44 67 LEU B C 1
ATOM 2851 O O . LEU B 1 67 ? 9.188 10.523 11.961 1 65.44 67 LEU B O 1
ATOM 2855 N N . ALA B 1 68 ? 11.109 11.305 11.086 1 73.81 68 ALA B N 1
ATOM 2856 C CA . ALA B 1 68 ? 10.641 12.688 11.133 1 73.81 68 ALA B CA 1
ATOM 2857 C C . ALA B 1 68 ? 9.43 12.883 10.234 1 73.81 68 ALA B C 1
ATOM 2859 O O . ALA B 1 68 ? 8.469 13.555 10.609 1 73.81 68 ALA B O 1
ATOM 2860 N N . ARG B 1 69 ? 9.5 12.289 9.109 1 72.56 69 ARG B N 1
ATOM 2861 C CA . ARG B 1 69 ? 8.383 12.367 8.172 1 72.56 69 ARG B CA 1
ATOM 2862 C C . ARG B 1 69 ? 7.117 11.773 8.789 1 72.56 69 ARG B C 1
ATOM 2864 O O . ARG B 1 69 ? 6.043 12.383 8.711 1 72.56 69 ARG B O 1
ATOM 2871 N N . GLN B 1 70 ? 7.289 10.727 9.328 1 66.5 70 GLN B N 1
ATOM 2872 C CA . GLN B 1 70 ? 6.156 10.062 9.969 1 66.5 70 GLN B CA 1
ATOM 2873 C C . GLN B 1 70 ? 5.629 10.891 11.141 1 66.5 70 GLN B C 1
ATOM 2875 O O . GLN B 1 70 ? 4.418 11.062 11.281 1 66.5 70 GLN B O 1
ATOM 2880 N N . LEU B 1 71 ? 6.539 11.367 11.906 1 65.75 71 LEU B N 1
ATOM 2881 C CA . LEU B 1 71 ? 6.156 12.148 13.078 1 65.75 71 LEU B CA 1
ATOM 2882 C C . LEU B 1 71 ? 5.398 13.406 12.672 1 65.75 71 LEU B C 1
ATOM 2884 O O . LEU B 1 71 ? 4.398 13.766 13.297 1 65.75 71 LEU B O 1
ATOM 2888 N N . LEU B 1 72 ? 5.867 14 11.648 1 74.75 72 LEU B N 1
ATOM 2889 C CA . LEU B 1 72 ? 5.195 15.211 11.195 1 74.75 72 LEU B CA 1
ATOM 2890 C C . LEU B 1 72 ? 3.836 14.883 10.586 1 74.75 72 LEU B C 1
ATOM 2892 O O . LEU B 1 72 ? 2.873 15.633 10.766 1 74.75 72 LEU B O 1
ATOM 2896 N N . ALA B 1 73 ? 3.836 13.867 9.844 1 69.44 73 ALA B N 1
ATOM 2897 C CA . ALA B 1 73 ? 2.549 13.43 9.312 1 69.44 73 ALA B CA 1
ATOM 2898 C C . ALA B 1 73 ? 1.557 13.148 10.438 1 69.44 73 ALA B C 1
ATOM 2900 O O . ALA B 1 73 ? 0.397 13.562 10.367 1 69.44 73 ALA B O 1
ATOM 2901 N N . ASP B 1 74 ? 2.051 12.5 11.414 1 61.06 74 ASP B N 1
ATOM 2902 C CA . ASP B 1 74 ? 1.212 12.211 12.578 1 61.06 74 ASP B CA 1
ATOM 2903 C C . ASP B 1 74 ? 0.746 13.5 13.25 1 61.06 74 ASP B C 1
ATOM 2905 O O . ASP B 1 74 ? -0.41 13.609 13.664 1 61.06 74 ASP B O 1
ATOM 2909 N N . TRP B 1 75 ? 1.718 14.352 13.352 1 58.69 75 TRP B N 1
ATOM 2910 C CA . TRP B 1 75 ? 1.406 15.648 13.938 1 58.69 75 TRP B CA 1
ATOM 2911 C C . TRP B 1 75 ? 0.335 16.375 13.125 1 58.69 75 TRP B C 1
ATOM 2913 O O . TRP B 1 75 ? -0.659 16.844 13.68 1 58.69 75 TRP B O 1
ATOM 2923 N N . ASP B 1 76 ? 0.54 16.484 11.867 1 66.69 76 ASP B N 1
ATOM 2924 C CA . ASP B 1 76 ? -0.41 17.156 10.984 1 66.69 76 ASP B CA 1
ATOM 2925 C C . ASP B 1 76 ? -1.778 16.484 11.031 1 66.69 76 ASP B C 1
ATOM 2927 O O . ASP B 1 76 ? -2.811 17.156 11.055 1 66.69 76 ASP B O 1
ATOM 2931 N N . ASN B 1 77 ? -1.737 15.242 11.047 1 60.69 77 ASN B N 1
ATOM 2932 C CA . ASN B 1 77 ? -2.979 14.484 11.172 1 60.69 77 ASN B CA 1
ATOM 2933 C C . ASN B 1 77 ? -3.686 14.781 12.492 1 60.69 77 ASN B C 1
ATOM 2935 O O . ASN B 1 77 ? -4.91 14.922 12.531 1 60.69 77 ASN B O 1
ATOM 2939 N N . ALA B 1 78 ? -2.861 14.82 13.508 1 56 78 ALA B N 1
ATOM 2940 C CA . ALA B 1 78 ? -3.422 15.133 14.82 1 56 78 ALA B CA 1
ATOM 2941 C C . ALA B 1 78 ? -4.023 16.531 14.844 1 56 78 ALA B C 1
ATOM 2943 O O . ALA B 1 78 ? -5.102 16.75 15.398 1 56 78 ALA B O 1
ATOM 2944 N N . GLU B 1 79 ? -3.262 17.422 14.352 1 56.94 79 GLU B N 1
ATOM 2945 C CA . GLU B 1 79 ? -3.766 18.781 14.266 1 56.94 79 GLU B CA 1
ATOM 2946 C C . GLU B 1 79 ? -5.07 18.844 13.484 1 56.94 79 GLU B C 1
ATOM 2948 O O . GLU B 1 79 ? -6.012 19.547 13.883 1 56.94 79 GLU B O 1
ATOM 2953 N N . GLU B 1 80 ? -5.047 18.234 12.43 1 58.28 80 GLU B N 1
ATOM 2954 C CA . GLU B 1 80 ? -6.254 18.188 11.609 1 58.28 80 GLU B CA 1
ATOM 2955 C C . GLU B 1 80 ? -7.418 17.562 12.375 1 58.28 80 GLU B C 1
ATOM 2957 O O . GLU B 1 80 ? -8.539 18.062 12.32 1 58.28 80 GLU B O 1
ATOM 2962 N N . LEU B 1 81 ? -7.012 16.594 13.047 1 51.25 81 LEU B N 1
ATOM 2963 C CA . LEU B 1 81 ? -8.023 15.938 13.867 1 51.25 81 LEU B CA 1
ATOM 2964 C C . LEU B 1 81 ? -8.562 16.891 14.93 1 51.25 81 LEU B C 1
ATOM 2966 O O . LEU B 1 81 ? -9.773 16.953 15.148 1 51.25 81 LEU B O 1
ATOM 2970 N N . LEU B 1 82 ? -7.641 17.594 15.594 1 48.09 82 LEU B N 1
ATOM 2971 C CA . LEU B 1 82 ? -8.031 18.547 16.625 1 48.09 82 LEU B CA 1
ATOM 2972 C C . LEU B 1 82 ? -8.852 19.688 16.047 1 48.09 82 LEU B C 1
ATOM 2974 O O . LEU B 1 82 ? -9.852 20.094 16.625 1 48.09 82 LEU B O 1
ATOM 2978 N N . ARG B 1 83 ? -8.359 20.203 15 1 50.06 83 ARG B N 1
ATOM 2979 C CA . ARG B 1 83 ? -9.102 21.266 14.32 1 50.06 83 ARG B CA 1
ATOM 2980 C C . ARG B 1 83 ? -10.508 20.812 13.961 1 50.06 83 ARG B C 1
ATOM 2982 O O . ARG B 1 83 ? -11.477 21.547 14.133 1 50.06 83 ARG B O 1
ATOM 2989 N N . GLN B 1 84 ? -10.461 19.75 13.445 1 47.91 84 GLN B N 1
ATOM 2990 C CA . GLN B 1 84 ? -11.758 19.188 13.102 1 47.91 84 GLN B CA 1
ATOM 2991 C C . GLN B 1 84 ? -12.648 19.062 14.336 1 47.91 84 GLN B C 1
ATOM 2993 O O . GLN B 1 84 ? -13.852 19.312 14.273 1 47.91 84 GLN B O 1
ATOM 2998 N N . ARG B 1 85 ? -11.961 18.703 15.336 1 42.97 85 ARG B N 1
ATOM 2999 C CA . ARG B 1 85 ? -12.703 18.609 16.578 1 42.97 85 ARG B CA 1
ATOM 3000 C C . ARG B 1 85 ? -13.195 19.969 17.047 1 42.97 85 ARG B C 1
ATOM 3002 O O . ARG B 1 85 ? -14.32 20.094 17.547 1 42.97 85 ARG B O 1
ATOM 3009 N N . PHE B 1 86 ? -12.281 20.922 17.031 1 42.16 86 PHE B N 1
ATOM 3010 C CA . PHE B 1 86 ? -12.672 22.266 17.484 1 42.16 86 PHE B CA 1
ATOM 3011 C C . PHE B 1 86 ? -13.719 22.859 16.547 1 42.16 86 PHE B C 1
ATOM 3013 O O . PHE B 1 86 ? -14.562 23.641 16.969 1 42.16 86 PHE B O 1
ATOM 3020 N N . THR B 1 87 ? -13.336 22.859 15.32 1 41.41 87 THR B N 1
ATOM 3021 C CA . THR B 1 87 ? -14.344 23.422 14.438 1 41.41 87 THR B CA 1
ATOM 3022 C C . THR B 1 87 ? -15.617 22.578 14.453 1 41.41 87 THR B C 1
ATOM 3024 O O . THR B 1 87 ? -16.609 22.922 13.797 1 41.41 87 THR B O 1
ATOM 3027 N N . LEU B 1 88 ? -15.812 22.172 15.406 1 38.41 88 LEU B N 1
ATOM 3028 C CA . LEU B 1 88 ? -17.016 21.375 15.484 1 38.41 88 LEU B CA 1
ATOM 3029 C C . LEU B 1 88 ? -17.25 20.594 14.195 1 38.41 88 LEU B C 1
ATOM 3031 O O . LEU B 1 88 ? -18.375 20.188 13.891 1 38.41 88 LEU B O 1
ATOM 3035 N N . GLN B 1 89 ? -16.578 20.859 13.211 1 43.12 89 GLN B N 1
ATOM 3036 C CA . GLN B 1 89 ? -16.828 20.016 12.047 1 43.12 89 GLN B CA 1
ATOM 3037 C C . GLN B 1 89 ? -16.688 18.547 12.406 1 43.12 89 GLN B C 1
ATOM 3039 O O . GLN B 1 89 ? -15.609 18.109 12.828 1 43.12 89 GLN B O 1
ATOM 3044 N N . LEU B 1 90 ? -17.703 17.938 13.148 1 48.25 90 LEU B N 1
ATOM 3045 C CA . LEU B 1 90 ? -18.125 16.781 13.922 1 48.25 90 LEU B CA 1
ATOM 3046 C C . LEU B 1 90 ? -17.484 15.5 13.398 1 48.25 90 LEU B C 1
ATOM 3048 O O . LEU B 1 90 ? -17.391 14.5 14.117 1 48.25 90 LEU B O 1
ATOM 3052 N N . GLY B 1 91 ? -17.156 15.07 12.406 1 63.44 91 GLY B N 1
ATOM 3053 C CA . GLY B 1 91 ? -17.328 13.625 12.461 1 63.44 91 GLY B CA 1
ATOM 3054 C C . GLY B 1 91 ? -16.359 12.875 11.555 1 63.44 91 GLY B C 1
ATOM 3055 O O . GLY B 1 91 ? -16.672 12.594 10.398 1 63.44 91 GLY B O 1
ATOM 3056 N N . LYS B 1 92 ? -14.945 13.055 12.07 1 78.31 92 LYS B N 1
ATOM 3057 C CA . LYS B 1 92 ? -14.047 12.164 11.344 1 78.31 92 LYS B CA 1
ATOM 3058 C C . LYS B 1 92 ? -14.031 10.773 11.961 1 78.31 92 LYS B C 1
ATOM 3060 O O . LYS B 1 92 ? -14.031 10.633 13.188 1 78.31 92 LYS B O 1
ATOM 3065 N N . VAL B 1 93 ? -14.109 9.898 11.156 1 87.94 93 VAL B N 1
ATOM 3066 C CA . VAL B 1 93 ? -13.992 8.516 11.609 1 87.94 93 VAL B CA 1
ATOM 3067 C C . VAL B 1 93 ? -12.922 7.797 10.797 1 87.94 93 VAL B C 1
ATOM 3069 O O . VAL B 1 93 ? -12.734 8.07 9.609 1 87.94 93 VAL B O 1
ATOM 3072 N N . SER B 1 94 ? -12.125 7.02 11.484 1 91.5 94 SER B N 1
ATOM 3073 C CA . SER B 1 94 ? -11.078 6.242 10.836 1 91.5 94 SER B CA 1
ATOM 3074 C C . SER B 1 94 ? -11.391 4.746 10.891 1 91.5 94 SER B C 1
ATOM 3076 O O . SER B 1 94 ? -11.898 4.25 11.898 1 91.5 94 SER B O 1
ATOM 3078 N N . VAL B 1 95 ? -11.07 4.117 9.797 1 95.62 95 VAL B N 1
ATOM 3079 C CA . VAL B 1 95 ? -11.258 2.672 9.711 1 95.62 95 VAL B CA 1
ATOM 3080 C C . VAL B 1 95 ? -10.055 2.033 9.031 1 95.62 95 VAL B C 1
ATOM 3082 O O . VAL B 1 95 ? -9.547 2.559 8.031 1 95.62 95 VAL B O 1
ATOM 3085 N N . ALA B 1 96 ? -9.516 1.03 9.664 1 96.75 96 ALA B N 1
ATOM 3086 C CA . ALA B 1 96 ? -8.477 0.222 9.023 1 96.75 96 ALA B CA 1
ATOM 3087 C C . ALA B 1 96 ? -9.086 -1.006 8.344 1 96.75 96 ALA B C 1
ATOM 3089 O O . ALA B 1 96 ? -9.977 -1.649 8.898 1 96.75 96 ALA B O 1
ATOM 3090 N N . ALA B 1 97 ? -8.648 -1.228 7.145 1 96.56 97 ALA B N 1
ATOM 3091 C CA . ALA B 1 97 ? -9.188 -2.369 6.41 1 96.56 97 ALA B CA 1
ATOM 3092 C C . ALA B 1 97 ? -8.109 -3.023 5.547 1 96.56 97 ALA B C 1
ATOM 3094 O O . ALA B 1 97 ? -7.301 -2.334 4.922 1 96.56 97 ALA B O 1
ATOM 3095 N N . MET B 1 98 ? -8.102 -4.324 5.555 1 94.06 98 MET B N 1
ATOM 3096 C CA . MET B 1 98 ? -7.203 -5.031 4.648 1 94.06 98 MET B CA 1
ATOM 3097 C C . MET B 1 98 ? -7.551 -4.734 3.195 1 94.06 98 MET B C 1
ATOM 3099 O O . MET B 1 98 ? -8.695 -4.387 2.885 1 94.06 98 MET B O 1
ATOM 3103 N N . PRO B 1 99 ? -6.613 -4.941 2.295 1 90.81 99 PRO B N 1
ATOM 3104 C CA . PRO B 1 99 ? -6.797 -4.5 0.91 1 90.81 99 PRO B CA 1
ATOM 3105 C C . PRO B 1 99 ? -7.973 -5.191 0.222 1 90.81 99 PRO B C 1
ATOM 3107 O O . PRO B 1 99 ? -8.727 -4.555 -0.517 1 90.81 99 PRO B O 1
ATOM 3110 N N . SER B 1 100 ? -8.195 -6.469 0.484 1 91.19 100 SER B N 1
ATOM 3111 C CA . SER B 1 100 ? -9.281 -7.195 -0.158 1 91.19 100 SER B CA 1
ATOM 3112 C C . SER B 1 100 ? -10.633 -6.574 0.172 1 91.19 100 SER B C 1
ATOM 3114 O O . SER B 1 100 ? -11.531 -6.535 -0.675 1 91.19 100 SER B O 1
ATOM 3116 N N . PHE B 1 101 ? -10.773 -6.086 1.357 1 93.94 101 PHE B N 1
ATOM 3117 C CA . PHE B 1 101 ? -12.023 -5.469 1.772 1 93.94 101 PHE B CA 1
ATOM 3118 C C . PHE B 1 101 ? -12.086 -4.012 1.33 1 93.94 101 PHE B C 1
ATOM 3120 O O . PHE B 1 101 ? -13.109 -3.547 0.832 1 93.94 101 PHE B O 1
ATOM 3127 N N . ALA B 1 102 ? -11 -3.289 1.493 1 94.94 102 ALA B N 1
ATOM 3128 C CA . ALA B 1 102 ? -10.922 -1.857 1.217 1 94.94 102 ALA B CA 1
ATOM 3129 C C . ALA B 1 102 ? -11.219 -1.564 -0.251 1 94.94 102 ALA B C 1
ATOM 3131 O O . ALA B 1 102 ? -11.836 -0.543 -0.574 1 94.94 102 ALA B O 1
ATOM 3132 N N . GLY B 1 103 ? -10.836 -2.473 -1.104 1 92.25 103 GLY B N 1
ATOM 3133 C CA . GLY B 1 103 ? -11 -2.232 -2.529 1 92.25 103 GLY B CA 1
ATOM 3134 C C . GLY B 1 103 ? -12.266 -2.844 -3.098 1 92.25 103 GLY B C 1
ATOM 3135 O O . GLY B 1 103 ? -12.57 -2.668 -4.277 1 92.25 103 GLY B O 1
ATOM 3136 N N . ASN B 1 104 ? -13.062 -3.562 -2.379 1 92.12 104 ASN B N 1
ATOM 3137 C CA . ASN B 1 104 ? -14.18 -4.301 -2.961 1 92.12 104 ASN B CA 1
ATOM 3138 C C . ASN B 1 104 ? -15.484 -4.027 -2.211 1 92.12 104 ASN B C 1
ATOM 3140 O O . ASN B 1 104 ? -16.484 -3.623 -2.812 1 92.12 104 ASN B O 1
ATOM 3144 N N . MET B 1 105 ? -15.516 -4.191 -0.915 1 93.38 105 MET B N 1
ATOM 3145 C CA . MET B 1 105 ? -16.766 -4.07 -0.162 1 93.38 105 MET B CA 1
ATOM 3146 C C . MET B 1 105 ? -16.859 -2.705 0.513 1 93.38 105 MET B C 1
ATOM 3148 O O . MET B 1 105 ? -17.938 -2.115 0.581 1 93.38 105 MET B O 1
ATOM 3152 N N . LEU B 1 106 ? -15.828 -2.168 0.939 1 96.44 106 LEU B N 1
ATOM 3153 C CA . LEU B 1 106 ? -15.812 -0.976 1.781 1 96.44 106 LEU B CA 1
ATOM 3154 C C . LEU B 1 106 ? -16.375 0.227 1.031 1 96.44 106 LEU B C 1
ATOM 3156 O O . LEU B 1 106 ? -17.172 0.99 1.583 1 96.44 106 LEU B O 1
ATOM 3160 N N . PRO B 1 107 ? -16.016 0.409 -0.253 1 96.62 107 PRO B N 1
ATOM 3161 C CA . PRO B 1 107 ? -16.531 1.592 -0.95 1 96.62 107 PRO B CA 1
ATOM 3162 C C . PRO B 1 107 ? -18.062 1.628 -1.012 1 96.62 107 PRO B C 1
ATOM 3164 O O . PRO B 1 107 ? -18.656 2.689 -0.833 1 96.62 107 PRO B O 1
ATOM 3167 N N . GLY B 1 108 ? -18.672 0.509 -1.208 1 95.56 108 GLY B N 1
ATOM 3168 C CA . GLY B 1 108 ? -20.125 0.449 -1.181 1 95.56 108 GLY B CA 1
ATOM 3169 C C . GLY B 1 108 ? -20.703 0.807 0.172 1 95.56 108 GLY B C 1
ATOM 3170 O O . GLY B 1 108 ? -21.688 1.544 0.253 1 95.56 108 GLY B O 1
ATOM 3171 N N . ALA B 1 109 ? -20.141 0.269 1.194 1 96.31 109 ALA B N 1
ATOM 3172 C CA . ALA B 1 109 ? -20.562 0.579 2.555 1 96.31 109 ALA B CA 1
ATOM 3173 C C . ALA B 1 109 ? -20.391 2.064 2.859 1 96.31 109 ALA B C 1
ATOM 3175 O O . ALA B 1 109 ? -21.25 2.674 3.502 1 96.31 109 ALA B O 1
ATOM 3176 N N . LEU B 1 110 ? -19.281 2.627 2.396 1 96.75 110 LEU B N 1
ATOM 3177 C CA . LEU B 1 110 ? -19 4.039 2.637 1 96.75 110 LEU B CA 1
ATOM 3178 C C . LEU B 1 110 ? -20 4.922 1.895 1 96.75 110 LEU B C 1
ATOM 3180 O O . LEU B 1 110 ? -20.344 6.008 2.367 1 96.75 110 LEU B O 1
ATOM 3184 N N . LYS B 1 111 ? -20.422 4.469 0.762 1 96.5 111 LYS B N 1
ATOM 3185 C CA . LYS B 1 111 ? -21.453 5.211 0.037 1 96.5 111 LYS B CA 1
ATOM 3186 C C . LYS B 1 111 ? -22.734 5.32 0.859 1 96.5 111 LYS B C 1
ATOM 3188 O O . LYS B 1 111 ? -23.328 6.402 0.962 1 96.5 111 LYS B O 1
ATOM 3193 N N . VAL B 1 112 ? -23.141 4.215 1.437 1 95.56 112 VAL B N 1
ATOM 3194 C CA . VAL B 1 112 ? -24.312 4.188 2.305 1 95.56 112 VAL B CA 1
ATOM 3195 C C . VAL B 1 112 ? -24.078 5.105 3.504 1 95.56 112 VAL B C 1
ATOM 3197 O O . VAL B 1 112 ? -24.953 5.898 3.861 1 95.56 112 VAL B O 1
ATOM 3200 N N . PHE B 1 113 ? -22.984 5.016 4.105 1 95.31 113 PHE B N 1
ATOM 3201 C CA . PHE B 1 113 ? -22.641 5.82 5.273 1 95.31 113 PHE B CA 1
ATOM 3202 C C . PHE B 1 113 ? -22.703 7.305 4.949 1 95.31 113 PHE B C 1
ATOM 3204 O O . PHE B 1 113 ? -23.266 8.094 5.719 1 95.31 113 PHE B O 1
ATOM 3211 N N . ARG B 1 114 ? -22.047 7.672 3.807 1 93.75 114 ARG B N 1
ATOM 3212 C CA . ARG B 1 114 ? -22.031 9.07 3.379 1 93.75 114 ARG B CA 1
ATOM 3213 C C . ARG B 1 114 ? -23.453 9.594 3.174 1 93.75 114 ARG B C 1
ATOM 3215 O O . ARG B 1 114 ? -23.75 10.75 3.48 1 93.75 114 ARG B O 1
ATOM 3222 N N . GLY B 1 115 ? -24.312 8.805 2.654 1 92.88 115 GLY B N 1
ATOM 3223 C CA . GLY B 1 115 ? -25.719 9.18 2.49 1 92.88 115 GLY B CA 1
ATOM 3224 C C . GLY B 1 115 ? -26.406 9.492 3.805 1 92.88 115 GLY B C 1
ATOM 3225 O O . GLY B 1 115 ? -27.203 10.422 3.883 1 92.88 115 GLY B O 1
ATOM 3226 N N . ARG B 1 116 ? -26.062 8.758 4.848 1 91.12 116 ARG B N 1
ATOM 3227 C CA . ARG B 1 116 ? -26.672 8.922 6.164 1 91.12 116 ARG B CA 1
ATOM 3228 C C . ARG B 1 116 ? -25.969 10.016 6.961 1 91.12 116 ARG B C 1
ATOM 3230 O O . ARG B 1 116 ? -26.609 10.711 7.762 1 91.12 116 ARG B O 1
ATOM 3237 N N . TYR B 1 117 ? -24.719 10.117 6.77 1 90.12 117 TYR B N 1
ATOM 3238 C CA . TYR B 1 117 ? -23.891 11.062 7.52 1 90.12 117 TYR B CA 1
ATOM 3239 C C . TYR B 1 117 ? -23.016 11.883 6.582 1 90.12 117 TYR B C 1
ATOM 3241 O O . TYR B 1 117 ? -21.797 11.734 6.578 1 90.12 117 TYR B O 1
ATOM 3249 N N . PRO B 1 118 ? -23.547 12.875 5.922 1 88.5 118 PRO B N 1
ATOM 3250 C CA . PRO B 1 118 ? -22.859 13.578 4.832 1 88.5 118 PRO B CA 1
ATOM 3251 C C . PRO B 1 118 ? -21.75 14.492 5.332 1 88.5 118 PRO B C 1
ATOM 3253 O O . PRO B 1 118 ? -20.891 14.914 4.547 1 88.5 118 PRO B O 1
ATOM 3256 N N . ARG B 1 119 ? -21.625 14.719 6.578 1 83.56 119 ARG B N 1
ATOM 3257 C CA . ARG B 1 119 ? -20.672 15.703 7.062 1 83.56 119 ARG B CA 1
ATOM 3258 C C . ARG B 1 119 ? -19.484 15.023 7.766 1 83.56 119 ARG B C 1
ATOM 3260 O O . ARG B 1 119 ? -18.609 15.695 8.297 1 83.56 119 ARG B O 1
ATOM 3267 N N . VAL B 1 120 ? -19.516 13.75 7.793 1 86.56 120 VAL B N 1
ATOM 3268 C CA . VAL B 1 120 ? -18.453 13.039 8.477 1 86.56 120 VAL B CA 1
ATOM 3269 C C . VAL B 1 120 ? -17.344 12.672 7.477 1 86.56 120 VAL B C 1
ATOM 3271 O O . VAL B 1 120 ? -17.609 12.016 6.469 1 86.56 120 VAL B O 1
ATOM 3274 N N . ASN B 1 121 ? -16.141 13.148 7.699 1 89.12 121 ASN B N 1
ATOM 3275 C CA . ASN B 1 121 ? -14.992 12.727 6.902 1 89.12 121 ASN B CA 1
ATOM 3276 C C . ASN B 1 121 ? -14.484 11.359 7.336 1 89.12 121 ASN B C 1
ATOM 3278 O O . ASN B 1 121 ? -14.523 11.023 8.523 1 89.12 121 ASN B O 1
ATOM 3282 N N . VAL B 1 122 ? -14.047 10.57 6.344 1 92.38 122 VAL B N 1
ATOM 3283 C CA . VAL B 1 122 ? -13.617 9.211 6.652 1 92.38 122 VAL B CA 1
ATOM 3284 C C . VAL B 1 122 ? -12.164 9.016 6.215 1 92.38 122 VAL B C 1
ATOM 3286 O O . VAL B 1 122 ? -11.805 9.336 5.082 1 92.38 122 VAL B O 1
ATOM 3289 N N . ALA B 1 123 ? -11.375 8.539 7.098 1 93.5 123 ALA B N 1
ATOM 3290 C CA . ALA B 1 123 ? -10.023 8.094 6.785 1 93.5 123 ALA B CA 1
ATOM 3291 C C . ALA B 1 123 ? -9.953 6.57 6.715 1 93.5 123 ALA B C 1
ATOM 3293 O O . ALA B 1 123 ? -10.211 5.879 7.703 1 93.5 123 ALA B O 1
ATOM 3294 N N . VAL B 1 124 ? -9.578 6.109 5.535 1 95.75 124 VAL B N 1
ATOM 3295 C CA . VAL B 1 124 ? -9.445 4.672 5.328 1 95.75 124 VAL B CA 1
ATOM 3296 C C . VAL B 1 124 ? -7.965 4.281 5.359 1 95.75 124 VAL B C 1
ATOM 3298 O O . VAL B 1 124 ? -7.18 4.738 4.523 1 95.75 124 VAL B O 1
ATOM 3301 N N . HIS B 1 125 ? -7.676 3.492 6.301 1 94.56 125 HIS B N 1
ATOM 3302 C CA . HIS B 1 125 ? -6.34 2.914 6.355 1 94.56 125 HIS B CA 1
ATOM 3303 C C . HIS B 1 125 ? -6.316 1.52 5.738 1 94.56 125 HIS B C 1
ATOM 3305 O O . HIS B 1 125 ? -6.539 0.524 6.43 1 94.56 125 HIS B O 1
ATOM 3311 N N . ASP B 1 126 ? -6.051 1.47 4.5 1 94.38 126 ASP B N 1
ATOM 3312 C CA . ASP B 1 126 ? -6.004 0.214 3.754 1 94.38 126 ASP B CA 1
ATOM 3313 C C . ASP B 1 126 ? -4.605 -0.398 3.797 1 94.38 126 ASP B C 1
ATOM 3315 O O . ASP B 1 126 ? -3.836 -0.265 2.844 1 94.38 126 ASP B O 1
ATOM 3319 N N . LEU B 1 127 ? -4.418 -1.212 4.812 1 88.31 127 LEU B N 1
ATOM 3320 C CA . LEU B 1 127 ? -3.129 -1.794 5.164 1 88.31 127 LEU B CA 1
ATOM 3321 C C . LEU B 1 127 ? -3.213 -3.316 5.211 1 88.31 127 LEU B C 1
ATOM 3323 O O . LEU B 1 127 ? -4.305 -3.883 5.125 1 88.31 127 LEU B O 1
ATOM 3327 N N . ILE B 1 128 ? -1.979 -3.908 5.316 1 85.25 128 ILE B N 1
ATOM 3328 C CA . ILE B 1 128 ? -1.972 -5.359 5.445 1 85.25 128 ILE B CA 1
ATOM 3329 C C . ILE B 1 128 ? -2.684 -5.77 6.734 1 85.25 128 ILE B C 1
ATOM 3331 O O . ILE B 1 128 ? -2.77 -4.98 7.68 1 85.25 128 ILE B O 1
ATOM 3335 N N . ASN B 1 129 ? -3.059 -6.953 6.785 1 86.69 129 ASN B N 1
ATOM 3336 C CA . ASN B 1 129 ? -3.916 -7.438 7.859 1 86.69 129 ASN B CA 1
ATOM 3337 C C . ASN B 1 129 ? -3.271 -7.234 9.227 1 86.69 129 ASN B C 1
ATOM 3339 O O . ASN B 1 129 ? -3.93 -6.789 10.172 1 86.69 129 ASN B O 1
ATOM 3343 N N . GLU B 1 130 ? -2.01 -7.484 9.383 1 78.25 130 GLU B N 1
ATOM 3344 C CA . GLU B 1 130 ? -1.305 -7.371 10.656 1 78.25 130 GLU B CA 1
ATOM 3345 C C . GLU B 1 130 ? -1.282 -5.926 11.148 1 78.25 130 GLU B C 1
ATOM 3347 O O . GLU B 1 130 ? -1.389 -5.668 12.352 1 78.25 130 GLU B O 1
ATOM 3352 N N . GLU B 1 131 ? -1.153 -5.148 10.203 1 83.12 131 GLU B N 1
ATOM 3353 C CA . GLU B 1 131 ? -1.141 -3.73 10.555 1 83.12 131 GLU B CA 1
ATOM 3354 C C . GLU B 1 131 ? -2.527 -3.256 10.977 1 83.12 131 GLU B C 1
ATOM 3356 O O . GLU B 1 131 ? -2.652 -2.391 11.852 1 83.12 131 GLU B O 1
ATOM 3361 N N . VAL B 1 132 ? -3.553 -3.807 10.367 1 90.94 132 VAL B N 1
ATOM 3362 C CA . VAL B 1 132 ? -4.918 -3.492 10.773 1 90.94 132 VAL B CA 1
ATOM 3363 C C . VAL B 1 132 ? -5.121 -3.867 12.242 1 90.94 132 VAL B C 1
ATOM 3365 O O . VAL B 1 132 ? -5.617 -3.061 13.031 1 90.94 132 VAL B O 1
ATOM 3368 N N . LEU B 1 133 ? -4.703 -5.043 12.586 1 85.62 133 LEU B N 1
ATOM 3369 C CA . LEU B 1 133 ? -4.828 -5.531 13.953 1 85.62 133 LEU B CA 1
ATOM 3370 C C . LEU B 1 133 ? -4.094 -4.613 14.922 1 85.62 133 LEU B C 1
ATOM 3372 O O . LEU B 1 133 ? -4.637 -4.25 15.969 1 85.62 133 LEU B O 1
ATOM 3376 N N . GLU B 1 134 ? -2.918 -4.254 14.531 1 78.56 134 GLU B N 1
ATOM 3377 C CA . GLU B 1 134 ? -2.086 -3.412 15.383 1 78.56 134 GLU B CA 1
ATOM 3378 C C . GLU B 1 134 ? -2.711 -2.035 15.578 1 78.56 134 GLU B C 1
ATOM 3380 O O . GLU B 1 134 ? -2.678 -1.481 16.672 1 78.56 134 GLU B O 1
ATOM 3385 N N . MET B 1 135 ? -3.285 -1.503 14.531 1 84.81 135 MET B N 1
ATOM 3386 C CA . MET B 1 135 ? -3.887 -0.175 14.609 1 84.81 135 MET B CA 1
ATOM 3387 C C . MET B 1 135 ? -5.066 -0.169 15.578 1 84.81 135 MET B C 1
ATOM 3389 O O . MET B 1 135 ? -5.254 0.788 16.328 1 84.81 135 MET B O 1
ATOM 3393 N N . VAL B 1 136 ? -5.855 -1.2 15.578 1 87.31 136 VAL B N 1
ATOM 3394 C CA . VAL B 1 136 ? -7 -1.303 16.484 1 87.31 136 VAL B CA 1
ATOM 3395 C C . VAL B 1 136 ? -6.512 -1.514 17.906 1 87.31 136 VAL B C 1
ATOM 3397 O O . VAL B 1 136 ? -6.973 -0.841 18.828 1 87.31 136 VAL B O 1
ATOM 3400 N N . ARG B 1 137 ? -5.594 -2.383 18 1 78.19 137 ARG B N 1
ATOM 3401 C CA . ARG B 1 137 ? -5.074 -2.729 19.312 1 78.19 137 ARG B CA 1
ATOM 3402 C C . ARG B 1 137 ? -4.477 -1.507 20.016 1 78.19 137 ARG B C 1
ATOM 3404 O O . ARG B 1 137 ? -4.621 -1.343 21.219 1 78.19 137 ARG B O 1
ATOM 3411 N N . HIS B 1 138 ? -3.83 -0.676 19.219 1 73.75 138 HIS B N 1
ATOM 3412 C CA . HIS B 1 138 ? -3.15 0.488 19.781 1 73.75 138 HIS B CA 1
ATOM 3413 C C . HIS B 1 138 ? -4.043 1.723 19.734 1 73.75 138 HIS B C 1
ATOM 3415 O O . HIS B 1 138 ? -3.566 2.846 19.906 1 73.75 138 HIS B O 1
ATOM 3421 N N . ARG B 1 139 ? -5.215 1.564 19.422 1 75.69 139 ARG B N 1
ATOM 3422 C CA . ARG B 1 139 ? -6.254 2.586 19.5 1 75.69 139 ARG B CA 1
ATOM 3423 C C . ARG B 1 139 ? -5.984 3.711 18.5 1 75.69 139 ARG B C 1
ATOM 3425 O O . ARG B 1 139 ? -6.289 4.871 18.781 1 75.69 139 ARG B O 1
ATOM 3432 N N . ARG B 1 140 ? -5.27 3.311 17.5 1 78.44 140 ARG B N 1
ATOM 3433 C CA . ARG B 1 140 ? -5.047 4.289 16.438 1 78.44 140 ARG B CA 1
ATOM 3434 C C . ARG B 1 140 ? -6.289 4.449 15.57 1 78.44 140 ARG B C 1
ATOM 3436 O O . ARG B 1 140 ? -6.484 5.492 14.953 1 78.44 140 ARG B O 1
ATOM 3443 N N . VAL B 1 141 ? -7.059 3.371 15.508 1 87.94 141 VAL B N 1
ATOM 3444 C CA . VAL B 1 141 ? -8.375 3.387 14.883 1 87.94 141 VAL B CA 1
ATOM 3445 C C . VAL B 1 141 ? -9.383 2.682 15.781 1 87.94 141 VAL B C 1
ATOM 3447 O O . VAL B 1 141 ? -9.008 1.84 16.609 1 87.94 141 VAL B O 1
ATOM 3450 N N . GLU B 1 142 ? -10.602 3.074 15.578 1 85.81 142 GLU B N 1
ATOM 3451 C CA . GLU B 1 142 ? -11.633 2.469 16.422 1 85.81 142 GLU B CA 1
ATOM 3452 C C . GLU B 1 142 ? -12.188 1.201 15.773 1 85.81 142 GLU B C 1
ATOM 3454 O O . GLU B 1 142 ? -12.688 0.316 16.469 1 85.81 142 GLU B O 1
ATOM 3459 N N . LEU B 1 143 ? -12.109 1.204 14.453 1 94.69 143 LEU B N 1
ATOM 3460 C CA . LEU B 1 143 ? -12.68 0.08 13.711 1 94.69 143 LEU B CA 1
ATOM 3461 C C . LEU B 1 143 ? -11.641 -0.529 12.773 1 94.69 143 LEU B C 1
ATOM 3463 O O . LEU B 1 143 ? -10.883 0.195 12.125 1 94.69 143 LEU B O 1
ATOM 3467 N N . GLY B 1 144 ? -11.578 -1.854 12.781 1 96.88 144 GLY B N 1
ATOM 3468 C CA . GLY B 1 144 ? -10.75 -2.6 11.836 1 96.88 144 GLY B CA 1
ATOM 3469 C C . GLY B 1 144 ? -11.508 -3.721 11.148 1 96.88 144 GLY B C 1
ATOM 3470 O O . GLY B 1 144 ? -12.352 -4.379 11.758 1 96.88 144 GLY B O 1
ATOM 3471 N N . VAL B 1 145 ? -11.258 -3.889 9.875 1 96.56 145 VAL B N 1
ATOM 3472 C CA . VAL B 1 145 ? -11.836 -5.004 9.141 1 96.56 145 VAL B CA 1
ATOM 3473 C C . VAL B 1 145 ? -10.727 -5.887 8.57 1 96.56 145 VAL B C 1
ATOM 3475 O O . VAL B 1 145 ? -9.844 -5.398 7.855 1 96.56 145 VAL B O 1
ATOM 3478 N N . GLY B 1 146 ? -10.734 -7.113 8.883 1 94.75 146 GLY B N 1
ATOM 3479 C CA . GLY B 1 146 ? -9.734 -8.062 8.422 1 94.75 146 GLY B CA 1
ATOM 3480 C C . GLY B 1 146 ? -10.07 -9.5 8.766 1 94.75 146 GLY B C 1
ATOM 3481 O O . GLY B 1 146 ? -11.227 -9.828 9.023 1 94.75 146 GLY B O 1
ATOM 3482 N N . PHE B 1 147 ? -9.07 -10.336 8.664 1 92.44 147 PHE B N 1
ATOM 3483 C CA . PHE B 1 147 ? -9.242 -11.742 9.031 1 92.44 147 PHE B CA 1
ATOM 3484 C C . PHE B 1 147 ? -9.336 -11.891 10.547 1 92.44 147 PHE B C 1
ATOM 3486 O O . PHE B 1 147 ? -8.75 -11.102 11.289 1 92.44 147 PHE B O 1
ATOM 3493 N N . GLU B 1 148 ? -10.07 -12.883 10.859 1 91.25 148 GLU B N 1
ATOM 3494 C CA . GLU B 1 148 ? -10.164 -13.172 12.289 1 91.25 148 GLU B CA 1
ATOM 3495 C C . GLU B 1 148 ? -8.781 -13.375 12.898 1 91.25 148 GLU B C 1
ATOM 3497 O O . GLU B 1 148 ? -7.992 -14.188 12.406 1 91.25 148 GLU B O 1
ATOM 3502 N N . PRO B 1 149 ? -8.555 -12.609 13.922 1 84.19 149 PRO B N 1
ATOM 3503 C CA . PRO B 1 149 ? -7.262 -12.797 14.578 1 84.19 149 PRO B CA 1
ATOM 3504 C C . PRO B 1 149 ? -7.16 -14.141 15.305 1 84.19 149 PRO B C 1
ATOM 3506 O O . PRO B 1 149 ? -8.18 -14.703 15.711 1 84.19 149 PRO B O 1
ATOM 3509 N N . GLU B 1 150 ? -5.988 -14.688 15.297 1 72.38 150 GLU B N 1
ATOM 3510 C CA . GLU B 1 150 ? -5.781 -15.969 15.969 1 72.38 150 GLU B CA 1
ATOM 3511 C C . GLU B 1 150 ? -6.051 -15.852 17.469 1 72.38 150 GLU B C 1
ATOM 3513 O O . GLU B 1 150 ? -6.637 -16.766 18.062 1 72.38 150 GLU B O 1
ATOM 3518 N N . SER B 1 151 ? -5.352 -14.906 18.141 1 62.41 151 SER B N 1
ATOM 3519 C CA . SER B 1 151 ? -5.547 -14.742 19.578 1 62.41 151 SER B CA 1
ATOM 3520 C C . SER B 1 151 ? -5.82 -13.289 19.938 1 62.41 151 SER B C 1
ATOM 3522 O O . SER B 1 151 ? -5.32 -12.375 19.281 1 62.41 151 SER B O 1
ATOM 3524 N N . SER B 1 152 ? -7.035 -12.844 20.203 1 61.56 152 SER B N 1
ATOM 3525 C CA . SER B 1 152 ? -7.008 -11.445 20.625 1 61.56 152 SER B CA 1
ATOM 3526 C C . SER B 1 152 ? -7.941 -11.211 21.812 1 61.56 152 SER B C 1
ATOM 3528 O O . SER B 1 152 ? -9.133 -10.945 21.625 1 61.56 152 SER B O 1
ATOM 3530 N N . ASN B 1 153 ? -7.332 -11.469 22.938 1 61.81 153 ASN B N 1
ATOM 3531 C CA . ASN B 1 153 ? -8.109 -11.227 24.156 1 61.81 153 ASN B CA 1
ATOM 3532 C C . ASN B 1 153 ? -8.562 -9.773 24.234 1 61.81 153 ASN B C 1
ATOM 3534 O O . ASN B 1 153 ? -9.602 -9.484 24.844 1 61.81 153 ASN B O 1
ATOM 3538 N N . SER B 1 154 ? -7.91 -8.953 23.516 1 78.88 154 SER B N 1
ATOM 3539 C CA . SER B 1 154 ? -8.242 -7.547 23.719 1 78.88 154 SER B CA 1
ATOM 3540 C C . SER B 1 154 ? -9.117 -7.016 22.578 1 78.88 154 SER B C 1
ATOM 3542 O O . SER B 1 154 ? -9.539 -5.855 22.609 1 78.88 154 SER B O 1
ATOM 3544 N N . LEU B 1 155 ? -9.508 -7.98 21.719 1 87 155 LEU B N 1
ATOM 3545 C CA . LEU B 1 155 ? -10.297 -7.527 20.562 1 87 155 LEU B CA 1
ATOM 3546 C C . LEU B 1 155 ? -11.625 -8.273 20.5 1 87 155 LEU B C 1
ATOM 3548 O O . LEU B 1 155 ? -11.711 -9.445 20.859 1 87 155 LEU B O 1
ATOM 3552 N N . VAL B 1 156 ? -12.656 -7.559 20.172 1 92 156 VAL B N 1
ATOM 3553 C CA . VAL B 1 156 ? -13.938 -8.156 19.812 1 92 156 VAL B CA 1
ATOM 3554 C C . VAL B 1 156 ? -14.039 -8.305 18.297 1 92 156 VAL B C 1
ATOM 3556 O O . VAL B 1 156 ? -13.773 -7.352 17.562 1 92 156 VAL B O 1
ATOM 3559 N N . PHE B 1 157 ? -14.336 -9.492 17.922 1 94.31 157 PHE B N 1
ATOM 3560 C CA . PHE B 1 157 ? -14.445 -9.797 16.5 1 94.31 157 PHE B CA 1
ATOM 3561 C C . PHE B 1 157 ? -15.883 -10.148 16.125 1 94.31 157 PHE B C 1
ATOM 3563 O O . PHE B 1 157 ? -16.5 -11.016 16.75 1 94.31 157 PHE B O 1
ATOM 3570 N N . THR B 1 158 ? -16.484 -9.445 15.156 1 94.25 158 THR B N 1
ATOM 3571 C CA . THR B 1 158 ? -17.797 -9.734 14.586 1 94.25 158 THR B CA 1
ATOM 3572 C C . THR B 1 158 ? -17.656 -10.234 13.148 1 94.25 158 THR B C 1
ATOM 3574 O O . THR B 1 158 ? -17.359 -9.453 12.242 1 94.25 158 THR B O 1
ATOM 3577 N N . PRO B 1 159 ? -17.891 -11.508 12.93 1 94.06 159 PRO B N 1
ATOM 3578 C CA . PRO B 1 159 ? -17.719 -12.055 11.578 1 94.06 159 PRO B CA 1
ATOM 3579 C C . PRO B 1 159 ? -18.781 -11.547 10.602 1 94.06 159 PRO B C 1
ATOM 3581 O O . PRO B 1 159 ? -19.953 -11.445 10.953 1 94.06 159 PRO B O 1
ATOM 3584 N N . PHE B 1 160 ? -18.281 -11.109 9.445 1 93.38 160 PHE B N 1
ATOM 3585 C CA . PHE B 1 160 ? -19.172 -10.812 8.336 1 93.38 160 PHE B CA 1
ATOM 3586 C C . PHE B 1 160 ? -19.5 -12.078 7.559 1 93.38 160 PHE B C 1
ATOM 3588 O O . PHE B 1 160 ? -20.672 -12.352 7.273 1 93.38 160 PHE B O 1
ATOM 3595 N N . TYR B 1 161 ? -18.484 -12.828 7.203 1 90.44 161 TYR B N 1
ATOM 3596 C CA . TYR B 1 161 ? -18.594 -14.062 6.438 1 90.44 161 TYR B CA 1
ATOM 3597 C C . TYR B 1 161 ? -17.266 -14.812 6.414 1 90.44 161 TYR B C 1
ATOM 3599 O O . TYR B 1 161 ? -16.266 -14.305 6.914 1 90.44 161 TYR B O 1
ATOM 3607 N N . THR B 1 162 ? -17.328 -16.016 5.91 1 93.25 162 THR B N 1
ATOM 3608 C CA . THR B 1 162 ? -16.125 -16.797 5.691 1 93.25 162 THR B CA 1
ATOM 3609 C C . THR B 1 162 ? -15.695 -16.734 4.227 1 93.25 162 THR B C 1
ATOM 3611 O O . THR B 1 162 ? -16.484 -17.062 3.33 1 93.25 162 THR B O 1
ATOM 3614 N N . ASP B 1 163 ? -14.453 -16.266 4.094 1 92.31 163 ASP B N 1
ATOM 3615 C CA . ASP B 1 163 ? -13.93 -16.141 2.736 1 92.31 163 ASP B CA 1
ATOM 3616 C C . ASP B 1 163 ? -13.055 -17.344 2.367 1 92.31 163 ASP B C 1
ATOM 3618 O O . ASP B 1 163 ? -12.5 -18 3.246 1 92.31 163 ASP B O 1
ATOM 3622 N N . ARG B 1 164 ? -13.07 -17.641 1.091 1 94.19 164 ARG B N 1
ATOM 3623 C CA . ARG B 1 164 ? -12.266 -18.734 0.557 1 94.19 164 ARG B CA 1
ATOM 3624 C C . ARG B 1 164 ? -11.227 -18.203 -0.437 1 94.19 164 ARG B C 1
ATOM 3626 O O . ARG B 1 164 ? -11.508 -17.281 -1.204 1 94.19 164 ARG B O 1
ATOM 3633 N N . PHE B 1 165 ? -10.086 -18.906 -0.392 1 96.06 165 PHE B N 1
ATOM 3634 C CA . PHE B 1 165 ? -9.062 -18.516 -1.355 1 96.06 165 PHE B CA 1
ATOM 3635 C C . PHE B 1 165 ? -9.312 -19.188 -2.705 1 96.06 165 PHE B C 1
ATOM 3637 O O . PHE B 1 165 ? -9.695 -20.359 -2.768 1 96.06 165 PHE B O 1
ATOM 3644 N N . VAL B 1 166 ? -9.078 -18.453 -3.736 1 97.38 166 VAL B N 1
ATOM 3645 C CA . VAL B 1 166 ? -9.242 -18.938 -5.105 1 97.38 166 VAL B CA 1
ATOM 3646 C C . VAL B 1 166 ? -7.941 -18.719 -5.879 1 97.38 166 VAL B C 1
ATOM 3648 O O . VAL B 1 166 ? -7.113 -17.891 -5.508 1 97.38 166 VAL B O 1
ATOM 3651 N N . ALA B 1 167 ? -7.789 -19.438 -6.91 1 98.19 167 ALA B N 1
ATOM 3652 C CA . ALA B 1 167 ? -6.641 -19.266 -7.797 1 98.19 167 ALA B CA 1
ATOM 3653 C C . ALA B 1 167 ? -6.867 -18.109 -8.773 1 98.19 167 ALA B C 1
ATOM 3655 O O . ALA B 1 167 ? -7.988 -17.906 -9.234 1 98.19 167 ALA B O 1
ATOM 3656 N N . VAL B 1 168 ? -5.883 -17.375 -9.023 1 98.31 168 VAL B N 1
ATOM 3657 C CA . VAL B 1 168 ? -5.871 -16.359 -10.062 1 98.31 168 VAL B CA 1
ATOM 3658 C C . VAL B 1 168 ? -4.871 -16.734 -11.148 1 98.31 168 VAL B C 1
ATOM 3660 O O . VAL B 1 168 ? -3.691 -16.953 -10.867 1 98.31 168 VAL B O 1
ATOM 3663 N N . VAL B 1 169 ? -5.348 -16.828 -12.359 1 98.56 169 VAL B N 1
ATOM 3664 C CA . VAL B 1 169 ? -4.516 -17.25 -13.477 1 98.56 169 VAL B CA 1
ATOM 3665 C C . VAL B 1 169 ? -4.691 -16.297 -14.648 1 98.56 169 VAL B C 1
ATOM 3667 O O . VAL B 1 169 ? -5.68 -15.555 -14.711 1 98.56 169 VAL B O 1
ATOM 3670 N N . PRO B 1 170 ? -3.641 -16.234 -15.547 1 98.06 170 PRO B N 1
ATOM 3671 C CA . PRO B 1 170 ? -3.848 -15.445 -16.766 1 98.06 170 PRO B CA 1
ATOM 3672 C C . PRO B 1 170 ? -5.055 -15.914 -17.578 1 98.06 170 PRO B C 1
ATOM 3674 O O . PRO B 1 170 ? -5.359 -17.109 -17.594 1 98.06 170 PRO B O 1
ATOM 3677 N N . LEU B 1 171 ? -5.668 -14.953 -18.25 1 96 171 LEU B N 1
ATOM 3678 C CA . LEU B 1 171 ? -6.863 -15.242 -19.031 1 96 171 LEU B CA 1
ATOM 3679 C C . LEU B 1 171 ? -6.574 -16.281 -20.109 1 96 171 LEU B C 1
ATOM 3681 O O . LEU B 1 171 ? -7.43 -17.109 -20.438 1 96 171 LEU B O 1
ATOM 3685 N N . ASP B 1 172 ? -5.414 -16.281 -20.625 1 94.75 172 ASP B N 1
ATOM 3686 C CA . ASP B 1 172 ? -5.062 -17.156 -21.734 1 94.75 172 ASP B CA 1
ATOM 3687 C C . ASP B 1 172 ? -4.387 -18.422 -21.234 1 94.75 172 ASP B C 1
ATOM 3689 O O . ASP B 1 172 ? -3.943 -19.25 -22.031 1 94.75 172 ASP B O 1
ATOM 3693 N N . SER B 1 173 ? -4.301 -18.594 -19.953 1 95.56 173 SER B N 1
ATOM 3694 C CA . SER B 1 173 ? -3.68 -19.781 -19.391 1 95.56 173 SER B CA 1
ATOM 3695 C C . SER B 1 173 ? -4.543 -21.016 -19.625 1 95.56 173 SER B C 1
ATOM 3697 O O . SER B 1 173 ? -5.77 -20.938 -19.594 1 95.56 173 SER B O 1
ATOM 3699 N N . PRO B 1 174 ? -3.949 -22.219 -19.828 1 95.25 174 PRO B N 1
ATOM 3700 C CA . PRO B 1 174 ? -4.711 -23.469 -19.891 1 95.25 174 PRO B CA 1
ATOM 3701 C C . PRO B 1 174 ? -5.547 -23.719 -18.641 1 95.25 174 PRO B C 1
ATOM 3703 O O . PRO B 1 174 ? -6.613 -24.344 -18.719 1 95.25 174 PRO B O 1
ATOM 3706 N N . LEU B 1 175 ? -5.062 -23.25 -17.594 1 96.31 175 LEU B N 1
ATOM 3707 C CA . LEU B 1 175 ? -5.785 -23.438 -16.344 1 96.31 175 LEU B CA 1
ATOM 3708 C C . LEU B 1 175 ? -7.109 -22.688 -16.359 1 96.31 175 LEU B C 1
ATOM 3710 O O . LEU B 1 175 ? -8.039 -23.047 -15.633 1 96.31 175 LEU B O 1
ATOM 3714 N N . ALA B 1 176 ? -7.176 -21.625 -17.109 1 95.69 176 ALA B N 1
ATOM 3715 C CA . ALA B 1 176 ? -8.352 -20.75 -17.141 1 95.69 176 ALA B CA 1
ATOM 3716 C C . ALA B 1 176 ? -9.57 -21.5 -17.672 1 95.69 176 ALA B C 1
ATOM 3718 O O . ALA B 1 176 ? -10.711 -21.062 -17.484 1 95.69 176 ALA B O 1
ATOM 3719 N N . GLN B 1 177 ? -9.375 -22.609 -18.281 1 94.75 177 GLN B N 1
ATOM 3720 C CA . GLN B 1 177 ? -10.461 -23.391 -18.875 1 94.75 177 GLN B CA 1
ATOM 3721 C C . GLN B 1 177 ? -11.016 -24.391 -17.875 1 94.75 177 GLN B C 1
ATOM 3723 O O . GLN B 1 177 ? -12.039 -25.031 -18.141 1 94.75 177 GLN B O 1
ATOM 3728 N N . ARG B 1 178 ? -10.414 -24.453 -16.766 1 95.06 178 ARG B N 1
ATOM 3729 C CA . ARG B 1 178 ? -10.82 -25.422 -15.75 1 95.06 178 ARG B CA 1
ATOM 3730 C C . ARG B 1 178 ? -11.812 -24.797 -14.781 1 95.06 178 ARG B C 1
ATOM 3732 O O . ARG B 1 178 ? -11.812 -23.578 -14.57 1 95.06 178 ARG B O 1
ATOM 3739 N N . GLN B 1 179 ? -12.602 -25.641 -14.203 1 94.25 179 GLN B N 1
ATOM 3740 C CA . GLN B 1 179 ? -13.531 -25.203 -13.18 1 94.25 179 GLN B CA 1
ATOM 3741 C C . GLN B 1 179 ? -12.859 -25.156 -11.805 1 94.25 179 GLN B C 1
ATOM 3743 O O . GLN B 1 179 ? -13.227 -24.328 -10.961 1 94.25 179 GLN B O 1
ATOM 3748 N N . GLN B 1 180 ? -11.969 -26.062 -11.664 1 96.56 180 GLN B N 1
ATOM 3749 C CA . GLN B 1 180 ? -11.219 -26.156 -10.414 1 96.56 180 GLN B CA 1
ATOM 3750 C C . GLN B 1 180 ? -9.766 -26.547 -10.664 1 96.56 180 GLN B C 1
ATOM 3752 O O . GLN B 1 180 ? -9.461 -27.203 -11.664 1 96.56 180 GLN B O 1
ATOM 3757 N N . VAL B 1 181 ? -8.891 -26.125 -9.805 1 97.38 181 VAL B N 1
ATOM 3758 C CA . VAL B 1 181 ? -7.469 -26.469 -9.875 1 97.38 181 VAL B CA 1
ATOM 3759 C C . VAL B 1 181 ? -6.941 -26.797 -8.484 1 97.38 181 VAL B C 1
ATOM 3761 O O . VAL B 1 181 ? -7.375 -26.203 -7.492 1 97.38 181 VAL B O 1
ATOM 3764 N N . SER B 1 182 ? -6.082 -27.766 -8.383 1 97.19 182 SER B N 1
ATOM 3765 C CA . SER B 1 182 ? -5.426 -28.062 -7.117 1 97.19 182 SER B CA 1
ATOM 3766 C C . SER B 1 182 ? -4.195 -27.188 -6.91 1 97.19 182 SER B C 1
ATOM 3768 O O . SER B 1 182 ? -3.639 -26.656 -7.871 1 97.19 182 SER B O 1
ATOM 3770 N N . TRP B 1 183 ? -3.807 -27.109 -5.664 1 96.69 183 TRP B N 1
ATOM 3771 C CA . TRP B 1 183 ? -2.574 -26.391 -5.355 1 96.69 183 TRP B CA 1
ATOM 3772 C C . TRP B 1 183 ? -1.387 -27.016 -6.082 1 96.69 183 TRP B C 1
ATOM 3774 O O . TRP B 1 183 ? -0.499 -26.312 -6.559 1 96.69 183 TRP B O 1
ATOM 3784 N N . GLN B 1 184 ? -1.355 -28.344 -6.141 1 96.06 184 GLN B N 1
ATOM 3785 C CA . GLN B 1 184 ? -0.281 -29.031 -6.844 1 96.06 184 GLN B CA 1
ATOM 3786 C C . GLN B 1 184 ? -0.188 -28.562 -8.297 1 96.06 184 GLN B C 1
ATOM 3788 O O . GLN B 1 184 ? 0.908 -28.328 -8.805 1 96.06 184 GLN B O 1
ATOM 3793 N N . GLU B 1 185 ? -1.293 -28.484 -8.945 1 96.62 185 GLU B N 1
ATOM 3794 C CA . GLU B 1 185 ? -1.344 -28.016 -10.336 1 96.62 185 GLU B CA 1
ATOM 3795 C C . GLU B 1 185 ? -0.961 -26.547 -10.438 1 96.62 185 GLU B C 1
ATOM 3797 O O . GLU B 1 185 ? -0.203 -26.156 -11.328 1 96.62 185 GLU B O 1
ATOM 3802 N N . LEU B 1 186 ? -1.475 -25.703 -9.531 1 97.38 186 LEU B N 1
ATOM 3803 C CA . LEU B 1 186 ? -1.237 -24.266 -9.547 1 97.38 186 LEU B CA 1
ATOM 3804 C C . LEU B 1 186 ? 0.245 -23.953 -9.359 1 97.38 186 LEU B C 1
ATOM 3806 O O . LEU B 1 186 ? 0.792 -23.078 -10.031 1 97.38 186 LEU B O 1
ATOM 3810 N N . LEU B 1 187 ? 0.879 -24.734 -8.523 1 96.12 187 LEU B N 1
ATOM 3811 C CA . LEU B 1 187 ? 2.252 -24.453 -8.125 1 96.12 187 LEU B CA 1
ATOM 3812 C C . LEU B 1 187 ? 3.24 -24.969 -9.164 1 96.12 187 LEU B C 1
ATOM 3814 O O . LEU B 1 187 ? 4.453 -24.781 -9.023 1 96.12 187 LEU B O 1
ATOM 3818 N N . GLN B 1 188 ? 2.738 -25.562 -10.188 1 95.25 188 GLN B N 1
ATOM 3819 C CA . GLN B 1 188 ? 3.594 -25.906 -11.32 1 95.25 188 GLN B CA 1
ATOM 3820 C C . GLN B 1 188 ? 3.977 -24.656 -12.125 1 95.25 188 GLN B C 1
ATOM 3822 O O . GLN B 1 188 ? 4.941 -24.688 -12.891 1 95.25 188 GLN B O 1
ATOM 3827 N N . GLU B 1 189 ? 3.217 -23.609 -11.961 1 95.38 189 GLU B N 1
ATOM 3828 C CA . GLU B 1 189 ? 3.484 -22.328 -12.602 1 95.38 189 GLU B CA 1
ATOM 3829 C C . GLU B 1 189 ? 4.266 -21.391 -11.68 1 95.38 189 GLU B C 1
ATOM 3831 O O . GLU B 1 189 ? 4.348 -21.641 -10.469 1 95.38 189 GLU B O 1
ATOM 3836 N N . ASP B 1 190 ? 4.879 -20.344 -12.305 1 95.56 190 ASP B N 1
ATOM 3837 C CA . ASP B 1 190 ? 5.492 -19.312 -11.469 1 95.56 190 ASP B CA 1
ATOM 3838 C C . ASP B 1 190 ? 4.465 -18.688 -10.523 1 95.56 190 ASP B C 1
ATOM 3840 O O . ASP B 1 190 ? 3.422 -18.203 -10.969 1 95.56 190 ASP B O 1
ATOM 3844 N N . PHE B 1 191 ? 4.793 -18.703 -9.273 1 97.12 191 PHE B N 1
ATOM 3845 C CA . PHE B 1 191 ? 3.84 -18.203 -8.289 1 97.12 191 PHE B CA 1
ATOM 3846 C C . PHE B 1 191 ? 4.191 -16.781 -7.863 1 97.12 191 PHE B C 1
ATOM 3848 O O . PHE B 1 191 ? 5.352 -16.484 -7.566 1 97.12 191 PHE B O 1
ATOM 3855 N N . ILE B 1 192 ? 3.184 -15.945 -7.898 1 97.75 192 ILE B N 1
ATOM 3856 C CA . ILE B 1 192 ? 3.301 -14.555 -7.465 1 97.75 192 ILE B CA 1
ATOM 3857 C C . ILE B 1 192 ? 2.643 -14.383 -6.098 1 97.75 192 ILE B C 1
ATOM 3859 O O . ILE B 1 192 ? 1.47 -14.719 -5.922 1 97.75 192 ILE B O 1
ATOM 3863 N N . ALA B 1 193 ? 3.387 -13.836 -5.133 1 95.5 193 ALA B N 1
ATOM 3864 C CA . ALA B 1 193 ? 2.855 -13.742 -3.775 1 95.5 193 ALA B CA 1
ATOM 3865 C C . ALA B 1 193 ? 3.012 -12.328 -3.223 1 95.5 193 ALA B C 1
ATOM 3867 O O . ALA B 1 193 ? 3.775 -11.523 -3.762 1 95.5 193 ALA B O 1
ATOM 3868 N N . LEU B 1 194 ? 2.268 -12.062 -2.189 1 93.19 194 LEU B N 1
ATOM 3869 C CA . LEU B 1 194 ? 2.531 -10.883 -1.383 1 93.19 194 LEU B CA 1
ATOM 3870 C C . LEU B 1 194 ? 3.787 -11.07 -0.537 1 93.19 194 LEU B C 1
ATOM 3872 O O . LEU B 1 194 ? 4.109 -12.188 -0.138 1 93.19 194 LEU B O 1
ATOM 3876 N N . GLN B 1 195 ? 4.41 -9.969 -0.233 1 88.69 195 GLN B N 1
ATOM 3877 C CA . GLN B 1 195 ? 5.645 -10.016 0.546 1 88.69 195 GLN B CA 1
ATOM 3878 C C . GLN B 1 195 ? 5.348 -10.211 2.031 1 88.69 195 GLN B C 1
ATOM 3880 O O . GLN B 1 195 ? 4.316 -9.758 2.529 1 88.69 195 GLN B O 1
ATOM 3885 N N . ARG B 1 196 ? 6.312 -10.891 2.643 1 83.38 196 ARG B N 1
ATOM 3886 C CA . ARG B 1 196 ? 6.281 -10.945 4.102 1 83.38 196 ARG B CA 1
ATOM 3887 C C . ARG B 1 196 ? 6.414 -9.547 4.703 1 83.38 196 ARG B C 1
ATOM 3889 O O . ARG B 1 196 ? 7.086 -8.688 4.137 1 83.38 196 ARG B O 1
ATOM 3896 N N . PRO B 1 197 ? 5.637 -9.273 5.852 1 80.25 197 PRO B N 1
ATOM 3897 C CA . PRO B 1 197 ? 4.91 -10.195 6.73 1 80.25 197 PRO B CA 1
ATOM 3898 C C . PRO B 1 197 ? 3.41 -10.211 6.453 1 80.25 197 PRO B C 1
ATOM 3900 O O . PRO B 1 197 ? 2.607 -10.258 7.391 1 80.25 197 PRO B O 1
ATOM 3903 N N . SER B 1 198 ? 2.982 -10.133 5.234 1 84.88 198 SER B N 1
ATOM 3904 C CA . SER B 1 198 ? 1.568 -10.188 4.879 1 84.88 198 SER B CA 1
ATOM 3905 C C . SER B 1 198 ? 0.896 -11.414 5.488 1 84.88 198 SER B C 1
ATOM 3907 O O . SER B 1 198 ? 1.429 -12.523 5.41 1 84.88 198 SER B O 1
ATOM 3909 N N . ALA B 1 199 ? -0.244 -11.227 6.094 1 83.06 199 ALA B N 1
ATOM 3910 C CA . ALA B 1 199 ? -1.021 -12.32 6.668 1 83.06 199 ALA B CA 1
ATOM 3911 C C . ALA B 1 199 ? -1.405 -13.344 5.598 1 83.06 199 ALA B C 1
ATOM 3913 O O . ALA B 1 199 ? -1.423 -14.547 5.855 1 83.06 199 ALA B O 1
ATOM 3914 N N . VAL B 1 200 ? -1.663 -12.859 4.445 1 87.62 200 VAL B N 1
ATOM 3915 C CA . VAL B 1 200 ? -2.02 -13.734 3.336 1 87.62 200 VAL B CA 1
ATOM 3916 C C . VAL B 1 200 ? -0.83 -14.625 2.975 1 87.62 200 VAL B C 1
ATOM 3918 O O . VAL B 1 200 ? -0.981 -15.836 2.805 1 87.62 200 VAL B O 1
ATOM 3921 N N . ARG B 1 201 ? 0.315 -14.023 2.881 1 90.25 201 ARG B N 1
ATOM 3922 C CA . ARG B 1 201 ? 1.539 -14.758 2.588 1 90.25 201 ARG B CA 1
ATOM 3923 C C . ARG B 1 201 ? 1.783 -15.852 3.627 1 90.25 201 ARG B C 1
ATOM 3925 O O . ARG B 1 201 ? 2.002 -17.016 3.277 1 90.25 201 ARG B O 1
ATOM 3932 N N . LEU B 1 202 ? 1.646 -15.508 4.84 1 83.5 202 LEU B N 1
ATOM 3933 C CA . LEU B 1 202 ? 1.92 -16.438 5.934 1 83.5 202 LEU B CA 1
ATOM 3934 C C . LEU B 1 202 ? 0.876 -17.547 5.984 1 83.5 202 LEU B C 1
ATOM 3936 O O . LEU B 1 202 ? 1.208 -18.703 6.25 1 83.5 202 LEU B O 1
ATOM 3940 N N . LEU B 1 203 ? -0.323 -17.156 5.781 1 87.69 203 LEU B N 1
ATOM 3941 C CA . LEU B 1 203 ? -1.409 -18.125 5.746 1 87.69 203 LEU B CA 1
ATOM 3942 C C . LEU B 1 203 ? -1.161 -19.188 4.672 1 87.69 203 LEU B C 1
ATOM 3944 O O . LEU B 1 203 ? -1.301 -20.375 4.926 1 87.69 203 LEU B O 1
ATOM 3948 N N . LEU B 1 204 ? -0.777 -18.75 3.525 1 92.19 204 LEU B N 1
ATOM 3949 C CA . LEU B 1 204 ? -0.508 -19.672 2.43 1 92.19 204 LEU B CA 1
ATOM 3950 C C . LEU B 1 204 ? 0.676 -20.578 2.762 1 92.19 204 LEU B C 1
ATOM 3952 O O . LEU B 1 204 ? 0.61 -21.797 2.562 1 92.19 204 LEU B O 1
ATOM 3956 N N . GLU B 1 205 ? 1.69 -19.969 3.254 1 89.94 205 GLU B N 1
ATOM 3957 C CA . GLU B 1 205 ? 2.879 -20.75 3.594 1 89.94 205 GLU B CA 1
ATOM 3958 C C . GLU B 1 205 ? 2.562 -21.812 4.641 1 89.94 205 GLU B C 1
ATOM 3960 O O . GLU B 1 205 ? 3.049 -22.938 4.551 1 89.94 205 GLU B O 1
ATOM 3965 N N . GLN B 1 206 ? 1.778 -21.438 5.602 1 86.06 206 GLN B N 1
ATOM 3966 C CA . GLN B 1 206 ? 1.411 -22.359 6.676 1 86.06 206 GLN B CA 1
ATOM 3967 C C . GLN B 1 206 ? 0.604 -23.531 6.145 1 86.06 206 GLN B C 1
ATOM 3969 O O . GLN B 1 206 ? 0.872 -24.688 6.5 1 86.06 206 GLN B O 1
ATOM 3974 N N . HIS B 1 207 ? -0.308 -23.281 5.328 1 90.06 207 HIS B N 1
ATOM 3975 C CA . HIS B 1 207 ? -1.225 -24.312 4.859 1 90.06 207 HIS B CA 1
ATOM 3976 C C . HIS B 1 207 ? -0.565 -25.203 3.807 1 90.06 207 HIS B C 1
ATOM 3978 O O . HIS B 1 207 ? -0.96 -26.344 3.623 1 90.06 207 HIS B O 1
ATOM 3984 N N . LEU B 1 208 ? 0.421 -24.688 3.16 1 91.94 208 LEU B N 1
ATOM 3985 C CA . LEU B 1 208 ? 1.011 -25.422 2.047 1 91.94 208 LEU B CA 1
ATOM 3986 C C . LEU B 1 208 ? 2.256 -26.172 2.496 1 91.94 208 LEU B C 1
ATOM 3988 O O . LEU B 1 208 ? 2.725 -27.078 1.797 1 91.94 208 LEU B O 1
ATOM 3992 N N . LEU B 1 209 ? 2.699 -25.828 3.639 1 88.75 209 LEU B N 1
ATOM 3993 C CA . LEU B 1 209 ? 3.973 -26.359 4.113 1 88.75 209 LEU B CA 1
ATOM 3994 C C . LEU B 1 209 ? 3.947 -27.875 4.168 1 88.75 209 LEU B C 1
ATOM 3996 O O . LEU B 1 209 ? 4.855 -28.531 3.656 1 88.75 209 LEU B O 1
ATOM 4000 N N . ALA B 1 210 ? 2.979 -28.469 4.754 1 85.69 210 ALA B N 1
ATOM 4001 C CA . ALA B 1 210 ? 2.91 -29.906 5.012 1 85.69 210 ALA B CA 1
ATOM 4002 C C . ALA B 1 210 ? 2.869 -30.703 3.705 1 85.69 210 ALA B C 1
ATOM 4004 O O . ALA B 1 210 ? 3.551 -31.719 3.566 1 85.69 210 ALA B O 1
ATOM 4005 N N . GLN B 1 211 ? 2.17 -30.234 2.764 1 86.25 211 GLN B N 1
ATOM 4006 C CA . GLN B 1 211 ? 1.928 -31.031 1.562 1 86.25 211 GLN B CA 1
ATOM 4007 C C . GLN B 1 211 ? 2.848 -30.594 0.424 1 86.25 211 GLN B C 1
ATOM 4009 O O . GLN B 1 211 ? 3.209 -31.406 -0.432 1 86.25 211 GLN B O 1
ATOM 4014 N N . HIS B 1 212 ? 3.266 -29.375 0.389 1 86.06 212 HIS B N 1
ATOM 4015 C CA . HIS B 1 212 ? 3.945 -28.844 -0.793 1 86.06 212 HIS B CA 1
ATOM 4016 C C . HIS B 1 212 ? 5.305 -28.266 -0.434 1 86.06 212 HIS B C 1
ATOM 4018 O O . HIS B 1 212 ? 6.066 -27.859 -1.317 1 86.06 212 HIS B O 1
ATOM 4024 N N . GLY B 1 213 ? 5.535 -28.25 0.801 1 86.31 213 GLY B N 1
ATOM 4025 C CA . GLY B 1 213 ? 6.801 -27.688 1.244 1 86.31 213 GLY B CA 1
ATOM 4026 C C . GLY B 1 213 ? 6.82 -26.156 1.211 1 86.31 213 GLY B C 1
ATOM 4027 O O . GLY B 1 213 ? 5.773 -25.516 1.295 1 86.31 213 GLY B O 1
ATOM 4028 N N . LYS B 1 214 ? 8.031 -25.656 1.164 1 84.75 214 LYS B N 1
ATOM 4029 C CA . LYS B 1 214 ? 8.195 -24.203 1.161 1 84.75 214 LYS B CA 1
ATOM 4030 C C . LYS B 1 214 ? 7.68 -23.594 -0.138 1 84.75 214 LYS B C 1
ATOM 4032 O O . LYS B 1 214 ? 7.977 -24.094 -1.226 1 84.75 214 LYS B O 1
ATOM 4037 N N . LEU B 1 215 ? 6.949 -22.578 0.022 1 88 215 LEU B N 1
ATOM 4038 C CA . LEU B 1 215 ? 6.375 -21.891 -1.129 1 88 215 LEU B CA 1
ATOM 4039 C C . LEU B 1 215 ? 7.453 -21.156 -1.909 1 88 215 LEU B C 1
ATOM 4041 O O . LEU B 1 215 ? 8.055 -20.203 -1.396 1 88 215 LEU B O 1
ATOM 4045 N N . SER B 1 216 ? 7.699 -21.594 -3.109 1 86.44 216 SER B N 1
ATOM 4046 C CA . SER B 1 216 ? 8.633 -20.891 -3.988 1 86.44 216 SER B CA 1
ATOM 4047 C C . SER B 1 216 ? 7.945 -19.766 -4.738 1 86.44 216 SER B C 1
ATOM 4049 O O . SER B 1 216 ? 6.926 -19.969 -5.395 1 86.44 216 SER B O 1
ATOM 4051 N N . VAL B 1 217 ? 8.531 -18.562 -4.707 1 91.31 217 VAL B N 1
ATOM 4052 C CA . VAL B 1 217 ? 7.895 -17.375 -5.27 1 91.31 217 VAL B CA 1
ATOM 4053 C C . VAL B 1 217 ? 8.773 -16.781 -6.367 1 91.31 217 VAL B C 1
ATOM 4055 O O . VAL B 1 217 ? 9.961 -16.516 -6.148 1 91.31 217 VAL B O 1
ATOM 4058 N N . ALA B 1 218 ? 8.219 -16.625 -7.52 1 92.88 218 ALA B N 1
ATOM 4059 C CA . ALA B 1 218 ? 8.922 -16.016 -8.648 1 92.88 218 ALA B CA 1
ATOM 4060 C C . ALA B 1 218 ? 8.898 -14.492 -8.555 1 92.88 218 ALA B C 1
ATOM 4062 O O . ALA B 1 218 ? 9.883 -13.828 -8.875 1 92.88 218 ALA B O 1
ATOM 4063 N N . PHE B 1 219 ? 7.715 -13.969 -8.195 1 94.94 219 PHE B N 1
ATOM 4064 C CA . PHE B 1 219 ? 7.504 -12.539 -8 1 94.94 219 PHE B CA 1
ATOM 4065 C C . PHE B 1 219 ? 6.801 -12.281 -6.672 1 94.94 219 PHE B C 1
ATOM 4067 O O . PHE B 1 219 ? 5.977 -13.086 -6.23 1 94.94 219 PHE B O 1
ATOM 4074 N N . GLU B 1 220 ? 7.109 -11.172 -6.094 1 94.88 220 GLU B N 1
ATOM 4075 C CA . GLU B 1 220 ? 6.387 -10.75 -4.898 1 94.88 220 GLU B CA 1
ATOM 4076 C C . GLU B 1 220 ? 6.207 -9.234 -4.867 1 94.88 220 GLU B C 1
ATOM 4078 O O . GLU B 1 220 ? 7.027 -8.492 -5.41 1 94.88 220 GLU B O 1
ATOM 4083 N N . SER B 1 221 ? 5.129 -8.812 -4.27 1 94.81 221 SER B N 1
ATOM 4084 C CA . SER B 1 221 ? 4.824 -7.398 -4.121 1 94.81 221 SER B CA 1
ATOM 4085 C C . SER B 1 221 ? 4.066 -7.129 -2.822 1 94.81 221 SER B C 1
ATOM 4087 O O . SER B 1 221 ? 3.713 -8.062 -2.1 1 94.81 221 SER B O 1
ATOM 4089 N N . HIS B 1 222 ? 3.844 -5.855 -2.568 1 91.31 222 HIS B N 1
ATOM 4090 C CA . HIS B 1 222 ? 3.154 -5.488 -1.335 1 91.31 222 HIS B CA 1
ATOM 4091 C C . HIS B 1 222 ? 1.654 -5.348 -1.563 1 91.31 222 HIS B C 1
ATOM 4093 O O . HIS B 1 222 ? 0.864 -5.477 -0.625 1 91.31 222 HIS B O 1
ATOM 4099 N N . GLN B 1 223 ? 1.303 -5.094 -2.766 1 92 223 GLN B N 1
ATOM 4100 C CA . GLN B 1 223 ? -0.09 -4.742 -3.025 1 92 223 GLN B CA 1
ATOM 4101 C C . GLN B 1 223 ? -0.785 -5.82 -3.852 1 92 223 GLN B C 1
ATOM 4103 O O . GLN B 1 223 ? -0.212 -6.34 -4.809 1 92 223 GLN B O 1
ATOM 4108 N N . LEU B 1 224 ? -2.008 -6.059 -3.482 1 91.62 224 LEU B N 1
ATOM 4109 C CA . LEU B 1 224 ? -2.809 -7.07 -4.16 1 91.62 224 LEU B CA 1
ATOM 4110 C C . LEU B 1 224 ? -3.068 -6.676 -5.613 1 91.62 224 LEU B C 1
ATOM 4112 O O . LEU B 1 224 ? -3.074 -7.531 -6.5 1 91.62 224 LEU B O 1
ATOM 4116 N N . SER B 1 225 ? -3.334 -5.426 -5.84 1 92.25 225 SER B N 1
ATOM 4117 C CA . SER B 1 225 ? -3.59 -4.949 -7.195 1 92.25 225 SER B CA 1
ATOM 4118 C C . SER B 1 225 ? -2.393 -5.203 -8.102 1 92.25 225 SER B C 1
ATOM 4120 O O . SER B 1 225 ? -2.559 -5.543 -9.281 1 92.25 225 SER B O 1
ATOM 4122 N N . THR B 1 226 ? -1.19 -5.035 -7.551 1 94.56 226 THR B N 1
ATOM 4123 C CA . THR B 1 226 ? 0.024 -5.301 -8.312 1 94.56 226 THR B CA 1
ATOM 4124 C C . THR B 1 226 ? 0.143 -6.789 -8.641 1 94.56 226 THR B C 1
ATOM 4126 O O . THR B 1 226 ? 0.49 -7.16 -9.758 1 94.56 226 THR B O 1
ATOM 4129 N N . VAL B 1 227 ? -0.185 -7.617 -7.707 1 96.31 227 VAL B N 1
ATOM 4130 C CA . VAL B 1 227 ? -0.185 -9.062 -7.914 1 96.31 227 VAL B CA 1
ATOM 4131 C C . VAL B 1 227 ? -1.13 -9.422 -9.055 1 96.31 227 VAL B C 1
ATOM 4133 O O . VAL B 1 227 ? -0.75 -10.141 -9.984 1 96.31 227 VAL B O 1
ATOM 4136 N N . GLY B 1 228 ? -2.299 -8.891 -9.023 1 96.44 228 GLY B N 1
ATOM 4137 C CA . GLY B 1 228 ? -3.275 -9.172 -10.062 1 96.44 228 GLY B CA 1
ATOM 4138 C C . GLY B 1 228 ? -2.811 -8.75 -11.445 1 96.44 228 GLY B C 1
ATOM 4139 O O . GLY B 1 228 ? -3.008 -9.484 -12.414 1 96.44 228 GLY B O 1
ATOM 4140 N N . ARG B 1 229 ? -2.227 -7.586 -11.516 1 96.31 229 ARG B N 1
ATOM 4141 C CA . ARG B 1 229 ? -1.751 -7.082 -12.797 1 96.31 229 ARG B CA 1
ATOM 4142 C C . ARG B 1 229 ? -0.629 -7.957 -13.352 1 96.31 229 ARG B C 1
ATOM 4144 O O . ARG B 1 229 ? -0.562 -8.203 -14.555 1 96.31 229 ARG B O 1
ATOM 4151 N N . MET B 1 230 ? 0.239 -8.359 -12.461 1 97.56 230 MET B N 1
ATOM 4152 C CA . MET B 1 230 ? 1.324 -9.242 -12.898 1 97.56 230 MET B CA 1
ATOM 4153 C C . MET B 1 230 ? 0.777 -10.562 -13.43 1 97.56 230 MET B C 1
ATOM 4155 O O . MET B 1 230 ? 1.245 -11.062 -14.453 1 97.56 230 MET B O 1
ATOM 4159 N N . VAL B 1 231 ? -0.231 -11.094 -12.773 1 98.31 231 VAL B N 1
ATOM 4160 C CA . VAL B 1 231 ? -0.864 -12.32 -13.25 1 98.31 231 VAL B CA 1
ATOM 4161 C C . VAL B 1 231 ? -1.5 -12.086 -14.617 1 98.31 231 VAL B C 1
ATOM 4163 O O . VAL B 1 231 ? -1.295 -12.867 -15.547 1 98.31 231 VAL B O 1
ATOM 4166 N N . ALA B 1 232 ? -2.229 -11.031 -14.719 1 97.31 232 ALA B N 1
ATOM 4167 C CA . ALA B 1 232 ? -2.92 -10.695 -15.961 1 97.31 232 ALA B CA 1
ATOM 4168 C C . ALA B 1 232 ? -1.935 -10.547 -17.109 1 97.31 232 ALA B C 1
ATOM 4170 O O . ALA B 1 232 ? -2.27 -10.828 -18.266 1 97.31 232 ALA B O 1
ATOM 4171 N N . SER B 1 233 ? -0.769 -10.109 -16.797 1 96 233 SER B N 1
ATOM 4172 C CA . SER B 1 233 ? 0.256 -9.875 -17.812 1 96 233 SER B CA 1
ATOM 4173 C C . SER B 1 233 ? 0.96 -11.172 -18.203 1 96 233 SER B C 1
ATOM 4175 O O . SER B 1 233 ? 1.873 -11.164 -19.031 1 96 233 SER B O 1
ATOM 4177 N N . GLY B 1 234 ? 0.655 -12.234 -17.5 1 96.75 234 GLY B N 1
ATOM 4178 C CA . GLY B 1 234 ? 1.179 -13.539 -17.875 1 96.75 234 GLY B CA 1
ATOM 4179 C C . GLY B 1 234 ? 2.449 -13.906 -17.141 1 96.75 234 GLY B C 1
ATOM 4180 O O . GLY B 1 234 ? 3.189 -14.797 -17.562 1 96.75 234 GLY B O 1
ATOM 4181 N N . LEU B 1 235 ? 2.715 -13.242 -16.031 1 97.19 235 LEU B N 1
ATOM 4182 C CA . LEU B 1 235 ? 3.977 -13.461 -15.328 1 97.19 235 LEU B CA 1
ATOM 4183 C C . LEU B 1 235 ? 3.891 -14.68 -14.414 1 97.19 235 LEU B C 1
ATOM 4185 O O . LEU B 1 235 ? 4.914 -15.188 -13.953 1 97.19 235 LEU B O 1
ATOM 4189 N N . GLY B 1 236 ? 2.705 -15.07 -14.148 1 97.81 236 GLY B N 1
ATOM 4190 C CA . GLY B 1 236 ? 2.516 -16.219 -13.266 1 97.81 236 GLY B CA 1
ATOM 4191 C C . GLY B 1 236 ? 1.093 -16.344 -12.758 1 97.81 236 GLY B C 1
ATOM 4192 O O . GLY B 1 236 ? 0.156 -15.836 -13.375 1 97.81 236 GLY B O 1
ATOM 4193 N N . VAL B 1 237 ? 0.972 -17.125 -11.695 1 98.44 237 VAL B N 1
ATOM 4194 C CA . VAL B 1 237 ? -0.32 -17.375 -11.07 1 98.44 237 VAL B CA 1
ATOM 4195 C C . VAL B 1 237 ? -0.263 -16.969 -9.594 1 98.44 237 VAL B C 1
ATOM 4197 O O . VAL B 1 237 ? 0.815 -16.719 -9.055 1 98.44 237 VAL B O 1
ATOM 4200 N N . SER B 1 238 ? -1.428 -16.859 -8.984 1 98.31 238 SER B N 1
ATOM 4201 C CA . SER B 1 238 ? -1.494 -16.5 -7.57 1 98.31 238 SER B CA 1
ATOM 4202 C C . SER B 1 238 ? -2.75 -17.062 -6.91 1 98.31 238 SER B C 1
ATOM 4204 O O . SER B 1 238 ? -3.473 -17.859 -7.52 1 98.31 238 SER B O 1
ATOM 4206 N N . ALA B 1 239 ? -2.895 -16.797 -5.625 1 97.75 239 ALA B N 1
ATOM 4207 C CA . ALA B 1 239 ? -4.082 -17.109 -4.844 1 97.75 239 ALA B CA 1
ATOM 4208 C C . ALA B 1 239 ? -4.531 -15.914 -4.012 1 97.75 239 ALA B C 1
ATOM 4210 O O . ALA B 1 239 ? -3.713 -15.258 -3.363 1 97.75 239 ALA B O 1
ATOM 4211 N N . VAL B 1 240 ? -5.809 -15.609 -4.121 1 96.19 240 VAL B N 1
ATOM 4212 C CA . VAL B 1 240 ? -6.344 -14.445 -3.422 1 96.19 240 VAL B CA 1
ATOM 4213 C C . VAL B 1 240 ? -7.68 -14.797 -2.779 1 96.19 240 VAL B C 1
ATOM 4215 O O . VAL B 1 240 ? -8.305 -15.789 -3.145 1 96.19 240 VAL B O 1
ATOM 4218 N N . PRO B 1 241 ? -8.117 -13.961 -1.816 1 94 241 PRO B N 1
ATOM 4219 C CA . PRO B 1 241 ? -9.469 -14.156 -1.284 1 94 241 PRO B CA 1
ATOM 4220 C C . PRO B 1 241 ? -10.547 -14.008 -2.352 1 94 241 PRO B C 1
ATOM 4222 O O . PRO B 1 241 ? -10.422 -13.172 -3.252 1 94 241 PRO B O 1
ATOM 4225 N N . SER B 1 242 ? -11.609 -14.773 -2.23 1 94.69 242 SER B N 1
ATOM 4226 C CA . SER B 1 242 ? -12.695 -14.75 -3.203 1 94.69 242 SER B CA 1
ATOM 4227 C C . SER B 1 242 ? -13.336 -13.367 -3.287 1 94.69 242 SER B C 1
ATOM 4229 O O . SER B 1 242 ? -13.891 -13 -4.324 1 94.69 242 SER B O 1
ATOM 4231 N N . LEU B 1 243 ? -13.203 -12.648 -2.242 1 91.94 243 LEU B N 1
ATOM 4232 C CA . LEU B 1 243 ? -13.703 -11.273 -2.217 1 91.94 243 LEU B CA 1
ATOM 4233 C C . LEU B 1 243 ? -13.094 -10.453 -3.35 1 91.94 243 LEU B C 1
ATOM 4235 O O . LEU B 1 243 ? -13.656 -9.422 -3.742 1 91.94 243 LEU B O 1
ATOM 4239 N N . CYS B 1 244 ? -11.984 -10.906 -3.885 1 94.5 244 CYS B N 1
ATOM 4240 C CA . CYS B 1 244 ? -11.242 -10.141 -4.875 1 94.5 244 CYS B CA 1
ATOM 4241 C C . CYS B 1 244 ? -11.555 -10.617 -6.289 1 94.5 244 CYS B C 1
ATOM 4243 O O . CYS B 1 244 ? -10.961 -10.141 -7.258 1 94.5 244 CYS B O 1
ATOM 4245 N N . ILE B 1 245 ? -12.469 -11.523 -6.484 1 95.25 245 ILE B N 1
ATOM 4246 C CA . ILE B 1 245 ? -12.727 -12.148 -7.777 1 95.25 245 ILE B CA 1
ATOM 4247 C C . ILE B 1 245 ? -13.062 -11.07 -8.812 1 95.25 245 ILE B C 1
ATOM 4249 O O . ILE B 1 245 ? -12.445 -11.008 -9.875 1 95.25 245 ILE B O 1
ATOM 4253 N N . GLN B 1 246 ? -13.992 -10.25 -8.484 1 92.69 246 GLN B N 1
ATOM 4254 C CA . GLN B 1 246 ? -14.383 -9.211 -9.43 1 92.69 246 GLN B CA 1
ATOM 4255 C C . GLN B 1 246 ? -13.211 -8.289 -9.758 1 92.69 246 GLN B C 1
ATOM 4257 O O . GLN B 1 246 ? -13.008 -7.926 -10.914 1 92.69 246 GLN B O 1
ATOM 4262 N N . GLN B 1 247 ? -12.531 -7.93 -8.766 1 92.69 247 GLN B N 1
ATOM 4263 C CA . GLN B 1 247 ? -11.367 -7.074 -8.945 1 92.69 247 GLN B CA 1
ATOM 4264 C C . GLN B 1 247 ? -10.336 -7.727 -9.859 1 92.69 247 GLN B C 1
ATOM 4266 O O . GLN B 1 247 ? -9.797 -7.078 -10.758 1 92.69 247 GLN B O 1
ATOM 4271 N N . MET B 1 248 ? -10.078 -9.008 -9.656 1 95.81 248 MET B N 1
ATOM 4272 C CA . MET B 1 248 ? -9.109 -9.734 -10.484 1 95.81 248 MET B CA 1
ATOM 4273 C C . MET B 1 248 ? -9.578 -9.797 -11.938 1 95.81 248 MET B C 1
ATOM 4275 O O . MET B 1 248 ? -8.773 -9.625 -12.852 1 95.81 248 MET B O 1
ATOM 4279 N N . HIS B 1 249 ? -10.836 -10 -12.117 1 95.31 249 HIS B N 1
ATOM 4280 C CA . HIS B 1 249 ? -11.383 -10.039 -13.469 1 95.31 249 HIS B CA 1
ATOM 4281 C C . HIS B 1 249 ? -11.219 -8.688 -14.164 1 95.31 249 HIS B C 1
ATOM 4283 O O . HIS B 1 249 ? -10.844 -8.633 -15.336 1 95.31 249 HIS B O 1
ATOM 4289 N N . GLU B 1 250 ? -11.477 -7.656 -13.414 1 92.75 250 GLU B N 1
ATOM 4290 C CA . GLU B 1 250 ? -11.344 -6.309 -13.961 1 92.75 250 GLU B CA 1
AT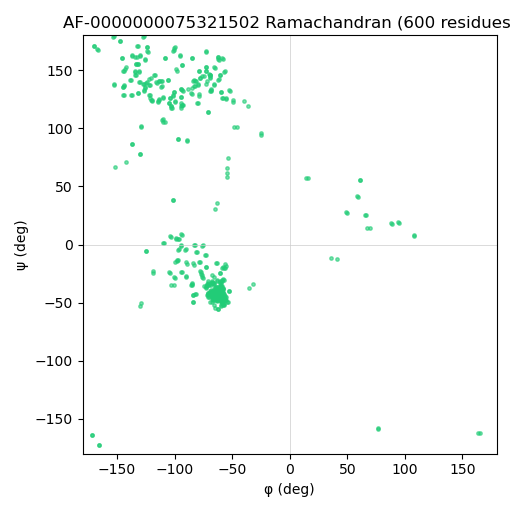OM 4291 C C . GLU B 1 250 ? -9.898 -6.012 -14.352 1 92.75 250 GLU B C 1
ATOM 4293 O O . GLU B 1 250 ? -9.648 -5.273 -15.305 1 92.75 250 GLU B O 1
ATOM 4298 N N . LEU B 1 251 ? -8.984 -6.598 -13.664 1 93.19 251 LEU B N 1
ATOM 4299 C CA . LEU B 1 251 ? -7.562 -6.383 -13.93 1 93.19 251 LEU B CA 1
ATOM 4300 C C . LEU B 1 251 ? -7.113 -7.195 -15.141 1 93.19 251 LEU B C 1
ATOM 4302 O O . LEU B 1 251 ? -6.012 -6.988 -15.656 1 93.19 251 LEU B O 1
ATOM 4306 N N . GLY B 1 252 ? -7.875 -8.148 -15.586 1 94 252 GLY B N 1
ATOM 4307 C CA . GLY B 1 252 ? -7.566 -8.938 -16.766 1 94 252 GLY B CA 1
ATOM 4308 C C . GLY B 1 252 ? -7.152 -10.359 -16.438 1 94 252 GLY B C 1
ATOM 4309 O O . GLY B 1 252 ? -6.668 -11.086 -17.297 1 94 252 GLY B O 1
ATOM 4310 N N . ALA B 1 253 ? -7.281 -10.75 -15.195 1 97.19 253 ALA B N 1
ATOM 4311 C CA . ALA B 1 253 ? -6.98 -12.117 -14.773 1 97.19 253 ALA B CA 1
ATOM 4312 C C . ALA B 1 253 ? -8.258 -12.938 -14.625 1 97.19 253 ALA B C 1
ATOM 4314 O O . ALA B 1 253 ? -9.359 -12.422 -14.812 1 97.19 253 ALA B O 1
ATOM 4315 N N . HIS B 1 254 ? -8.062 -14.211 -14.477 1 97.88 254 HIS B N 1
ATOM 4316 C CA . HIS B 1 254 ? -9.18 -15.133 -14.312 1 97.88 254 HIS B CA 1
ATOM 4317 C C . HIS B 1 254 ? -9.07 -15.906 -13 1 97.88 254 HIS B C 1
ATOM 4319 O O . HIS B 1 254 ? -7.984 -16.344 -12.625 1 97.88 254 HIS B O 1
ATOM 4325 N N . CYS B 1 255 ? -10.227 -16.031 -12.312 1 97.81 255 CYS B N 1
ATOM 4326 C CA . CYS B 1 255 ? -10.234 -16.719 -11.031 1 97.81 255 CYS B CA 1
ATOM 4327 C C . CYS B 1 255 ? -10.867 -18.109 -11.164 1 97.81 255 CYS B C 1
ATOM 4329 O O . CYS B 1 255 ? -11.836 -18.281 -11.914 1 97.81 255 CYS B O 1
ATOM 4331 N N . ILE B 1 256 ? -10.305 -19.078 -10.461 1 97.75 256 ILE B N 1
ATOM 4332 C CA . ILE B 1 256 ? -10.75 -20.469 -10.492 1 97.75 256 ILE B CA 1
ATOM 4333 C C . ILE B 1 256 ? -10.828 -21.016 -9.07 1 97.75 256 ILE B C 1
ATOM 4335 O O . ILE B 1 256 ? -10.062 -20.594 -8.195 1 97.75 256 ILE B O 1
ATOM 4339 N N . ALA B 1 257 ? -11.773 -21.953 -8.883 1 97.25 257 ALA B N 1
ATOM 4340 C CA . ALA B 1 257 ? -11.844 -22.609 -7.578 1 97.25 257 ALA B CA 1
ATOM 4341 C C . ALA B 1 257 ? -10.539 -23.328 -7.258 1 97.25 257 ALA B C 1
ATOM 4343 O O . ALA B 1 257 ? -9.984 -24.031 -8.109 1 97.25 257 ALA B O 1
ATOM 4344 N N . LEU B 1 258 ? -10.023 -23.094 -6.051 1 96.69 258 LEU B N 1
ATOM 4345 C CA . LEU B 1 258 ? -8.758 -23.672 -5.602 1 96.69 258 LEU B CA 1
ATOM 4346 C C . LEU B 1 258 ? -8.992 -24.719 -4.508 1 96.69 258 LEU B C 1
ATOM 4348 O O . LEU B 1 258 ? -9.648 -24.422 -3.504 1 96.69 258 LEU B O 1
ATOM 4352 N N . VAL B 1 259 ? -8.414 -25.969 -4.773 1 95.31 259 VAL B N 1
ATOM 4353 C CA . VAL B 1 259 ? -8.711 -27.062 -3.852 1 95.31 259 VAL B CA 1
ATOM 4354 C C . VAL B 1 259 ? -7.418 -27.766 -3.463 1 95.31 259 VAL B C 1
ATOM 4356 O O . VAL B 1 259 ? -6.344 -27.438 -3.982 1 95.31 259 VAL B O 1
ATOM 4359 N N . ALA B 1 260 ? -7.555 -28.656 -2.479 1 92.44 260 ALA B N 1
ATOM 4360 C CA . ALA B 1 260 ? -6.512 -29.578 -2.053 1 92.44 260 ALA B CA 1
ATOM 4361 C C . ALA B 1 260 ? -5.281 -28.828 -1.553 1 92.44 260 ALA B C 1
ATOM 4363 O O . ALA B 1 260 ? -4.164 -29.062 -2.025 1 92.44 260 ALA B O 1
ATOM 4364 N N . PRO B 1 261 ? -5.465 -27.953 -0.571 1 93 261 PRO B N 1
ATOM 4365 C CA . PRO B 1 261 ? -6.59 -27.812 0.352 1 93 261 PRO B CA 1
ATOM 4366 C C . PRO B 1 261 ? -7.438 -26.578 0.053 1 93 261 PRO B C 1
ATOM 4368 O O . PRO B 1 261 ? -7.02 -25.703 -0.716 1 93 261 PRO B O 1
ATOM 4371 N N . VAL B 1 262 ? -8.602 -26.672 0.58 1 94.31 262 VAL B N 1
ATOM 4372 C CA . VAL B 1 262 ? -9.406 -25.453 0.631 1 94.31 262 VAL B CA 1
ATOM 4373 C C . VAL B 1 262 ? -8.969 -24.594 1.812 1 94.31 262 VAL B C 1
ATOM 4375 O O . VAL B 1 262 ? -8.891 -25.062 2.945 1 94.31 262 VAL B O 1
ATOM 4378 N N . ILE B 1 263 ? -8.562 -23.359 1.487 1 93.75 263 ILE B N 1
ATOM 4379 C CA . ILE B 1 263 ? -8.156 -22.422 2.527 1 93.75 263 ILE B CA 1
ATOM 4380 C C . ILE B 1 263 ? -9.25 -21.391 2.74 1 93.75 263 ILE B C 1
ATOM 4382 O O . ILE B 1 263 ? -9.633 -20.672 1.809 1 93.75 263 ILE B O 1
ATOM 4386 N N . GLU B 1 264 ? -9.758 -21.297 3.982 1 93.5 264 GLU B N 1
ATOM 4387 C CA . GLU B 1 264 ? -10.828 -20.359 4.328 1 93.5 264 GLU B CA 1
ATOM 4388 C C . GLU B 1 264 ? -10.516 -19.625 5.625 1 93.5 264 GLU B C 1
ATOM 4390 O O . GLU B 1 264 ? -9.883 -20.172 6.527 1 93.5 264 GLU B O 1
ATOM 4395 N N . ARG B 1 265 ? -10.969 -18.375 5.633 1 91.81 265 ARG B N 1
ATOM 4396 C CA . ARG B 1 265 ? -10.805 -17.547 6.828 1 91.81 265 ARG B CA 1
ATOM 4397 C C . ARG B 1 265 ? -12 -16.625 7.023 1 91.81 265 ARG B C 1
ATOM 4399 O O . ARG B 1 265 ? -12.516 -16.047 6.062 1 91.81 265 ARG B O 1
ATOM 4406 N N . PRO B 1 266 ? -12.484 -16.531 8.258 1 93.56 266 PRO B N 1
ATOM 4407 C CA . PRO B 1 266 ? -13.516 -15.531 8.508 1 93.56 266 PRO B CA 1
ATOM 4408 C C . PRO B 1 266 ? -12.992 -14.102 8.352 1 93.56 266 PRO B C 1
ATOM 4410 O O . PRO B 1 266 ? -11.867 -13.797 8.766 1 93.56 266 PRO B O 1
ATOM 4413 N N . ILE B 1 267 ? -13.766 -13.312 7.738 1 93.75 267 ILE B N 1
ATOM 4414 C CA . ILE B 1 267 ? -13.531 -11.875 7.645 1 93.75 267 ILE B CA 1
ATOM 4415 C C . ILE B 1 267 ? -14.586 -11.133 8.461 1 93.75 267 ILE B C 1
ATOM 4417 O O . ILE B 1 267 ? -15.766 -11.492 8.445 1 93.75 267 ILE B O 1
ATOM 4421 N N . GLY B 1 268 ? -14.109 -10.156 9.188 1 95.25 268 GLY B N 1
ATOM 4422 C CA . GLY B 1 268 ? -15.078 -9.445 10.016 1 95.25 268 GLY B CA 1
ATOM 4423 C C . GLY B 1 268 ? -14.547 -8.133 10.562 1 95.25 268 GLY B C 1
ATOM 4424 O O . GLY B 1 268 ? -13.484 -7.668 10.148 1 95.25 268 GLY B O 1
ATOM 4425 N N . LEU B 1 269 ? -15.375 -7.59 11.43 1 96.56 269 LEU B N 1
ATOM 4426 C CA . LEU B 1 269 ? -15.094 -6.316 12.086 1 96.56 269 LEU B CA 1
ATOM 4427 C C . LEU B 1 269 ? -14.406 -6.535 13.43 1 96.56 269 LEU B C 1
ATOM 4429 O O . LEU B 1 269 ? -14.797 -7.43 14.188 1 96.56 269 LEU B O 1
ATOM 4433 N N . MET B 1 270 ? -13.352 -5.77 13.617 1 95.56 270 MET B N 1
ATOM 4434 C CA . MET B 1 270 ? -12.609 -5.832 14.883 1 95.56 270 MET B CA 1
ATOM 4435 C C . MET B 1 270 ? -12.695 -4.508 15.625 1 95.56 270 MET B C 1
ATOM 4437 O O . MET B 1 270 ? -12.625 -3.439 15.016 1 95.56 270 MET B O 1
ATOM 4441 N N . MET B 1 271 ? -12.844 -4.562 16.875 1 93.06 271 MET B N 1
ATOM 4442 C CA . MET B 1 271 ? -12.797 -3.418 17.781 1 93.06 271 MET B CA 1
ATOM 4443 C C . MET B 1 271 ? -12.195 -3.812 19.125 1 93.06 271 MET B C 1
ATOM 4445 O O . MET B 1 271 ? -12.094 -5 19.438 1 93.06 271 MET B O 1
ATOM 4449 N N . LEU B 1 272 ? -11.75 -2.854 19.859 1 87.38 272 LEU B N 1
ATOM 4450 C CA . LEU B 1 272 ? -11.25 -3.131 21.203 1 87.38 272 LEU B CA 1
ATOM 4451 C C . LEU B 1 272 ? -12.383 -3.541 22.125 1 87.38 272 LEU B C 1
ATOM 4453 O O . LEU B 1 272 ? -13.469 -2.959 22.078 1 87.38 272 LEU B O 1
ATOM 4457 N N . ALA B 1 273 ? -11.867 -4.457 22.938 1 85.31 273 ALA B N 1
ATOM 4458 C CA . ALA B 1 273 ? -12.844 -4.879 23.953 1 85.31 273 ALA B CA 1
ATOM 4459 C C . ALA B 1 273 ? -13.055 -3.791 25 1 85.31 273 ALA B C 1
ATOM 4461 O O . ALA B 1 273 ? -12.117 -3.072 25.359 1 85.31 273 ALA B O 1
ATOM 4462 N N . ASP B 1 274 ? -14.211 -3.541 25.406 1 78.12 274 ASP B N 1
ATOM 4463 C CA . ASP B 1 274 ? -14.57 -2.668 26.516 1 78.12 274 ASP B CA 1
ATOM 4464 C C . ASP B 1 274 ? -14.297 -1.204 26.188 1 78.12 274 ASP B C 1
ATOM 4466 O O . ASP B 1 274 ? -13.891 -0.426 27.047 1 78.12 274 ASP B O 1
ATOM 4470 N N . HIS B 1 275 ? -14.102 -0.911 25.062 1 78.81 275 HIS B N 1
ATOM 4471 C CA . HIS B 1 275 ? -13.938 0.474 24.625 1 78.81 275 HIS B CA 1
ATOM 4472 C C . HIS B 1 275 ? -15.211 1.01 23.984 1 78.81 275 HIS B C 1
ATOM 4474 O O . HIS B 1 275 ? -15.859 0.312 23.203 1 78.81 275 HIS B O 1
ATOM 4480 N N . LYS B 1 276 ? -15.57 2.131 24.516 1 80.94 276 LYS B N 1
ATOM 4481 C CA . LYS B 1 276 ? -16.75 2.77 23.922 1 80.94 276 LYS B CA 1
ATOM 4482 C C . LYS B 1 276 ? -16.375 3.488 22.625 1 80.94 276 LYS B C 1
ATOM 4484 O O . LYS B 1 276 ? -15.445 4.289 22.594 1 80.94 276 LYS B O 1
ATOM 4489 N N . LEU B 1 277 ? -17.125 3.211 21.594 1 85.25 277 LEU B N 1
ATOM 4490 C CA . LEU B 1 277 ? -16.891 3.828 20.297 1 85.25 277 LEU B CA 1
ATOM 4491 C C . LEU B 1 277 ? -17.391 5.27 20.281 1 85.25 277 LEU B C 1
ATOM 4493 O O . LEU B 1 277 ? -18.344 5.609 20.984 1 85.25 277 LEU B O 1
ATOM 4497 N N . SER B 1 278 ? -16.656 6.145 19.547 1 81.12 278 SER B N 1
ATOM 4498 C CA . SER B 1 278 ? -17.219 7.453 19.234 1 81.12 278 SER B CA 1
ATOM 4499 C C . SER B 1 278 ? -18.547 7.32 18.484 1 81.12 278 SER B C 1
ATOM 4501 O O . SER B 1 278 ? -18.859 6.25 17.953 1 81.12 278 SER B O 1
ATOM 4503 N N . ALA B 1 279 ? -19.344 8.336 18.5 1 82.69 279 ALA B N 1
ATOM 4504 C CA . ALA B 1 279 ? -20.641 8.32 17.797 1 82.69 279 ALA B CA 1
ATOM 4505 C C . ALA B 1 279 ? -20.453 8.023 16.312 1 82.69 279 ALA B C 1
ATOM 4507 O O . ALA B 1 279 ? -21.203 7.242 15.742 1 82.69 279 ALA B O 1
ATOM 4508 N N . ALA B 1 280 ? -19.453 8.633 15.727 1 85.94 280 ALA B N 1
ATOM 4509 C CA . ALA B 1 280 ? -19.188 8.43 14.305 1 85.94 280 ALA B CA 1
ATOM 4510 C C . ALA B 1 280 ? -18.75 6.988 14.039 1 85.94 280 ALA B C 1
ATOM 4512 O O . ALA B 1 280 ? -19.172 6.379 13.055 1 85.94 280 ALA B O 1
ATOM 4513 N N . ALA B 1 281 ? -17.953 6.441 14.891 1 89.94 281 ALA B N 1
ATOM 4514 C CA . ALA B 1 281 ? -17.484 5.066 14.742 1 89.94 281 ALA B CA 1
ATOM 4515 C C . ALA B 1 281 ? -18.625 4.074 14.922 1 89.94 281 ALA B C 1
ATOM 4517 O O . ALA B 1 281 ? -18.688 3.059 14.219 1 89.94 281 ALA B O 1
ATOM 4518 N N . GLN B 1 282 ? -19.469 4.379 15.898 1 90.06 282 GLN B N 1
ATOM 4519 C CA . GLN B 1 282 ? -20.641 3.533 16.109 1 90.06 282 GLN B CA 1
ATOM 4520 C C . GLN B 1 282 ? -21.547 3.527 14.883 1 90.06 282 GLN B C 1
ATOM 4522 O O . GLN B 1 282 ? -22.047 2.475 14.477 1 90.06 282 GLN B O 1
ATOM 4527 N N . ALA B 1 283 ? -21.734 4.676 14.383 1 90.69 283 ALA B N 1
ATOM 4528 C CA . ALA B 1 283 ? -22.547 4.789 13.172 1 90.69 283 ALA B CA 1
ATOM 4529 C C . ALA B 1 283 ? -21.922 4.004 12.016 1 90.69 283 ALA B C 1
ATOM 4531 O O . ALA B 1 283 ? -22.625 3.285 11.297 1 90.69 283 ALA B O 1
ATOM 4532 N N . LEU B 1 284 ? -20.625 4.113 11.82 1 94.25 284 LEU B N 1
ATOM 4533 C CA . LEU B 1 284 ? -19.938 3.4 10.75 1 94.25 284 LEU B CA 1
ATOM 4534 C C . LEU B 1 284 ? -20 1.895 10.977 1 94.25 284 LEU B C 1
ATOM 4536 O O . LEU B 1 284 ? -20.203 1.127 10.039 1 94.25 284 LEU B O 1
ATOM 4540 N N . ARG B 1 285 ? -19.797 1.502 12.203 1 94.62 285 ARG B N 1
ATOM 4541 C CA . ARG B 1 285 ? -19.906 0.092 12.562 1 94.62 285 ARG B CA 1
ATOM 4542 C C . ARG B 1 285 ? -21.25 -0.484 12.133 1 94.62 285 ARG B C 1
ATOM 4544 O O . ARG B 1 285 ? -21.312 -1.542 11.5 1 94.62 285 ARG B O 1
ATOM 4551 N N . ASP B 1 286 ? -22.297 0.2 12.469 1 94.69 286 ASP B N 1
ATOM 4552 C CA . ASP B 1 286 ? -23.641 -0.274 12.156 1 94.69 286 ASP B CA 1
ATOM 4553 C C . ASP B 1 286 ? -23.844 -0.382 10.648 1 94.69 286 ASP B C 1
ATOM 4555 O O . ASP B 1 286 ? -24.422 -1.355 10.156 1 94.69 286 ASP B O 1
ATOM 4559 N N . VAL B 1 287 ? -23.344 0.545 9.922 1 95.38 287 VAL B N 1
ATOM 4560 C CA . VAL B 1 287 ? -23.469 0.532 8.469 1 95.38 287 VAL B CA 1
ATOM 4561 C C . VAL B 1 287 ? -22.672 -0.644 7.895 1 95.38 287 VAL B C 1
ATOM 4563 O O . VAL B 1 287 ? -23.156 -1.337 6.992 1 95.38 287 VAL B O 1
ATOM 4566 N N . LEU B 1 288 ? -21.453 -0.86 8.398 1 96.06 288 LEU B N 1
ATOM 4567 C CA . LEU B 1 288 ? -20.594 -1.938 7.91 1 96.06 288 LEU B CA 1
ATOM 4568 C C . LEU B 1 288 ? -21.25 -3.295 8.125 1 96.06 288 LEU B C 1
ATOM 4570 O O . LEU B 1 288 ? -21.266 -4.141 7.227 1 96.06 288 LEU B O 1
ATOM 4574 N N . ILE B 1 289 ? -21.844 -3.469 9.273 1 94.5 289 ILE B N 1
ATOM 4575 C CA . ILE B 1 289 ? -22.484 -4.734 9.609 1 94.5 289 ILE B CA 1
ATOM 4576 C C . ILE B 1 289 ? -23.703 -4.945 8.727 1 94.5 289 ILE B C 1
ATOM 4578 O O . ILE B 1 289 ? -23.875 -6.012 8.125 1 94.5 289 ILE B O 1
ATOM 4582 N N . ASP B 1 290 ? -24.516 -3.934 8.602 1 93.88 290 ASP B N 1
ATOM 4583 C CA . ASP B 1 290 ? -25.734 -4.016 7.785 1 93.88 290 ASP B CA 1
ATOM 4584 C C . ASP B 1 290 ? -25.391 -4.285 6.324 1 93.88 290 ASP B C 1
ATOM 4586 O O . ASP B 1 290 ? -26.031 -5.109 5.672 1 93.88 290 ASP B O 1
ATOM 4590 N N . TYR B 1 291 ? -24.375 -3.596 5.855 1 94.12 291 TYR B N 1
ATOM 4591 C CA . TYR B 1 291 ? -23.984 -3.729 4.457 1 94.12 291 TYR B CA 1
ATOM 4592 C C . TYR B 1 291 ? -23.438 -5.117 4.176 1 94.12 291 TYR B C 1
ATOM 4594 O O . TYR B 1 291 ? -23.781 -5.738 3.166 1 94.12 291 TYR B O 1
ATOM 4602 N N . ALA B 1 292 ? -22.562 -5.594 5.039 1 91.12 292 ALA B N 1
ATOM 4603 C CA . ALA B 1 292 ? -21.969 -6.918 4.867 1 91.12 292 ALA B CA 1
ATOM 4604 C C . ALA B 1 292 ? -23.047 -8 4.863 1 91.12 292 ALA B C 1
ATOM 4606 O O . ALA B 1 292 ? -22.969 -8.961 4.09 1 91.12 292 ALA B O 1
ATOM 4607 N N . GLN B 1 293 ? -23.984 -7.875 5.664 1 86.5 293 GLN B N 1
ATOM 4608 C CA . GLN B 1 293 ? -25.078 -8.844 5.758 1 86.5 293 GLN B CA 1
ATOM 4609 C C . GLN B 1 293 ? -25.953 -8.805 4.508 1 86.5 293 GLN B C 1
ATOM 4611 O O . GLN B 1 293 ? -26.5 -9.836 4.098 1 86.5 293 GLN B O 1
ATOM 4616 N N . SER B 1 294 ? -26.062 -7.66 3.982 1 88.69 294 SER B N 1
ATOM 4617 C CA . SER B 1 294 ? -26.891 -7.508 2.789 1 88.69 294 SER B CA 1
ATOM 4618 C C . SER B 1 294 ? -26.188 -8.086 1.56 1 88.69 294 SER B C 1
ATOM 4620 O O . SER B 1 294 ? -26.844 -8.5 0.605 1 88.69 294 SER B O 1
ATOM 4622 N N . GLN B 1 295 ? -24.844 -7.93 1.507 1 83.31 295 GLN B N 1
ATOM 4623 C CA . GLN B 1 295 ? -24.094 -8.414 0.351 1 83.31 295 GLN B CA 1
ATOM 4624 C C . GLN B 1 295 ? -23.953 -9.93 0.384 1 83.31 295 GLN B C 1
ATOM 4626 O O . GLN B 1 295 ? -23.734 -10.562 -0.654 1 83.31 295 GLN B O 1
ATOM 4631 N N . ASN B 1 296 ? -24.469 -10.688 1.383 1 63.47 296 ASN B N 1
ATOM 4632 C CA . ASN B 1 296 ? -24.406 -12.133 1.559 1 63.47 296 ASN B CA 1
ATOM 4633 C C . ASN B 1 296 ? -23.375 -12.773 0.631 1 63.47 296 ASN B C 1
ATOM 4635 O O . ASN B 1 296 ? -23.734 -13.336 -0.405 1 63.47 296 ASN B O 1
ATOM 4639 N N . PRO B 1 297 ? -22.188 -12.398 0.687 1 57.38 297 PRO B N 1
ATOM 4640 C CA . PRO B 1 297 ? -21.25 -12.914 -0.323 1 57.38 297 PRO B CA 1
ATOM 4641 C C . PRO B 1 297 ? -21.234 -14.438 -0.382 1 57.38 297 PRO B C 1
ATOM 4643 O O . PRO B 1 297 ? -20.797 -15.094 0.567 1 57.38 297 PRO B O 1
ATOM 4646 N N . ARG B 1 298 ? -22.562 -15.062 -0.678 1 51.31 298 ARG B N 1
ATOM 4647 C CA . ARG B 1 298 ? -22.422 -16.484 -0.942 1 51.31 298 ARG B CA 1
ATOM 4648 C C . ARG B 1 298 ? -21.125 -16.781 -1.69 1 51.31 298 ARG B C 1
ATOM 4650 O O . ARG B 1 298 ? -20.641 -15.945 -2.445 1 51.31 298 ARG B O 1
ATOM 4657 N N . LEU B 1 299 ? -20.281 -17.594 -1.034 1 53.75 299 LEU B N 1
ATOM 4658 C CA . LEU B 1 299 ? -19.094 -18.062 -1.738 1 53.75 299 LEU B CA 1
ATOM 4659 C C . LEU B 1 299 ? -19.312 -18.047 -3.246 1 53.75 299 LEU B C 1
ATOM 4661 O O . LEU B 1 299 ? -20.25 -18.688 -3.754 1 53.75 299 LEU B O 1
ATOM 4665 N N . PRO B 1 300 ? -18.844 -16.938 -3.828 1 50.28 300 PRO B N 1
ATOM 4666 C CA . PRO B 1 300 ? -19.125 -16.812 -5.258 1 50.28 300 PRO B CA 1
ATOM 4667 C C . PRO B 1 300 ? -18.75 -18.078 -6.043 1 50.28 300 PRO B C 1
ATOM 4669 O O . PRO B 1 300 ? -17.828 -18.797 -5.656 1 50.28 300 PRO B O 1
ATOM 4672 N N . SER B 1 301 ? -19.688 -18.641 -6.762 1 52.59 301 SER B N 1
ATOM 4673 C CA . SER B 1 301 ? -19.344 -19.594 -7.809 1 52.59 301 SER B CA 1
ATOM 4674 C C . SER B 1 301 ? -18.234 -19.047 -8.711 1 52.59 301 SER B C 1
ATOM 4676 O O . SER B 1 301 ? -18.281 -17.875 -9.102 1 52.59 301 SER B O 1
ATOM 4678 N N . VAL B 1 302 ? -16.984 -19.469 -8.531 1 47.31 302 VAL B N 1
ATOM 4679 C CA . VAL B 1 302 ? -15.93 -19.062 -9.461 1 47.31 302 VAL B CA 1
ATOM 4680 C C . VAL B 1 302 ? -16.375 -19.344 -10.891 1 47.31 302 VAL B C 1
ATOM 4682 O O . VAL B 1 302 ? -17.125 -20.297 -11.141 1 47.31 302 VAL B O 1
#

Solvent-accessible surface area (backbone atoms only — not comparable to full-atom values): 31022 Å² total; per-residue (Å²): 122,52,69,68,35,46,51,49,48,50,34,28,67,44,50,41,28,59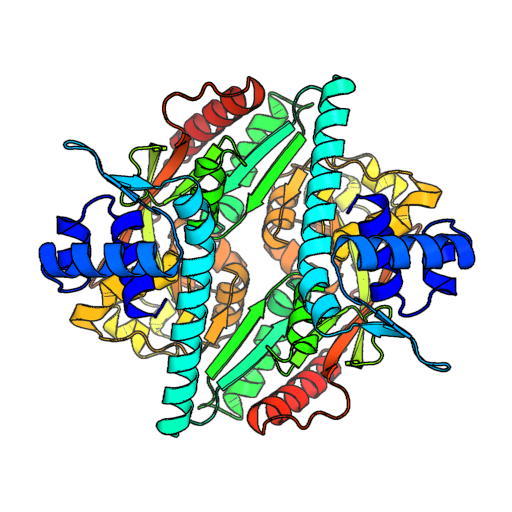,61,60,22,11,60,73,68,73,38,53,48,69,58,44,51,49,40,47,49,51,38,23,59,64,72,70,46,66,37,63,40,77,52,102,83,46,50,43,70,28,75,59,24,59,60,41,47,65,52,46,52,50,51,48,37,50,47,53,50,47,49,50,48,46,47,30,55,68,64,55,53,67,26,72,32,48,36,23,18,17,54,62,45,38,55,56,52,42,36,60,33,48,41,57,41,39,72,77,40,75,72,44,30,40,40,39,42,49,35,53,42,60,54,22,54,49,33,26,75,67,63,73,23,67,35,19,35,34,64,67,70,91,45,50,92,59,44,40,75,48,76,60,47,69,40,40,41,23,31,35,30,17,60,86,38,80,68,54,77,42,73,61,44,39,47,73,64,56,64,73,42,46,26,41,42,53,38,78,78,30,50,68,38,50,51,49,42,60,72,33,32,86,82,67,36,80,77,71,62,40,34,30,24,70,41,67,67,38,50,35,32,28,17,30,59,61,62,27,25,37,70,43,54,48,71,34,43,67,60,32,43,53,53,45,20,34,60,27,38,34,33,79,65,73,52,70,48,44,32,24,42,37,29,47,52,96,55,83,68,54,72,54,46,46,52,49,49,53,39,48,53,54,42,42,60,70,59,53,75,60,78,70,80,100,122,54,69,68,35,46,52,48,47,50,34,27,66,44,51,40,29,60,60,60,22,10,60,74,68,72,38,53,49,68,57,45,51,49,40,48,48,49,36,23,58,64,72,70,44,67,37,62,41,76,54,100,85,46,50,43,70,28,75,58,24,58,60,41,47,64,52,44,52,49,50,47,37,50,46,52,49,47,49,50,49,48,48,32,56,68,63,53,53,72,25,72,33,47,36,23,20,15,53,61,44,39,55,55,53,42,34,59,34,48,40,54,43,41,72,76,40,75,74,43,31,40,41,39,42,49,35,51,41,60,54,24,53,48,32,25,74,68,63,72,25,67,34,18,36,32,66,66,69,90,44,49,92,60,44,41,74,48,74,62,46,69,40,40,41,22,31,34,30,16,58,86,38,80,68,56,78,41,72,60,43,39,47,72,65,57,63,74,41,46,27,42,42,53,38,77,78,30,50,66,38,49,50,49,41,61,70,33,31,85,83,67,36,78,77,72,62,41,34,30,23,71,42,70,68,37,51,35,31,28,18,30,60,60,62,26,25,37,72,43,53,47,72,35,44,67,60,32,44,53,54,44,20,32,62,28,37,33,32,77,66,73,50,69,48,44,31,25,42,34,29,49,52,95,56,84,68,54,73,51,46,47,53,49,49,52,39,48,52,54,42,45,59,69,59,53,74,58,76,70,81,99